Protein AF-0000000066162088 (afdb_homodimer)

Secondary structure (DSSP, 8-state):
-EEEEEE-EESS--SS--BSEEEEE-TTSS-EEEE---TTHHHHHTTSS--GGGEEEEE--SS-GGGTTTHHHHHHHHHHTT--S-EEEEE-GGGHHHHHHHHHHTT---SS-EEEEEGGG---EE-SSEEEEEEE--SSS--EEEEEEE-S-S-EE-HHHHHHTTPPSSHHHHHHHTT-EEEETTEEEEGGGGEE-SSPPPEEEEE-S-S-GGGGTTTTTT-SEEEEE--B-HHHHHHHT--TT--BHHHHHHHHHHHT-SEEEEE-EETT-BS-TTSSSBTHHHHHHHHHH--SEEEE--TT-EEEE-TTS-EEEEP--/-EEEEEE-EESS--SS--BSEEEEE-TTSS-EEEE---TTHHHHHTTSS--GGGEEEEE--SS-GGGTTTHHHHHHHHHHTT--S-EEEEE-GGGHHHHHHHHHHTT---SS-EEEEEGGG---EE-SSEEEEEEE--SSS--EEEEEEE-S-S-EE-HHHHHHTTPPSSHHHHHHHTT-EEEETTEEEEGGGGEE-SSPPPEEEEE-S-S-GGGGTTTTTT-SEEEEE--B-HHHHHHHT--TT--BHHHHHHHHHHHT-SEEEEE-EETT-BS-TTSSSBTHHHHHHHHHH--SEEEE--TT-EEEE-TTS-EEEEP--

Structure (mmCIF, N/CA/C/O backbone):
data_AF-0000000066162088-model_v1
#
loop_
_entity.id
_entity.type
_entity.pdbx_description
1 polymer 'Ribonuclease Z'
#
loop_
_atom_site.group_PDB
_atom_site.id
_atom_site.type_symbol
_atom_site.label_atom_id
_atom_site.label_alt_id
_atom_site.label_comp_id
_atom_site.label_asym_id
_atom_site.label_entity_id
_atom_site.label_seq_id
_atom_site.pdbx_PDB_ins_code
_atom_site.Cartn_x
_atom_site.Cartn_y
_atom_site.Cartn_z
_atom_site.occupancy
_atom_site.B_iso_or_equiv
_atom_site.auth_seq_id
_atom_site.auth_comp_id
_atom_site.auth_asym_id
_atom_site.auth_atom_id
_atom_site.pdbx_PDB_model_num
ATOM 1 N N . MET A 1 1 ? -2.266 21.516 18.438 1 95.12 1 MET A N 1
ATOM 2 C CA . MET A 1 1 ? -1.944 20.891 17.141 1 95.12 1 MET A CA 1
ATOM 3 C C . MET A 1 1 ? -0.992 19.719 17.328 1 95.12 1 MET A C 1
ATOM 5 O O . MET A 1 1 ? -0.084 19.781 18.172 1 95.12 1 MET A O 1
ATOM 9 N N . ASP A 1 2 ? -1.289 18.594 16.672 1 97.38 2 ASP A N 1
ATOM 10 C CA . ASP A 1 2 ? -0.444 17.422 16.828 1 97.38 2 ASP A CA 1
ATOM 11 C C . ASP A 1 2 ? 0.095 16.953 15.477 1 97.38 2 ASP A C 1
ATOM 13 O O . ASP A 1 2 ? -0.479 17.266 14.43 1 97.38 2 ASP A O 1
ATOM 17 N N . LEU A 1 3 ? 1.207 16.312 15.594 1 98.5 3 LEU A N 1
ATOM 18 C CA . LEU A 1 3 ? 1.782 15.57 14.469 1 98.5 3 LEU A CA 1
ATOM 19 C C . LEU A 1 3 ? 1.76 14.07 14.742 1 98.5 3 LEU A C 1
ATOM 21 O O . LEU A 1 3 ? 2.062 13.633 15.852 1 98.5 3 LEU A O 1
ATOM 25 N N . LEU A 1 4 ? 1.298 13.367 13.82 1 98.69 4 LEU A N 1
ATOM 26 C CA . LEU A 1 4 ? 1.366 11.906 13.867 1 98.69 4 LEU A CA 1
ATOM 27 C C . LEU A 1 4 ? 2.055 11.352 12.625 1 98.69 4 LEU A C 1
ATOM 29 O O . LEU A 1 4 ? 1.599 11.578 11.508 1 98.69 4 LEU A O 1
ATOM 33 N N . PHE A 1 5 ? 3.127 10.609 12.844 1 98.81 5 PHE A N 1
ATOM 34 C CA . PHE A 1 5 ? 3.912 10.109 11.727 1 98.81 5 PHE A CA 1
ATOM 35 C C . PHE A 1 5 ? 3.443 8.719 11.312 1 98.81 5 PHE A C 1
ATOM 37 O O . PHE A 1 5 ? 3.512 7.773 12.109 1 98.81 5 PHE A O 1
ATOM 44 N N . LEU A 1 6 ? 3.041 8.602 10.031 1 98.88 6 LEU A N 1
ATOM 45 C CA . LEU A 1 6 ? 2.494 7.355 9.508 1 98.88 6 LEU A CA 1
ATOM 46 C C . LEU A 1 6 ? 3.537 6.609 8.688 1 98.88 6 LEU A C 1
ATOM 48 O O . LEU A 1 6 ? 3.389 5.414 8.422 1 98.88 6 LEU A O 1
ATOM 52 N N . GLY A 1 7 ? 4.527 7.246 8.25 1 98.88 7 GLY A N 1
ATOM 53 C CA . GLY A 1 7 ? 5.648 6.672 7.527 1 98.88 7 GLY A CA 1
ATOM 54 C C . GLY A 1 7 ? 6.871 7.562 7.516 1 98.88 7 GLY A C 1
ATOM 55 O O . GLY A 1 7 ? 6.758 8.781 7.348 1 98.88 7 GLY A O 1
ATOM 56 N N . THR A 1 8 ? 8.062 6.953 7.688 1 98.81 8 THR A N 1
ATOM 57 C CA . THR A 1 8 ? 9.266 7.758 7.879 1 98.81 8 THR A CA 1
ATOM 58 C C . THR A 1 8 ? 10.422 7.215 7.043 1 98.81 8 THR A C 1
ATOM 60 O O . THR A 1 8 ? 11.578 7.609 7.23 1 98.81 8 THR A O 1
ATOM 63 N N . SER A 1 9 ? 10.125 6.262 6.098 1 98.69 9 SER A N 1
ATOM 64 C CA . SER A 1 9 ? 11.164 5.684 5.254 1 98.69 9 SER A CA 1
ATOM 65 C C . SER A 1 9 ? 11.258 6.406 3.912 1 98.69 9 SER A C 1
ATOM 67 O O . SER A 1 9 ? 10.234 6.809 3.348 1 98.69 9 SER A O 1
ATOM 69 N N . ALA A 1 10 ? 12.484 6.496 3.436 1 98.38 10 ALA A N 1
ATOM 70 C CA . ALA A 1 10 ? 12.734 7.105 2.133 1 98.38 10 ALA A CA 1
ATOM 71 C C . ALA A 1 10 ? 12.734 6.055 1.026 1 98.38 10 ALA A C 1
ATOM 73 O O . ALA A 1 10 ? 13.43 5.043 1.123 1 98.38 10 ALA A O 1
ATOM 74 N N . GLY A 1 11 ? 11.961 6.234 0.041 1 97.62 11 GLY A N 1
ATOM 75 C CA . GLY A 1 11 ? 12.078 5.473 -1.193 1 97.62 11 GLY A CA 1
ATOM 76 C C . GLY A 1 11 ? 11.32 4.16 -1.158 1 97.62 11 GLY A C 1
ATOM 77 O O . GLY A 1 11 ? 10.422 3.93 -1.975 1 97.62 11 GLY A O 1
ATOM 78 N N . VAL A 1 12 ? 11.664 3.314 -0.193 1 98 12 VAL A N 1
ATOM 79 C CA . VAL A 1 12 ? 11.062 1.989 -0.064 1 98 12 VAL A CA 1
ATOM 80 C C . VAL A 1 12 ? 10.727 1.714 1.4 1 98 12 VAL A C 1
ATOM 82 O O . VAL A 1 12 ? 11.375 2.246 2.303 1 98 12 VAL A O 1
ATOM 85 N N . PRO A 1 13 ? 9.711 0.913 1.613 1 98.38 13 PRO A N 1
ATOM 86 C CA . PRO A 1 13 ? 9.422 0.558 3.006 1 98.38 13 PRO A CA 1
ATOM 87 C C . PRO A 1 13 ? 10.461 -0.393 3.596 1 98.38 13 PRO A C 1
ATOM 89 O O . PRO A 1 13 ? 11.203 -1.045 2.854 1 98.38 13 PRO A O 1
ATOM 92 N N . THR A 1 14 ? 10.602 -0.375 4.875 1 97.44 14 THR A N 1
ATOM 93 C CA . THR A 1 14 ? 11.344 -1.371 5.637 1 97.44 14 THR A CA 1
ATOM 94 C C . THR A 1 14 ? 10.422 -2.121 6.594 1 97.44 14 THR A C 1
ATOM 96 O O . THR A 1 14 ? 9.234 -1.807 6.695 1 97.44 14 THR A O 1
ATOM 99 N N . LYS A 1 15 ? 10.938 -3.088 7.254 1 96.31 15 LYS A N 1
ATOM 100 C CA . LYS A 1 15 ? 10.125 -3.799 8.234 1 96.31 15 LYS A CA 1
ATOM 101 C C . LYS A 1 15 ? 9.672 -2.863 9.352 1 96.31 15 LYS A C 1
ATOM 103 O O . LYS A 1 15 ? 8.594 -3.049 9.922 1 96.31 15 LYS A O 1
ATOM 108 N N . ALA A 1 16 ? 10.406 -1.78 9.562 1 95.62 16 ALA A N 1
ATOM 109 C CA . ALA A 1 16 ? 10.148 -0.909 10.711 1 95.62 16 ALA A CA 1
ATOM 110 C C . ALA A 1 16 ? 9.461 0.38 10.273 1 95.62 16 ALA A C 1
ATOM 112 O O . ALA A 1 16 ? 8.828 1.06 11.078 1 95.62 16 ALA A O 1
ATOM 113 N N . ARG A 1 17 ? 9.609 0.734 9 1 98.12 17 ARG A N 1
ATOM 114 C CA . ARG A 1 17 ? 9.141 2.047 8.578 1 98.12 17 ARG A CA 1
ATOM 115 C C . ARG A 1 17 ? 8.359 1.951 7.27 1 98.12 17 ARG A C 1
ATOM 117 O O . ARG A 1 17 ? 8.797 1.303 6.32 1 98.12 17 ARG A O 1
ATOM 124 N N . ASN A 1 18 ? 7.199 2.562 7.23 1 98.75 18 ASN A N 1
ATOM 125 C CA . ASN A 1 18 ? 6.473 2.801 5.988 1 98.75 18 ASN A CA 1
ATOM 126 C C . ASN A 1 18 ? 7.023 4.012 5.242 1 98.75 18 ASN A C 1
ATOM 128 O O . ASN A 1 18 ? 7.758 4.82 5.812 1 98.75 18 ASN A O 1
ATOM 132 N N . VAL A 1 19 ? 6.68 4.137 3.996 1 98.81 19 VAL A N 1
ATOM 133 C CA . VAL A 1 19 ? 7.098 5.301 3.221 1 98.81 19 VAL A CA 1
ATOM 134 C C . VAL A 1 19 ? 6.273 6.52 3.635 1 98.81 19 VAL A C 1
ATOM 136 O O . VAL A 1 19 ? 5.328 6.398 4.422 1 98.81 19 VAL A O 1
ATOM 139 N N . SER A 1 20 ? 6.535 7.637 3.096 1 98.88 20 SER A N 1
ATOM 140 C CA . SER A 1 20 ? 6.266 8.969 3.629 1 98.88 20 SER A CA 1
ATOM 141 C C . SER A 1 20 ? 4.766 9.211 3.775 1 98.88 20 SER A C 1
ATOM 143 O O . SER A 1 20 ? 4.008 9.047 2.816 1 98.88 20 SER A O 1
ATOM 145 N N . ALA A 1 21 ? 4.371 9.609 4.945 1 98.94 21 ALA A N 1
ATOM 146 C CA . ALA A 1 21 ? 3.045 10.102 5.305 1 98.94 21 ALA A CA 1
ATOM 147 C C . ALA A 1 21 ? 3.051 10.727 6.699 1 98.94 21 ALA A C 1
ATOM 149 O O . ALA A 1 21 ? 3.521 10.109 7.66 1 98.94 21 ALA A O 1
ATOM 150 N N . THR A 1 22 ? 2.559 11.953 6.84 1 98.94 22 THR A N 1
ATOM 151 C CA . THR A 1 22 ? 2.508 12.664 8.117 1 98.94 22 THR A CA 1
ATOM 152 C C . THR A 1 22 ? 1.133 13.289 8.328 1 98.94 22 THR A C 1
ATOM 154 O O . THR A 1 22 ? 0.638 14.023 7.473 1 98.94 22 THR A O 1
ATOM 157 N N . ALA A 1 23 ? 0.521 13.008 9.43 1 98.88 23 ALA A N 1
ATOM 158 C CA . ALA A 1 23 ? -0.763 13.602 9.789 1 98.88 23 ALA A CA 1
ATOM 159 C C . ALA A 1 23 ? -0.568 14.859 10.633 1 98.88 23 ALA A C 1
ATOM 161 O O . ALA A 1 23 ? 0.227 14.859 11.578 1 98.88 23 ALA A O 1
ATOM 162 N N . VAL A 1 24 ? -1.193 15.938 10.281 1 98.75 24 VAL A N 1
ATOM 163 C CA . VAL A 1 24 ? -1.333 17.141 11.086 1 98.75 24 VAL A CA 1
ATOM 164 C C . VAL A 1 24 ? -2.74 17.219 11.672 1 98.75 24 VAL A C 1
ATOM 166 O O . VAL A 1 24 ? -3.727 17.281 10.93 1 98.75 24 VAL A O 1
ATOM 169 N N . ILE A 1 25 ? -2.85 17.219 12.953 1 97.75 25 ILE A N 1
ATOM 170 C CA . ILE A 1 25 ? -4.129 17.109 13.641 1 97.75 25 ILE A CA 1
ATOM 171 C C . ILE A 1 25 ? -4.473 18.453 14.297 1 97.75 25 ILE A C 1
ATOM 173 O O . ILE A 1 25 ? -3.65 19.031 15.008 1 97.75 25 ILE A O 1
ATOM 177 N N . GLU A 1 26 ? -5.66 18.969 14.086 1 94.38 26 GLU A N 1
ATOM 178 C CA . GLU A 1 26 ? -6.113 20.219 14.688 1 94.38 26 GLU A CA 1
ATOM 179 C C . GLU A 1 26 ? -6.117 20.125 16.219 1 94.38 26 GLU A C 1
ATOM 181 O O . GLU A 1 26 ? -6.277 19.031 16.781 1 94.38 26 GLU A O 1
ATOM 186 N N . ALA A 1 27 ? -6.043 21.25 16.781 1 86.5 27 ALA A N 1
ATOM 187 C CA . ALA A 1 27 ? -6.059 21.328 18.25 1 86.5 27 ALA A CA 1
ATOM 188 C C . ALA A 1 27 ? -7.359 20.766 18.812 1 86.5 27 ALA A C 1
ATOM 190 O O . ALA A 1 27 ? -7.359 20.141 19.875 1 86.5 27 ALA A O 1
ATOM 191 N N . SER A 1 28 ? -8.445 21 18.141 1 80.38 28 SER A N 1
ATOM 192 C CA . SER A 1 28 ? -9.734 20.5 18.578 1 80.38 28 SER A CA 1
ATOM 193 C C . SER A 1 28 ? -9.805 18.984 18.5 1 80.38 28 SER A C 1
ATOM 195 O O . SER A 1 28 ? -10.625 18.359 19.188 1 80.38 28 SER A O 1
ATOM 197 N N . GLY A 1 29 ? -8.984 18.406 17.594 1 81.69 29 GLY A N 1
ATOM 198 C CA . GLY A 1 29 ? -9.016 16.969 17.359 1 81.69 29 GLY A CA 1
ATOM 199 C C . GLY A 1 29 ? -10.133 16.547 16.406 1 81.69 29 GLY A C 1
ATOM 200 O O . GLY A 1 29 ? -10.273 15.367 16.094 1 81.69 29 GLY A O 1
ATOM 201 N N . SER A 1 30 ? -10.852 17.453 15.922 1 87.5 30 SER A N 1
ATOM 202 C CA . SER A 1 30 ? -12.031 17.156 15.117 1 87.5 30 SER A CA 1
ATOM 203 C C . SER A 1 30 ? -11.641 16.75 13.703 1 87.5 30 SER A C 1
ATOM 205 O O . SER A 1 30 ? -12.273 15.875 13.109 1 87.5 30 SER A O 1
ATOM 207 N N . HIS A 1 31 ? -10.586 17.438 13.203 1 96.31 31 HIS A N 1
ATOM 208 C CA . HIS A 1 31 ? -10.148 17.172 11.836 1 96.31 31 HIS A CA 1
ATOM 209 C C . HIS A 1 31 ? -8.633 17.016 11.758 1 96.31 31 HIS A C 1
ATOM 211 O O . HIS A 1 31 ? -7.922 17.375 12.703 1 96.31 31 HIS A O 1
ATOM 217 N N . TRP A 1 32 ? -8.266 16.422 10.734 1 98 32 TRP A N 1
ATOM 218 C CA . TRP A 1 32 ? -6.836 16.266 10.5 1 98 32 TRP A CA 1
ATOM 219 C C . TRP A 1 32 ? -6.516 16.375 9.008 1 98 32 TRP A C 1
ATOM 221 O O . TRP A 1 32 ? -7.422 16.453 8.18 1 98 32 TRP A O 1
ATOM 231 N N . TYR A 1 33 ? -5.246 16.531 8.688 1 98.81 33 TYR A N 1
ATOM 232 C CA . TYR A 1 33 ? -4.684 16.719 7.359 1 98.81 33 TYR A CA 1
ATOM 233 C C . TYR A 1 33 ? -3.527 15.766 7.113 1 98.81 33 TYR A C 1
ATOM 235 O O . TYR A 1 33 ? -2.848 15.344 8.055 1 98.81 33 TYR A O 1
ATOM 243 N N . LEU A 1 34 ? -3.402 15.406 5.871 1 98.94 34 LEU A N 1
ATOM 244 C CA . LEU A 1 34 ? -2.35 14.453 5.523 1 98.94 34 LEU A CA 1
ATOM 245 C C . LEU A 1 34 ? -1.331 15.094 4.586 1 98.94 34 LEU A C 1
ATOM 247 O O . LEU A 1 34 ? -1.701 15.68 3.566 1 98.94 34 LEU A O 1
ATOM 251 N N . VAL A 1 35 ? -0.063 15.047 4.992 1 98.94 35 VAL A N 1
ATOM 252 C CA . VAL A 1 35 ? 1.021 15.445 4.102 1 98.94 35 VAL A CA 1
ATOM 253 C C . VAL A 1 35 ? 1.707 14.203 3.535 1 98.94 35 VAL A C 1
ATOM 255 O O . VAL A 1 35 ? 2.291 13.414 4.281 1 98.94 35 VAL A O 1
ATOM 258 N N . ASP A 1 36 ? 1.675 14.078 2.207 1 98.94 36 ASP A N 1
ATOM 259 C CA . ASP A 1 36 ? 2.131 12.906 1.46 1 98.94 36 ASP A CA 1
ATOM 260 C C . ASP A 1 36 ? 1.323 11.672 1.835 1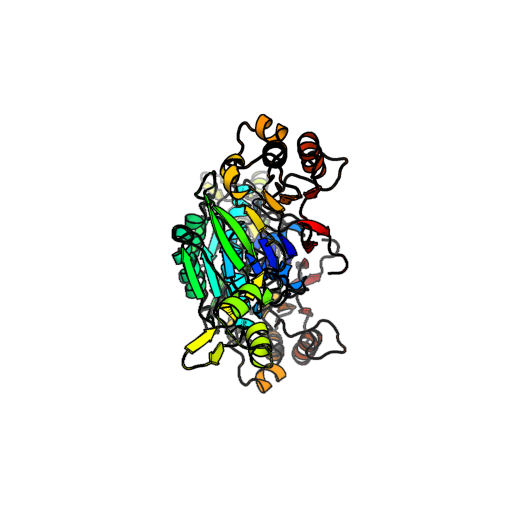 98.94 36 ASP A C 1
ATOM 262 O O . ASP A 1 36 ? 0.682 11.633 2.887 1 98.94 36 ASP A O 1
ATOM 266 N N . CYS A 1 37 ? 1.318 10.758 0.958 1 98.94 37 CYS A N 1
ATOM 267 C CA . CYS A 1 37 ? 0.547 9.523 1.07 1 98.94 37 CYS A CA 1
ATOM 268 C C . CYS A 1 37 ? 1.238 8.383 0.338 1 98.94 37 CYS A C 1
ATOM 270 O O . CYS A 1 37 ? 0.774 7.945 -0.717 1 98.94 37 CYS A O 1
ATOM 272 N N . GLY A 1 38 ? 2.33 7.906 0.921 1 98.94 38 GLY A N 1
ATOM 273 C CA . GLY A 1 38 ? 3.002 6.758 0.334 1 98.94 38 GLY A CA 1
ATOM 274 C C . GLY A 1 38 ? 2.211 5.473 0.466 1 98.94 38 GLY A C 1
ATOM 275 O O . GLY A 1 38 ? 1.255 5.402 1.241 1 98.94 38 GLY A O 1
ATOM 276 N N . GLU A 1 39 ? 2.57 4.523 -0.304 1 98.88 39 GLU A N 1
ATOM 277 C CA . GLU A 1 39 ? 1.931 3.211 -0.235 1 98.88 39 GLU A CA 1
ATOM 278 C C . GLU A 1 39 ? 1.885 2.695 1.2 1 98.88 39 GLU A C 1
ATOM 280 O O . GLU A 1 39 ? 2.865 2.811 1.939 1 98.88 39 GLU A O 1
ATOM 285 N N . GLY A 1 40 ? 0.727 2.092 1.603 1 98.81 40 GLY A N 1
ATOM 286 C CA . GLY A 1 40 ? 0.594 1.521 2.934 1 98.81 40 GLY A CA 1
ATOM 287 C C . GLY A 1 40 ? 0.073 2.512 3.959 1 98.81 40 GLY A C 1
ATOM 288 O O . GLY A 1 40 ? -0.144 2.158 5.117 1 98.81 40 GLY A O 1
ATOM 289 N N . THR A 1 41 ? -0.168 3.777 3.549 1 98.88 41 THR A N 1
ATOM 290 C CA . THR A 1 41 ? -0.658 4.793 4.477 1 98.88 41 THR A CA 1
ATOM 291 C C . THR A 1 41 ? -1.992 4.371 5.082 1 98.88 41 THR A C 1
ATOM 293 O O . THR A 1 41 ? -2.191 4.488 6.293 1 98.88 41 THR A O 1
ATOM 296 N N . GLN A 1 42 ? -2.939 3.834 4.273 1 98.81 42 GLN A N 1
ATOM 297 C CA . GLN A 1 42 ? -4.227 3.418 4.82 1 98.81 42 GLN A CA 1
ATOM 298 C C . GLN A 1 42 ? -4.055 2.281 5.828 1 98.81 42 GLN A C 1
ATOM 300 O O . GLN A 1 42 ? -4.832 2.16 6.773 1 98.81 42 GLN A O 1
ATOM 305 N N . HIS A 1 43 ? -3.033 1.438 5.605 1 98.62 43 HIS A N 1
ATOM 306 C CA . HIS A 1 43 ? -2.74 0.381 6.562 1 98.62 43 HIS A CA 1
ATOM 307 C C . HIS A 1 43 ? -2.307 0.959 7.906 1 98.62 43 HIS A C 1
ATOM 309 O O . HIS A 1 43 ? -2.752 0.498 8.961 1 98.62 43 HIS A O 1
ATOM 315 N N . GLN A 1 44 ? -1.419 1.973 7.848 1 98.62 44 GLN A N 1
ATOM 316 C CA . GLN A 1 44 ? -0.952 2.635 9.062 1 98.62 44 GLN A CA 1
ATOM 317 C C . GLN A 1 44 ? -2.111 3.264 9.828 1 98.62 44 GLN A C 1
ATOM 319 O O . GLN A 1 44 ? -2.158 3.199 11.062 1 98.62 44 GLN A O 1
ATOM 324 N N . LEU A 1 45 ? -3.047 3.854 9.117 1 98.44 45 LEU A N 1
ATOM 325 C CA . LEU A 1 45 ? -4.188 4.527 9.727 1 98.44 45 LEU A CA 1
ATOM 326 C C . LEU A 1 45 ? -4.992 3.562 10.586 1 98.44 45 LEU A C 1
ATOM 328 O O . LEU A 1 45 ? -5.586 3.965 11.594 1 98.44 45 LEU A O 1
ATOM 332 N N . LEU A 1 46 ? -5.02 2.25 10.258 1 97.75 46 LEU A N 1
ATOM 333 C CA . LEU A 1 46 ? -5.77 1.247 11 1 97.75 46 LEU A CA 1
ATOM 334 C C . LEU A 1 46 ? -5.242 1.128 12.43 1 97.75 46 LEU A C 1
ATOM 336 O O . LEU A 1 46 ? -5.934 0.605 13.312 1 97.75 46 LEU A O 1
ATOM 340 N N . HIS A 1 47 ? -4.059 1.616 12.641 1 97.75 47 HIS A N 1
ATOM 341 C CA . HIS A 1 47 ? -3.424 1.483 13.945 1 97.75 47 HIS A CA 1
ATOM 342 C C . HIS A 1 47 ? -3.408 2.814 14.688 1 97.75 47 HIS A C 1
ATOM 344 O O . HIS A 1 47 ? -2.629 3 15.625 1 97.75 47 HIS A O 1
ATOM 350 N N . THR A 1 48 ? -4.145 3.744 14.25 1 97.5 48 THR A N 1
ATOM 351 C CA . THR A 1 48 ? -4.266 5.062 14.859 1 97.5 48 THR A CA 1
ATOM 352 C C . THR A 1 48 ? -5.73 5.395 15.141 1 97.5 48 THR A C 1
ATOM 354 O O . THR A 1 48 ? -6.633 4.719 14.641 1 97.5 48 THR A O 1
ATOM 357 N N . PRO A 1 49 ? -5.98 6.402 15.953 1 95.69 49 PRO A N 1
ATOM 358 C CA . PRO A 1 49 ? -7.367 6.801 16.203 1 95.69 49 PRO A CA 1
ATOM 359 C C . PRO A 1 49 ? -7.941 7.672 15.086 1 95.69 49 PRO A C 1
ATOM 361 O O . PRO A 1 49 ? -9.086 8.117 15.172 1 95.69 49 PRO A O 1
ATOM 364 N N . LEU A 1 50 ? -7.176 7.957 14.055 1 97.06 50 LEU A N 1
ATOM 365 C CA . LEU A 1 50 ? -7.617 8.859 13 1 97.06 50 LEU A CA 1
ATOM 366 C C . LEU A 1 50 ? -8.625 8.164 12.086 1 97.06 50 LEU A C 1
ATOM 368 O O . LEU A 1 50 ? -8.43 7.012 11.695 1 97.06 50 LEU A O 1
ATOM 372 N N . SER A 1 51 ? -9.641 8.852 11.789 1 96.38 51 SER A N 1
ATOM 373 C CA . SER A 1 51 ? -10.648 8.375 10.852 1 96.38 51 SER A CA 1
ATOM 374 C C . SER A 1 51 ? -10.562 9.117 9.523 1 96.38 51 SER A C 1
ATOM 376 O O . SER A 1 51 ? -10.398 10.344 9.5 1 96.38 51 SER A O 1
ATOM 378 N N . VAL A 1 52 ? -10.734 8.406 8.461 1 96.88 52 VAL A N 1
ATOM 379 C CA . VAL A 1 52 ? -10.703 9.016 7.137 1 96.88 52 VAL A CA 1
ATOM 380 C C . VAL A 1 52 ? -11.898 9.945 6.961 1 96.88 52 VAL A C 1
ATOM 382 O O . VAL A 1 52 ? -11.898 10.82 6.086 1 96.88 52 VAL A O 1
ATOM 385 N N . ARG A 1 53 ? -12.922 9.781 7.723 1 95.62 53 ARG A N 1
ATOM 386 C CA . ARG A 1 53 ? -14.086 10.648 7.676 1 95.62 53 ARG A CA 1
ATOM 387 C C . ARG A 1 53 ? -13.742 12.062 8.125 1 95.62 53 ARG A C 1
ATOM 389 O O . ARG A 1 53 ? -14.367 13.031 7.691 1 95.62 53 ARG A O 1
ATOM 396 N N . ASP A 1 54 ? -12.719 12.141 9.023 1 96.56 54 ASP A N 1
ATOM 397 C CA . ASP A 1 54 ? -12.336 13.43 9.602 1 96.56 54 ASP A CA 1
ATOM 398 C C . ASP A 1 54 ? -11.188 14.055 8.82 1 96.56 54 ASP A C 1
ATOM 400 O O . ASP A 1 54 ? -10.719 15.148 9.164 1 96.56 54 ASP A O 1
ATOM 404 N N . LEU A 1 55 ? -10.719 13.391 7.812 1 98.31 55 LEU A N 1
ATOM 405 C CA . LEU A 1 55 ? -9.664 13.914 6.949 1 98.31 55 LEU A CA 1
ATOM 406 C C . LEU A 1 55 ? -10.188 15.055 6.078 1 98.31 55 LEU A C 1
ATOM 408 O O . LEU A 1 55 ? -11.117 14.859 5.293 1 98.31 55 LEU A O 1
ATOM 412 N N . ARG A 1 56 ? -9.57 16.219 6.156 1 97.62 56 ARG A N 1
ATOM 413 C CA . ARG A 1 56 ? -10.109 17.406 5.48 1 97.62 56 ARG A CA 1
ATOM 414 C C . ARG A 1 56 ? -9.383 17.656 4.16 1 97.62 56 ARG A C 1
ATOM 416 O O . ARG A 1 56 ? -9.992 18.125 3.197 1 97.62 56 ARG A O 1
ATOM 423 N N . ALA A 1 57 ? -8.117 17.406 4.176 1 98.75 57 ALA A N 1
ATOM 424 C CA . ALA A 1 57 ? -7.316 17.656 2.979 1 98.75 57 ALA A CA 1
ATOM 425 C C . ALA A 1 57 ? -6.055 16.797 2.977 1 98.75 57 ALA A C 1
ATOM 427 O O . ALA A 1 57 ? -5.555 16.406 4.039 1 98.75 57 ALA A O 1
ATOM 428 N N . ILE A 1 58 ? -5.629 16.438 1.821 1 98.94 58 ILE A N 1
ATOM 429 C CA . ILE A 1 58 ? -4.348 15.781 1.588 1 98.94 58 ILE A CA 1
ATOM 430 C C . ILE A 1 58 ? -3.428 16.703 0.798 1 98.94 58 ILE A C 1
ATOM 432 O O . ILE A 1 58 ? -3.852 17.328 -0.182 1 98.94 58 ILE A O 1
ATOM 436 N N . PHE A 1 59 ? -2.203 16.844 1.241 1 98.94 59 PHE A N 1
ATOM 437 C CA . PHE A 1 59 ? -1.181 17.656 0.61 1 98.94 59 PHE A CA 1
ATOM 438 C C . PHE A 1 59 ? 0.001 16.812 0.159 1 98.94 59 PHE A C 1
ATOM 440 O O . PHE A 1 59 ? 0.69 16.219 0.985 1 98.94 59 PHE A O 1
ATOM 447 N N . ILE A 1 60 ? 0.258 16.734 -1.14 1 98.94 60 ILE A N 1
ATOM 448 C CA . ILE A 1 60 ? 1.36 15.953 -1.69 1 98.94 60 ILE A CA 1
ATOM 449 C C . ILE A 1 60 ? 2.51 16.875 -2.072 1 98.94 60 ILE A C 1
ATOM 451 O O . ILE A 1 60 ? 2.334 17.797 -2.879 1 98.94 60 ILE A O 1
ATOM 455 N N . THR A 1 61 ? 3.662 16.609 -1.576 1 98.88 61 THR A N 1
ATOM 456 C CA . THR A 1 61 ? 4.797 17.531 -1.692 1 98.88 61 THR A CA 1
ATOM 457 C C . THR A 1 61 ? 5.383 17.484 -3.1 1 98.88 61 THR A C 1
ATOM 459 O O . THR A 1 61 ? 5.793 18.516 -3.641 1 98.88 61 THR A O 1
ATOM 462 N N . HIS A 1 62 ? 5.512 16.312 -3.643 1 98.88 62 HIS A N 1
ATOM 463 C CA . HIS A 1 62 ? 6.09 16.156 -4.973 1 98.88 62 HIS A CA 1
ATOM 464 C C . HIS A 1 62 ? 5.711 14.805 -5.574 1 98.88 62 HIS A C 1
ATOM 466 O O . HIS A 1 62 ? 4.996 14.016 -4.949 1 98.88 62 HIS A O 1
ATOM 472 N N . VAL A 1 63 ? 6.211 14.461 -6.73 1 98.94 63 VAL A N 1
ATOM 473 C CA . VAL A 1 63 ? 5.59 13.461 -7.59 1 98.94 63 VAL A CA 1
ATOM 474 C C . VAL A 1 63 ? 6.117 12.07 -7.238 1 98.94 63 VAL A C 1
ATOM 476 O O . VAL A 1 63 ? 5.535 11.055 -7.629 1 98.94 63 VAL A O 1
ATOM 479 N N . HIS A 1 64 ? 7.207 11.93 -6.551 1 98.88 64 HIS A N 1
ATOM 480 C CA . HIS A 1 64 ? 7.82 10.617 -6.363 1 98.88 64 HIS A CA 1
ATOM 481 C C . HIS A 1 64 ? 6.859 9.648 -5.688 1 98.88 64 HIS A C 1
ATOM 483 O O . HIS A 1 64 ? 6.074 10.047 -4.82 1 98.88 64 HIS A O 1
ATOM 489 N N . GLY A 1 65 ? 6.984 8.406 -5.996 1 98.75 65 GLY A N 1
ATOM 490 C CA . GLY A 1 65 ? 6.027 7.375 -5.629 1 98.75 65 GLY A CA 1
ATOM 491 C C . GLY A 1 65 ? 5.926 7.152 -4.133 1 98.75 65 GLY A C 1
ATOM 492 O O . GLY A 1 65 ? 4.84 6.902 -3.605 1 98.75 65 GLY A O 1
ATOM 493 N N . ASP A 1 66 ? 7.07 7.199 -3.447 1 98.75 66 ASP A N 1
ATOM 494 C CA . ASP A 1 66 ? 7.051 6.945 -2.01 1 98.75 66 ASP A CA 1
ATOM 495 C C . ASP A 1 66 ? 6.332 8.07 -1.266 1 98.75 66 ASP A C 1
ATOM 497 O O . ASP A 1 66 ? 6.164 8.008 -0.047 1 98.75 66 ASP A O 1
ATOM 501 N N . HIS A 1 67 ? 5.801 9.078 -1.979 1 98.94 67 HIS A N 1
ATOM 502 C CA . HIS A 1 67 ? 5.035 10.172 -1.387 1 98.94 67 HIS A CA 1
ATOM 503 C C . HIS A 1 67 ? 3.588 10.148 -1.859 1 98.94 67 HIS A C 1
ATOM 505 O O . HIS A 1 67 ? 2.752 10.898 -1.352 1 98.94 67 HIS A O 1
ATOM 511 N N . CYS A 1 68 ? 3.234 9.258 -2.873 1 98.88 68 CYS A N 1
ATOM 512 C CA . CYS A 1 68 ? 1.885 9.469 -3.385 1 98.88 68 CYS A CA 1
ATOM 513 C C . CYS A 1 68 ? 1.23 8.148 -3.762 1 98.88 68 CYS A C 1
ATOM 515 O O . CYS A 1 68 ? 0.02 8.094 -3.984 1 98.88 68 CYS A O 1
ATOM 517 N N . PHE A 1 69 ? 1.929 7.02 -3.828 1 98.94 69 PHE A N 1
ATOM 518 C CA . PHE A 1 69 ? 1.41 5.781 -4.398 1 98.94 69 PHE A CA 1
ATOM 519 C C . PHE A 1 69 ? 0.315 5.195 -3.518 1 98.94 69 PHE A C 1
ATOM 521 O O . PHE A 1 69 ? -0.399 4.281 -3.932 1 98.94 69 PHE A O 1
ATOM 528 N N . GLY A 1 70 ? 0.103 5.684 -2.352 1 98.88 70 GLY A N 1
ATOM 529 C CA . GLY A 1 70 ? -0.962 5.215 -1.479 1 98.88 70 GLY A CA 1
ATOM 530 C C . GLY A 1 70 ? -2.287 5.914 -1.729 1 98.88 70 GLY A C 1
ATOM 531 O O . GLY A 1 70 ? -3.316 5.512 -1.186 1 98.88 70 GLY A O 1
ATOM 532 N N . LEU A 1 71 ? -2.361 6.953 -2.602 1 98.88 71 LEU A N 1
ATOM 533 C CA . LEU A 1 71 ? -3.518 7.824 -2.789 1 98.88 71 LEU A CA 1
ATOM 534 C C . LEU A 1 71 ? -4.719 7.027 -3.289 1 98.88 71 LEU A C 1
ATOM 536 O O . LEU A 1 71 ? -5.801 7.09 -2.699 1 98.88 71 LEU A O 1
ATOM 540 N N . PRO A 1 72 ? -4.551 6.176 -4.375 1 98.81 72 PRO A N 1
ATOM 541 C CA . PRO A 1 72 ? -5.746 5.504 -4.883 1 98.81 72 PRO A CA 1
ATOM 542 C C . PRO A 1 72 ? -6.383 4.57 -3.854 1 98.81 72 PRO A C 1
ATOM 544 O O . PRO A 1 72 ? -7.605 4.547 -3.709 1 98.81 72 PRO A O 1
ATOM 547 N N . GLY A 1 73 ? -5.496 3.842 -3.16 1 98.69 73 GLY A N 1
ATOM 548 C CA . GLY A 1 73 ? -6.008 2.938 -2.141 1 98.69 73 GLY A CA 1
ATOM 549 C C . GLY A 1 73 ? -6.742 3.654 -1.023 1 98.69 73 GLY A C 1
ATOM 550 O O . GLY A 1 73 ? -7.824 3.23 -0.614 1 98.69 73 GLY A O 1
ATOM 551 N N . LEU A 1 74 ? -6.172 4.734 -0.541 1 98.88 74 LEU A N 1
ATOM 552 C CA . LEU A 1 74 ? -6.781 5.5 0.541 1 98.88 74 LEU A CA 1
ATOM 553 C C . LEU A 1 74 ? -8.117 6.09 0.103 1 98.88 74 LEU A C 1
ATOM 555 O O . LEU A 1 74 ? -9.102 6.023 0.844 1 98.88 74 LEU A O 1
ATOM 559 N N . LEU A 1 75 ? -8.18 6.703 -1.097 1 98.81 75 LEU A N 1
ATOM 560 C CA . LEU A 1 75 ? -9.398 7.32 -1.616 1 98.81 75 LEU A CA 1
ATOM 561 C C . LEU A 1 75 ? -10.5 6.281 -1.784 1 98.81 75 LEU A C 1
ATOM 563 O O . LEU A 1 75 ? -11.641 6.516 -1.384 1 98.81 75 LEU A O 1
ATOM 567 N N . ALA A 1 76 ? -10.148 5.121 -2.369 1 98.19 76 ALA A N 1
ATOM 568 C CA . ALA A 1 76 ? -11.125 4.055 -2.564 1 98.19 76 ALA A CA 1
ATOM 569 C C . ALA A 1 76 ? -11.68 3.564 -1.229 1 98.19 76 ALA A C 1
ATOM 571 O O . ALA A 1 76 ? -12.891 3.393 -1.075 1 98.19 76 ALA A O 1
ATOM 572 N N . SER A 1 77 ? -10.781 3.365 -0.283 1 97.62 77 SER A N 1
ATOM 573 C CA . SER A 1 77 ? -11.188 2.916 1.043 1 97.62 77 SER A CA 1
ATOM 574 C C . SER A 1 77 ? -12.078 3.949 1.725 1 97.62 77 SER A C 1
ATOM 576 O O . SER A 1 77 ? -13.031 3.592 2.422 1 97.62 77 SER A O 1
ATOM 578 N N . ALA A 1 78 ? -11.75 5.23 1.584 1 97.88 78 ALA A N 1
ATOM 579 C CA . ALA A 1 78 ? -12.57 6.293 2.148 1 97.88 78 ALA A CA 1
ATOM 580 C C . ALA A 1 78 ? -14 6.23 1.606 1 97.88 78 ALA A C 1
ATOM 582 O O . ALA A 1 78 ? -14.961 6.391 2.359 1 97.88 78 ALA A O 1
ATOM 583 N N . GLY A 1 79 ? -14.125 6 0.331 1 96.69 79 GLY A N 1
ATOM 584 C CA . GLY A 1 79 ? -15.445 5.848 -0.259 1 96.69 79 GLY A CA 1
ATOM 585 C C . GLY A 1 79 ? -16.219 4.664 0.304 1 96.69 79 GLY A C 1
ATOM 586 O O . GLY A 1 79 ? -17.391 4.785 0.626 1 96.69 79 GLY A O 1
ATOM 587 N N . MET A 1 80 ? -15.57 3.564 0.455 1 94.06 80 MET A N 1
ATOM 588 C CA . MET A 1 80 ? -16.203 2.332 0.924 1 94.06 80 MET A CA 1
ATOM 589 C C . MET A 1 80 ? -16.578 2.438 2.4 1 94.06 80 MET A C 1
ATOM 591 O O . MET A 1 80 ? -17.422 1.687 2.889 1 94.06 80 MET A O 1
ATOM 595 N N . SER A 1 81 ? -15.883 3.377 3.062 1 92.81 81 SER A N 1
ATOM 596 C CA . SER A 1 81 ? -16.156 3.553 4.484 1 92.81 81 SER A CA 1
ATOM 597 C C . SER A 1 81 ? -17.312 4.527 4.715 1 92.81 81 SER A C 1
ATOM 599 O O . SER A 1 81 ? -17.609 4.883 5.855 1 92.81 81 SER A O 1
ATOM 601 N N . GLY A 1 82 ? -17.875 5.031 3.682 1 92.88 82 GLY A N 1
ATOM 602 C CA . GLY A 1 82 ? -19.078 5.832 3.793 1 92.88 82 GLY A CA 1
ATOM 603 C C . GLY A 1 82 ? -18.812 7.324 3.842 1 92.88 82 GLY A C 1
ATOM 604 O O . GLY A 1 82 ? -19.672 8.109 4.234 1 92.88 82 GLY A O 1
ATOM 605 N N . ARG A 1 83 ? -17.578 7.738 3.553 1 96 83 ARG A N 1
ATOM 606 C CA . ARG A 1 83 ? -17.312 9.172 3.484 1 96 83 ARG A CA 1
ATOM 607 C C . ARG A 1 83 ? -18.234 9.852 2.48 1 96 83 ARG A C 1
ATOM 609 O O . ARG A 1 83 ? -18.469 9.328 1.39 1 96 83 ARG A O 1
ATOM 616 N N . THR A 1 84 ? -18.688 11.031 2.822 1 96.5 84 THR A N 1
ATOM 617 C CA . THR A 1 84 ? -19.547 11.781 1.919 1 96.5 84 THR A CA 1
ATOM 618 C C . THR A 1 84 ? -19.062 13.219 1.77 1 96.5 84 THR A C 1
ATOM 620 O O . THR A 1 84 ? -19.359 13.883 0.779 1 96.5 84 THR A O 1
ATOM 623 N N . ALA A 1 85 ? -18.281 13.711 2.779 1 96.88 85 ALA A N 1
ATOM 624 C CA . ALA A 1 85 ? -17.797 15.094 2.754 1 96.88 85 ALA A CA 1
ATOM 625 C C . ALA A 1 85 ? -16.734 15.281 1.667 1 96.88 85 ALA A C 1
ATOM 627 O O . ALA A 1 85 ? -15.922 14.391 1.423 1 96.88 85 ALA A O 1
ATOM 628 N N . PRO A 1 86 ? -16.75 16.422 1.064 1 98.12 86 PRO A N 1
ATOM 629 C CA . PRO A 1 86 ? -15.727 16.688 0.061 1 98.12 86 PRO A CA 1
ATOM 630 C C . PRO A 1 86 ? -14.305 16.578 0.625 1 98.12 86 PRO A C 1
ATOM 632 O O . PRO A 1 86 ? -14.094 16.781 1.822 1 98.12 86 PRO A O 1
ATOM 635 N N . LEU A 1 87 ? -13.406 16.203 -0.219 1 98.62 87 LEU A N 1
ATOM 636 C CA . LEU A 1 87 ? -12 16.078 0.143 1 98.62 87 LEU A CA 1
ATOM 637 C C . LEU A 1 87 ? -11.117 16.906 -0.801 1 98.62 87 LEU A C 1
ATOM 639 O O . LEU A 1 87 ? -11.195 16.734 -2.021 1 98.62 87 LEU A O 1
ATOM 643 N N . ASP A 1 88 ? -10.367 17.859 -0.222 1 98.69 88 ASP A N 1
ATOM 644 C CA . ASP A 1 88 ? -9.391 18.594 -1.01 1 98.69 88 ASP A CA 1
ATOM 645 C C . ASP A 1 88 ? -8.086 17.812 -1.143 1 98.69 88 ASP A C 1
ATOM 647 O O . ASP A 1 88 ? -7.539 17.344 -0.146 1 98.69 88 ASP A O 1
ATOM 651 N N . LEU A 1 89 ? -7.672 17.625 -2.338 1 98.88 89 LEU A N 1
ATOM 652 C CA . LEU A 1 89 ? -6.398 16.984 -2.645 1 98.88 89 LEU A CA 1
ATOM 653 C C . LEU A 1 89 ? -5.465 17.953 -3.361 1 98.88 89 LEU A C 1
ATOM 655 O O . LEU A 1 89 ? -5.629 18.203 -4.559 1 98.88 89 LEU A O 1
ATOM 659 N N . VAL A 1 90 ? -4.562 18.516 -2.615 1 98.94 90 VAL A N 1
ATOM 660 C CA . VAL A 1 90 ? -3.559 19.422 -3.143 1 98.94 90 VAL A CA 1
ATOM 661 C C . VAL A 1 90 ? -2.318 18.641 -3.57 1 98.94 90 VAL A C 1
ATOM 663 O O . VAL A 1 90 ? -1.637 18.047 -2.736 1 98.94 90 VAL A O 1
ATOM 666 N N . LEU A 1 91 ? -2.027 18.609 -4.84 1 98.88 91 LEU A N 1
ATOM 667 C CA . LEU A 1 91 ? -0.922 17.812 -5.344 1 98.88 91 LEU A CA 1
ATOM 668 C C . LEU A 1 91 ? -0.39 18.375 -6.656 1 98.88 91 LEU A C 1
ATOM 670 O O . LEU A 1 91 ? -1.062 19.172 -7.312 1 98.88 91 LEU A O 1
ATOM 674 N N . PRO A 1 92 ? 0.885 18.047 -7.055 1 98.88 92 PRO A N 1
ATOM 675 C CA . PRO A 1 92 ? 1.401 18.5 -8.344 1 98.88 92 PRO A CA 1
ATOM 676 C C . PRO A 1 92 ? 0.456 18.203 -9.5 1 98.88 92 PRO A C 1
ATOM 678 O O . PRO A 1 92 ? -0.118 17.109 -9.562 1 98.88 92 PRO A O 1
ATOM 681 N N . ALA A 1 93 ? 0.317 19.156 -10.406 1 98.69 93 ALA A N 1
ATOM 682 C CA . ALA A 1 93 ? -0.578 19.016 -11.547 1 98.69 93 ALA A CA 1
ATOM 683 C C . ALA A 1 93 ? -0.248 17.766 -12.352 1 98.69 93 ALA A C 1
ATOM 685 O O . ALA A 1 93 ? -1.144 17.125 -12.906 1 98.69 93 ALA A O 1
ATOM 686 N N . ALA A 1 94 ? 0.99 17.406 -12.375 1 98.44 94 ALA A N 1
ATOM 687 C CA . ALA A 1 94 ? 1.478 16.266 -13.141 1 98.44 94 ALA A CA 1
ATOM 688 C C . ALA A 1 94 ? 0.833 14.969 -12.656 1 98.44 94 ALA A C 1
ATOM 690 O O . ALA A 1 94 ? 0.835 13.961 -13.367 1 98.44 94 ALA A O 1
ATOM 691 N N . LEU A 1 95 ? 0.262 14.953 -11.469 1 98.81 95 LEU A N 1
ATOM 692 C CA . LEU A 1 95 ? -0.315 13.75 -10.883 1 98.81 95 LEU A CA 1
ATOM 693 C C . LEU A 1 95 ? -1.825 13.711 -11.094 1 98.81 95 LEU A C 1
ATOM 695 O O . LEU A 1 95 ? -2.473 12.703 -10.805 1 98.81 95 LEU A O 1
ATOM 699 N N . HIS A 1 96 ? -2.479 14.789 -11.555 1 98.88 96 HIS A N 1
ATOM 700 C CA . HIS A 1 96 ? -3.934 14.875 -11.633 1 98.88 96 HIS A CA 1
ATOM 701 C C . HIS A 1 96 ? -4.504 13.766 -12.5 1 98.88 96 HIS A C 1
ATOM 703 O O . HIS A 1 96 ? -5.41 13.039 -12.078 1 98.88 96 HIS A O 1
ATOM 709 N N . ASP A 1 97 ? -3.924 13.633 -13.672 1 98.81 97 ASP A N 1
ATOM 710 C CA . ASP A 1 97 ? -4.43 12.617 -14.594 1 98.81 97 ASP A CA 1
ATOM 711 C C . ASP A 1 97 ? -4.211 11.211 -14.039 1 98.81 97 ASP A C 1
ATOM 713 O O . ASP A 1 97 ? -5.031 10.32 -14.258 1 98.81 97 ASP A O 1
ATOM 717 N N . TRP A 1 98 ? -3.109 11.031 -13.391 1 98.81 98 TRP A N 1
ATOM 718 C CA . TRP A 1 98 ? -2.824 9.734 -12.797 1 98.81 98 TRP A CA 1
ATOM 719 C C . TRP A 1 98 ? -3.867 9.375 -11.742 1 98.81 98 TRP A C 1
ATOM 721 O O . TRP A 1 98 ? -4.348 8.242 -11.695 1 98.81 98 TRP A O 1
ATOM 731 N N . VAL A 1 99 ? -4.211 10.32 -10.875 1 98.81 99 VAL A N 1
ATOM 732 C CA . VAL A 1 99 ? -5.227 10.07 -9.859 1 98.81 99 VAL A CA 1
ATOM 733 C C . VAL A 1 99 ? -6.555 9.727 -10.523 1 98.81 99 VAL A C 1
ATOM 735 O O . VAL A 1 99 ? -7.195 8.734 -10.172 1 98.81 99 VAL A O 1
ATOM 738 N N . ARG A 1 100 ? -6.953 10.5 -11.508 1 98.69 100 ARG A N 1
ATOM 739 C CA . ARG A 1 100 ? -8.211 10.266 -12.211 1 98.69 100 ARG A CA 1
ATOM 740 C C . ARG A 1 100 ? -8.219 8.891 -12.875 1 98.69 100 ARG A C 1
ATOM 742 O O . ARG A 1 100 ? -9.203 8.156 -12.773 1 98.69 100 ARG A O 1
ATOM 749 N N . LEU A 1 101 ? -7.117 8.594 -13.531 1 98.81 101 LEU A N 1
ATOM 750 C CA . LEU A 1 101 ? -7.035 7.324 -14.258 1 98.81 101 LEU A CA 1
ATOM 751 C C . LEU A 1 101 ? -7.012 6.148 -13.289 1 98.81 101 LEU A C 1
ATOM 753 O O . LEU A 1 101 ? -7.562 5.082 -13.586 1 98.81 101 LEU A O 1
ATOM 757 N N . SER A 1 102 ? -6.344 6.301 -12.156 1 98.81 102 SER A N 1
ATOM 758 C CA . SER A 1 102 ? -6.336 5.242 -11.156 1 98.81 102 SER A CA 1
ATOM 759 C C . SER A 1 102 ? -7.754 4.844 -10.766 1 98.81 102 SER A C 1
ATOM 761 O O . SER A 1 102 ? -8.078 3.654 -10.711 1 98.81 102 SER A O 1
ATOM 763 N N . LEU A 1 103 ? -8.555 5.84 -10.5 1 98.56 103 LEU A N 1
ATOM 764 C CA . LEU A 1 103 ? -9.93 5.586 -10.07 1 98.56 103 LEU A CA 1
ATOM 765 C C . LEU A 1 103 ? -10.766 5.035 -11.219 1 98.56 103 LEU A C 1
ATOM 767 O O . LEU A 1 103 ? -11.5 4.062 -11.039 1 98.56 103 LEU A O 1
ATOM 771 N N . ALA A 1 104 ? -10.609 5.57 -12.398 1 98.56 104 ALA A N 1
ATOM 772 C CA . ALA A 1 104 ? -11.398 5.152 -13.555 1 98.56 104 ALA A CA 1
ATOM 773 C C . ALA A 1 104 ? -11.039 3.732 -13.984 1 98.56 104 ALA A C 1
ATOM 775 O O . ALA A 1 104 ? -11.922 2.891 -14.164 1 98.56 104 ALA A O 1
ATOM 776 N N . ALA A 1 105 ? -9.742 3.416 -14.109 1 98.5 105 ALA A N 1
ATOM 777 C CA . ALA A 1 105 ? -9.281 2.129 -14.617 1 98.5 105 ALA A CA 1
ATOM 778 C C . ALA A 1 105 ? -9.633 0.997 -13.656 1 98.5 105 ALA A C 1
ATOM 780 O O . ALA A 1 105 ? -9.852 -0.142 -14.078 1 98.5 105 ALA A O 1
ATOM 781 N N . SER A 1 106 ? -9.711 1.281 -12.383 1 98.44 106 SER A N 1
ATOM 782 C CA . SER A 1 106 ? -10 0.263 -11.375 1 98.44 106 SER A CA 1
ATOM 783 C C . SER A 1 106 ? -11.492 0.154 -11.109 1 98.44 106 SER A C 1
ATOM 785 O O . SER A 1 106 ? -11.914 -0.598 -10.227 1 98.44 106 SER A O 1
ATOM 787 N N . ASP A 1 107 ? -12.297 0.976 -11.797 1 97.75 107 ASP A N 1
ATOM 788 C CA . ASP A 1 107 ? -13.742 0.999 -11.594 1 97.75 107 ASP A CA 1
ATOM 789 C C . ASP A 1 107 ? -14.094 1.4 -10.164 1 97.75 107 ASP A C 1
ATOM 791 O O . ASP A 1 107 ? -14.984 0.817 -9.555 1 97.75 107 ASP A O 1
ATOM 795 N N . SER A 1 108 ? -13.32 2.395 -9.641 1 96.81 108 SER A N 1
ATOM 796 C CA . SER A 1 108 ? -13.562 2.898 -8.297 1 96.81 108 SER A CA 1
ATOM 797 C C . SER A 1 108 ? -14.516 4.09 -8.312 1 96.81 108 SER A C 1
ATOM 799 O O . SER A 1 108 ? -14.336 5.023 -9.094 1 96.81 108 SER A O 1
ATOM 801 N N . PHE A 1 109 ? -15.5 3.973 -7.457 1 93.81 109 PHE A N 1
ATOM 802 C CA . PHE A 1 109 ? -16.469 5.059 -7.312 1 93.81 109 PHE A CA 1
ATOM 803 C C . PHE A 1 109 ? -16.312 5.746 -5.961 1 93.81 109 PHE A C 1
ATOM 805 O O . PHE A 1 109 ? -16.203 5.082 -4.93 1 93.81 109 PHE A O 1
ATOM 812 N N . LEU A 1 110 ? -16.234 7.09 -5.973 1 97.5 110 LEU A N 1
ATOM 813 C CA . LEU A 1 110 ? -16.188 7.879 -4.746 1 97.5 110 LEU A CA 1
ATOM 814 C C . LEU A 1 110 ? -17.531 8.547 -4.473 1 97.5 110 LEU A C 1
ATOM 816 O O . LEU A 1 110 ? -18 9.352 -5.281 1 97.5 110 LEU A O 1
ATOM 820 N N . PRO A 1 111 ? -18.188 8.258 -3.385 1 97.81 111 PRO A N 1
ATOM 821 C CA . P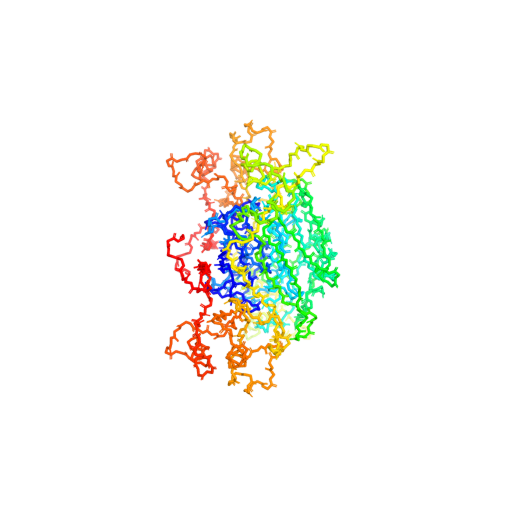RO A 1 111 ? -19.469 8.891 -3.043 1 97.81 111 PRO A CA 1
ATOM 822 C C . PRO A 1 111 ? -19.297 10.305 -2.486 1 97.81 111 PRO A C 1
ATOM 824 O O . PRO A 1 111 ? -20.203 10.836 -1.839 1 97.81 111 PRO A O 1
ATOM 827 N N . PHE A 1 112 ? -18.188 10.922 -2.639 1 98.25 112 PHE A N 1
ATOM 828 C CA . PHE A 1 112 ? -17.875 12.281 -2.209 1 98.25 112 PHE A CA 1
ATOM 829 C C . PHE A 1 112 ? -17.125 13.039 -3.303 1 98.25 112 PHE A C 1
ATOM 831 O O . PHE A 1 112 ? -16.547 12.43 -4.207 1 98.25 112 PHE A O 1
ATOM 838 N N . GLU A 1 113 ? -17.141 14.32 -3.182 1 98.44 113 GLU A N 1
ATOM 839 C CA . GLU A 1 113 ? -16.453 15.156 -4.148 1 98.44 113 GLU A CA 1
ATOM 840 C C . GLU A 1 113 ? -14.945 15.203 -3.863 1 98.44 113 GLU A C 1
ATOM 842 O O . GLU A 1 113 ? -14.531 15.531 -2.75 1 98.44 113 GLU A O 1
ATOM 847 N N . LEU A 1 114 ? -14.164 14.781 -4.809 1 98.69 114 LEU A N 1
ATOM 848 C CA . LEU A 1 114 ? -12.719 14.93 -4.75 1 98.69 114 LEU A CA 1
ATOM 849 C C . LEU A 1 114 ? -12.266 16.156 -5.531 1 98.69 114 LEU A C 1
ATOM 851 O O . LEU A 1 114 ? -12.438 16.219 -6.75 1 98.69 114 LEU A O 1
ATOM 855 N N . ARG A 1 115 ? -11.75 17.141 -4.859 1 98.69 115 ARG A N 1
ATOM 856 C CA . ARG A 1 115 ? -11.297 18.359 -5.504 1 98.69 115 ARG A CA 1
ATOM 857 C C . ARG A 1 115 ? -9.781 18.359 -5.676 1 98.69 115 ARG A C 1
ATOM 859 O O . ARG A 1 115 ? -9.039 18.469 -4.695 1 98.69 115 ARG A O 1
ATOM 866 N N . LEU A 1 116 ? -9.344 18.203 -6.883 1 98.69 116 LEU A N 1
ATOM 867 C CA . LEU A 1 116 ? -7.918 18.25 -7.188 1 98.69 116 LEU A CA 1
ATOM 868 C C . LEU A 1 116 ? -7.438 19.688 -7.344 1 98.69 116 LEU A C 1
ATOM 870 O O . LEU A 1 116 ? -7.934 20.422 -8.195 1 98.69 116 LEU A O 1
ATOM 874 N N . LEU A 1 117 ? -6.555 20.031 -6.48 1 98.75 117 LEU A N 1
ATOM 875 C CA . LEU A 1 117 ? -5.973 21.359 -6.508 1 98.75 117 LEU A CA 1
ATOM 876 C C . LEU A 1 117 ? -4.484 21.297 -6.82 1 98.75 117 LEU A C 1
ATOM 878 O O . LEU A 1 117 ? -3.729 20.609 -6.141 1 98.75 117 LEU A O 1
ATOM 882 N N . ALA A 1 118 ? -4.008 22.031 -7.863 1 98.69 118 ALA A N 1
ATOM 883 C CA . ALA A 1 118 ? -2.594 22.031 -8.242 1 98.69 118 ALA A CA 1
ATOM 884 C C . ALA A 1 118 ? -1.758 22.781 -7.215 1 98.69 118 ALA A C 1
ATOM 886 O O . ALA A 1 118 ? -2.033 23.953 -6.918 1 98.69 118 ALA A O 1
ATOM 887 N N . VAL A 1 119 ? -0.771 22.094 -6.746 1 98 119 VAL A N 1
ATOM 888 C CA . VAL A 1 119 ? 0.074 22.688 -5.719 1 98 119 VAL A CA 1
ATOM 889 C C . VAL A 1 119 ? 0.75 23.938 -6.277 1 98 119 VAL A C 1
ATOM 891 O O . VAL A 1 119 ? 0.951 24.922 -5.555 1 98 119 VAL A O 1
ATOM 894 N N . GLU A 1 120 ? 1.074 24 -7.598 1 97.19 120 GLU A N 1
ATOM 895 C CA . GLU A 1 120 ? 1.762 25.094 -8.273 1 97.19 120 GLU A CA 1
ATOM 896 C C . GLU A 1 120 ? 0.912 26.359 -8.273 1 97.19 120 GLU A C 1
ATOM 898 O O . GLU A 1 120 ? 1.441 27.469 -8.383 1 97.19 120 GLU A O 1
ATOM 903 N N . GLN A 1 121 ? -0.331 26.219 -8.102 1 94.62 121 GLN A N 1
ATOM 904 C CA . GLN A 1 121 ? -1.262 27.344 -8.18 1 94.62 121 GLN A CA 1
ATOM 905 C C . GLN A 1 121 ? -1.964 27.562 -6.848 1 94.62 121 GLN A C 1
ATOM 907 O O . GLN A 1 121 ? -2.965 28.281 -6.777 1 94.62 121 GLN A O 1
ATOM 912 N N . LEU A 1 122 ? -1.276 26.844 -5.902 1 90 122 LEU A N 1
ATOM 913 C CA . LEU A 1 122 ? -1.936 26.922 -4.602 1 90 122 LEU A CA 1
ATOM 914 C C . LEU A 1 122 ? -1.689 28.266 -3.938 1 90 122 LEU A C 1
ATOM 916 O O . LEU A 1 122 ? -0.54 28.641 -3.703 1 90 122 LEU A O 1
ATOM 920 N N . GLY A 1 123 ? -2.555 29.312 -4.012 1 89.69 123 GLY A N 1
ATOM 921 C CA . GLY A 1 123 ? -2.41 30.438 -3.098 1 89.69 123 GLY A CA 1
ATOM 922 C C . GLY A 1 123 ? -2.402 30.016 -1.64 1 89.69 123 GLY A C 1
ATOM 923 O O . GLY A 1 123 ? -1.551 29.234 -1.218 1 89.69 123 GLY A O 1
ATOM 924 N N . GLU A 1 124 ? -3.088 30.281 -0.861 1 95.62 124 GLU A N 1
ATOM 925 C CA . GLU A 1 124 ? -3.291 29.812 0.511 1 95.62 124 GLU A CA 1
ATOM 926 C C . GLU A 1 124 ? -4.535 28.938 0.623 1 95.62 124 GLU A C 1
ATOM 928 O O . GLU A 1 124 ? -5.598 29.297 0.104 1 95.62 124 GLU A O 1
ATOM 933 N N . TRP A 1 125 ? -4.344 27.75 1.1 1 97.88 125 TRP A N 1
ATOM 934 C CA . TRP A 1 125 ? -5.473 26.891 1.453 1 97.88 125 TRP A CA 1
ATOM 935 C C . TRP A 1 125 ? -5.945 27.172 2.877 1 97.88 125 TRP A C 1
ATOM 937 O O . TRP A 1 125 ? -5.129 27.406 3.77 1 97.88 125 TRP A O 1
ATOM 947 N N . ARG A 1 126 ? -7.258 27.141 3.082 1 95.69 126 ARG A N 1
ATOM 948 C CA . ARG A 1 126 ? -7.742 27.484 4.414 1 95.69 126 ARG A CA 1
ATOM 949 C C . ARG A 1 126 ? -8.922 26.609 4.812 1 95.69 126 ARG A C 1
ATOM 951 O O . ARG A 1 126 ? -9.758 26.266 3.975 1 95.69 126 ARG A O 1
ATOM 958 N N . SER A 1 127 ? -8.906 26.172 5.977 1 92.88 127 SER A N 1
ATOM 959 C CA . SER A 1 127 ? -10.094 25.719 6.695 1 92.88 127 SER A CA 1
ATOM 960 C C . SER A 1 127 ? -10.523 26.75 7.738 1 92.88 127 SER A C 1
ATOM 962 O O . SER A 1 127 ? -10.078 27.906 7.703 1 92.88 127 SER A O 1
ATOM 964 N N . ASP A 1 128 ? -11.461 26.375 8.625 1 85.88 128 ASP A N 1
ATOM 965 C CA . ASP A 1 128 ? -11.906 27.297 9.672 1 85.88 128 ASP A CA 1
ATOM 966 C C . ASP A 1 128 ? -10.82 27.484 10.734 1 85.88 128 ASP A C 1
ATOM 968 O O . ASP A 1 128 ? -10.797 28.5 11.422 1 85.88 128 ASP A O 1
ATOM 972 N N . THR A 1 129 ? -9.867 26.547 10.734 1 89.5 129 THR A N 1
ATOM 973 C CA . THR A 1 129 ? -8.984 26.578 11.891 1 89.5 129 THR A CA 1
ATOM 974 C C . THR A 1 129 ? -7.52 26.594 11.445 1 89.5 129 THR A C 1
ATOM 976 O O . THR A 1 129 ? -6.625 26.812 12.266 1 89.5 129 THR A O 1
ATOM 979 N N . LEU A 1 130 ? -7.25 26.375 10.109 1 94.69 130 LEU A N 1
ATOM 980 C CA . LEU A 1 130 ? -5.867 26.281 9.648 1 94.69 130 LEU A CA 1
ATOM 981 C C . LEU A 1 130 ? -5.699 26.922 8.281 1 94.69 130 LEU A C 1
ATOM 983 O O . LEU A 1 130 ? -6.594 26.844 7.434 1 94.69 130 LEU A O 1
ATOM 987 N N . ALA A 1 131 ? -4.602 27.594 8.172 1 96.69 131 ALA A N 1
ATOM 988 C CA . ALA A 1 131 ? -4.141 28.031 6.859 1 96.69 131 ALA A CA 1
ATOM 989 C C . ALA A 1 131 ? -2.891 27.281 6.43 1 96.69 131 ALA A C 1
ATOM 991 O O . ALA A 1 131 ? -2.01 27 7.246 1 96.69 131 ALA A O 1
ATOM 992 N N . VAL A 1 132 ? -2.822 26.922 5.137 1 98.44 132 VAL A N 1
ATOM 993 C CA . VAL A 1 132 ? -1.669 26.188 4.617 1 98.44 132 VAL A CA 1
ATOM 994 C C . VAL A 1 132 ? -1.084 26.938 3.42 1 98.44 132 VAL A C 1
ATOM 996 O O . VAL A 1 132 ? -1.797 27.234 2.459 1 98.44 132 VAL A O 1
ATOM 999 N N . SER A 1 133 ? 0.151 27.312 3.496 1 98 133 SER A N 1
ATOM 1000 C CA . SER A 1 133 ? 0.888 27.906 2.379 1 98 133 SER A CA 1
ATOM 1001 C C . SER A 1 133 ? 2.055 27.016 1.966 1 98 133 SER A C 1
ATOM 1003 O O . SER A 1 133 ? 2.32 25.984 2.604 1 98 133 SER A O 1
ATOM 1005 N N . THR A 1 134 ? 2.723 27.344 0.828 1 98.38 134 THR A N 1
ATOM 1006 C CA . THR A 1 134 ? 3.797 26.5 0.316 1 98.38 134 THR A CA 1
ATOM 1007 C C . THR A 1 134 ? 5.105 27.281 0.24 1 98.38 134 THR A C 1
ATOM 1009 O O . THR A 1 134 ? 5.098 28.516 0.196 1 98.38 134 THR A O 1
ATOM 1012 N N . VAL A 1 135 ? 6.176 26.594 0.339 1 98.25 135 VAL A N 1
ATOM 1013 C CA . VAL A 1 135 ? 7.52 27.078 0.044 1 98.25 135 VAL A CA 1
ATOM 1014 C C . VAL A 1 135 ? 8.172 26.188 -1.014 1 98.25 135 VAL A C 1
ATOM 1016 O O . VAL A 1 135 ? 8.164 24.969 -0.888 1 98.25 135 VAL A O 1
ATOM 1019 N N . GLN A 1 136 ? 8.672 26.797 -2.082 1 98.25 136 GLN A N 1
ATOM 1020 C CA . GLN A 1 136 ? 9.375 26.016 -3.1 1 98.25 136 GLN A CA 1
ATOM 1021 C C . GLN A 1 136 ? 10.695 25.469 -2.562 1 98.25 136 GLN A C 1
ATOM 1023 O O . GLN A 1 136 ? 11.43 26.172 -1.866 1 98.25 136 GLN A O 1
ATOM 1028 N N . LEU A 1 137 ? 10.977 24.203 -2.873 1 98.62 137 LEU A N 1
ATOM 1029 C CA . LEU A 1 137 ? 12.18 23.531 -2.396 1 98.62 137 LEU A CA 1
ATOM 1030 C C . LEU A 1 137 ? 13.094 23.172 -3.559 1 98.62 137 LEU A C 1
ATOM 1032 O O . LEU A 1 137 ? 12.844 23.547 -4.699 1 98.62 137 LEU A O 1
ATOM 1036 N N . SER A 1 138 ? 14.273 22.578 -3.201 1 98.62 138 SER A N 1
ATOM 1037 C CA . SER A 1 138 ? 15.242 22.094 -4.184 1 98.62 138 SER A CA 1
ATOM 1038 C C . SER A 1 138 ? 15.344 20.578 -4.16 1 98.62 138 SER A C 1
ATOM 1040 O O . SER A 1 138 ? 15.703 19.984 -3.137 1 98.62 138 SER A O 1
ATOM 1042 N N . HIS A 1 139 ? 15.008 19.922 -5.207 1 98.31 139 HIS A N 1
ATOM 1043 C CA . HIS A 1 139 ? 15.039 18.469 -5.406 1 98.31 139 HIS A CA 1
ATOM 1044 C C . HIS A 1 139 ? 15.086 18.125 -6.887 1 98.31 139 HIS A C 1
ATOM 1046 O O . HIS A 1 139 ? 15.055 19.016 -7.742 1 98.31 139 HIS A O 1
ATOM 1052 N N . ARG A 1 140 ? 15.305 16.859 -7.266 1 96.19 140 ARG A N 1
ATOM 1053 C CA . ARG A 1 140 ? 15.438 16.406 -8.641 1 96.19 140 ARG A CA 1
ATOM 1054 C C . ARG A 1 140 ? 14.18 16.703 -9.453 1 96.19 140 ARG A C 1
ATOM 1056 O O . ARG A 1 140 ? 14.25 16.875 -10.672 1 96.19 140 ARG A O 1
ATOM 1063 N N . VAL A 1 141 ? 13.039 16.719 -8.836 1 98.19 141 VAL A N 1
ATOM 1064 C CA . VAL A 1 141 ? 11.75 17.141 -9.367 1 98.19 141 VAL A CA 1
ATOM 1065 C C . VAL A 1 141 ? 11.188 18.281 -8.523 1 98.19 141 VAL A C 1
ATOM 1067 O O . VAL A 1 141 ? 11.609 18.484 -7.383 1 98.19 141 VAL A O 1
ATOM 1070 N N . PRO A 1 142 ? 10.273 19.141 -9.102 1 98.38 142 PRO A N 1
ATOM 1071 C CA . PRO A 1 142 ? 9.688 20.188 -8.266 1 98.38 142 PRO A CA 1
ATOM 1072 C C . PRO A 1 142 ? 9.117 19.656 -6.957 1 98.38 142 PRO A C 1
ATOM 1074 O O . PRO A 1 142 ? 8.414 18.641 -6.957 1 98.38 142 PRO A O 1
ATOM 1077 N N . SER A 1 143 ? 9.461 20.234 -5.867 1 98.69 143 SER A N 1
ATOM 1078 C CA . SER A 1 143 ? 9.047 19.859 -4.523 1 98.69 143 SER A CA 1
ATOM 1079 C C . SER A 1 143 ? 8.672 21.078 -3.689 1 98.69 143 SER A C 1
ATOM 1081 O O . SER A 1 143 ? 9.125 22.188 -3.967 1 98.69 143 SER A O 1
ATOM 1083 N N . VAL A 1 144 ? 7.82 20.906 -2.691 1 98.81 144 VAL A N 1
ATOM 1084 C CA . VAL A 1 144 ? 7.41 22.031 -1.858 1 98.81 144 VAL A CA 1
ATOM 1085 C C . VAL A 1 144 ? 7.379 21.609 -0.393 1 98.81 144 VAL A C 1
ATOM 1087 O O . VAL A 1 144 ? 7.371 20.406 -0.088 1 98.81 144 VAL A O 1
ATOM 1090 N N . ALA A 1 145 ? 7.453 22.578 0.459 1 98.81 145 ALA A N 1
ATOM 1091 C CA . ALA A 1 145 ? 7.074 22.438 1.863 1 98.81 145 ALA A CA 1
ATOM 1092 C C . ALA A 1 145 ? 5.691 23.031 2.117 1 98.81 145 ALA A C 1
ATOM 1094 O O . ALA A 1 145 ? 5.293 24 1.455 1 98.81 145 ALA A O 1
ATOM 1095 N N . PHE A 1 146 ? 4.988 22.453 3.012 1 98.88 146 PHE A N 1
ATOM 1096 C CA . PHE A 1 146 ? 3.717 23.016 3.455 1 98.88 146 PHE A CA 1
ATOM 1097 C C . PHE A 1 146 ? 3.857 23.656 4.828 1 98.88 146 PHE A C 1
ATOM 1099 O O . PHE A 1 146 ? 4.395 23.047 5.754 1 98.88 146 PHE A O 1
ATOM 11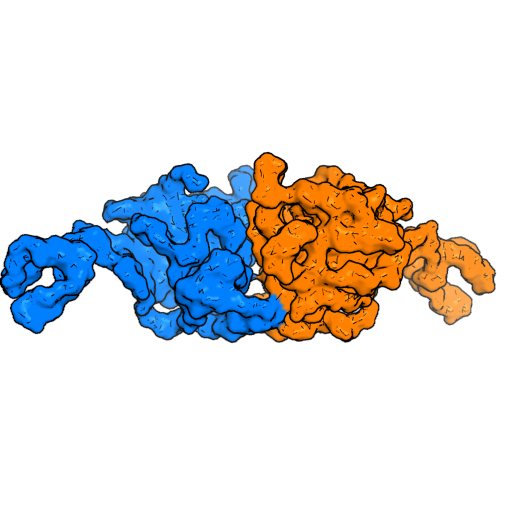06 N N . VAL A 1 147 ? 3.402 24.875 4.922 1 98.56 147 VAL A N 1
ATOM 1107 C CA . VAL A 1 147 ? 3.416 25.609 6.184 1 98.56 147 VAL A CA 1
ATOM 1108 C C . VAL A 1 147 ? 2.004 25.688 6.754 1 98.56 147 VAL A C 1
ATOM 1110 O O . VAL A 1 147 ? 1.12 26.312 6.168 1 98.56 147 VAL A O 1
ATOM 1113 N N . PHE A 1 148 ? 1.813 25.047 7.867 1 98.19 148 PHE A N 1
ATOM 1114 C CA . PHE A 1 148 ? 0.534 25.062 8.57 1 98.19 148 PHE A CA 1
ATOM 1115 C C . PHE A 1 148 ? 0.519 26.141 9.641 1 98.19 148 PHE A C 1
ATOM 1117 O O . PHE A 1 148 ? 1.394 26.172 10.508 1 98.19 148 PHE A O 1
ATOM 1124 N N . THR A 1 149 ? -0.448 26.984 9.586 1 96.19 149 THR A N 1
ATOM 1125 C CA . THR A 1 149 ? -0.604 28.062 10.57 1 96.19 149 THR A CA 1
ATOM 1126 C C . THR A 1 149 ? -1.989 28 11.211 1 96.19 149 THR A C 1
ATOM 1128 O O . THR A 1 149 ? -3.004 28.062 10.508 1 96.19 149 THR A O 1
ATOM 1131 N N . GLU A 1 150 ? -2.033 27.875 12.508 1 94.06 150 GLU A N 1
ATOM 1132 C CA . GLU A 1 150 ? -3.309 27.938 13.219 1 94.06 150 GLU A CA 1
ATOM 1133 C C . GLU A 1 150 ? -3.994 29.281 13.016 1 94.06 150 GLU A C 1
ATOM 1135 O O . GLU A 1 150 ? -3.336 30.328 13 1 94.06 150 GLU A O 1
ATOM 1140 N N . LEU A 1 151 ? -5.281 29.156 12.859 1 89.81 151 LEU A N 1
ATOM 1141 C CA . LEU A 1 151 ? -6.066 30.375 12.734 1 89.81 151 LEU A CA 1
ATOM 1142 C C . LEU A 1 151 ? -6.883 30.641 13.992 1 89.81 151 LEU A C 1
ATOM 1144 O O . LEU A 1 151 ? -7.543 29.734 14.508 1 89.81 151 LEU A O 1
ATOM 1148 N N . ASN A 1 152 ? -6.82 31.891 14.477 1 83.19 152 ASN A N 1
ATOM 1149 C CA . ASN A 1 152 ? -7.605 32.375 15.602 1 83.19 152 ASN A CA 1
ATOM 1150 C C . ASN A 1 152 ? -7.598 31.406 16.766 1 83.19 152 ASN A C 1
ATOM 1152 O O . ASN A 1 152 ? -8.656 31.016 17.266 1 83.19 152 ASN A O 1
ATOM 1156 N N . PRO A 1 153 ? -6.402 31.078 17.172 1 86.81 153 PRO A N 1
ATOM 1157 C CA . PRO A 1 153 ? -6.379 30.125 18.297 1 86.81 153 PRO A CA 1
ATOM 1158 C C . PRO A 1 153 ? -7.031 30.688 19.562 1 86.81 153 PRO A C 1
ATOM 1160 O O . PRO A 1 153 ? -6.719 31.797 19.969 1 86.81 153 PRO A O 1
ATOM 1163 N N . GLU A 1 154 ? -7.988 29.812 20.172 1 82.44 154 GLU A N 1
ATOM 1164 C CA . GLU A 1 154 ? -8.711 30.172 21.391 1 82.44 154 GLU A CA 1
ATOM 1165 C C . GLU A 1 154 ? -9.25 31.594 21.312 1 82.44 154 GLU A C 1
ATOM 1167 O O . GLU A 1 154 ? -8.906 32.438 22.141 1 82.44 154 GLU A O 1
ATOM 1172 N N . PRO A 1 155 ? -10.086 31.734 20.359 1 83.44 155 PRO A N 1
ATOM 1173 C CA . PRO A 1 155 ? -10.539 33.125 20.125 1 83.44 155 PRO A CA 1
ATOM 1174 C C . PRO A 1 155 ? -11.344 33.656 21.297 1 83.44 155 PRO A C 1
ATOM 1176 O O . PRO A 1 155 ? -12.078 32.938 21.953 1 83.44 155 PRO A O 1
ATOM 1179 N N . ARG A 1 156 ? -11.023 34.906 21.625 1 87.31 156 ARG A N 1
ATOM 1180 C CA . ARG A 1 156 ? -11.781 35.656 22.625 1 87.31 156 ARG A CA 1
ATOM 1181 C C . ARG A 1 156 ? -12.375 36.906 22 1 87.31 156 ARG A C 1
ATOM 1183 O O . ARG A 1 156 ? -11.938 37.344 20.938 1 87.31 156 ARG A O 1
ATOM 1190 N N . LEU A 1 157 ? -13.406 37.312 22.672 1 90.12 157 LEU A N 1
ATOM 1191 C CA . LEU A 1 157 ? -14.062 38.531 22.172 1 90.12 157 LEU A CA 1
ATOM 1192 C C . LEU A 1 157 ? -13.086 39.688 22.125 1 90.12 157 LEU A C 1
ATOM 1194 O O . LEU A 1 157 ? -12.328 39.906 23.062 1 90.12 157 LEU A O 1
ATOM 1198 N N . ASP A 1 158 ? -13.039 40.312 20.984 1 90.38 158 ASP A N 1
ATOM 1199 C CA . ASP A 1 158 ? -12.305 41.594 20.875 1 90.38 158 ASP A CA 1
ATOM 1200 C C . ASP A 1 158 ? -13.055 42.719 21.562 1 90.38 158 ASP A C 1
ATOM 1202 O O . ASP A 1 158 ? -13.695 43.531 20.891 1 90.38 158 ASP A O 1
ATOM 1206 N N . VAL A 1 159 ? -12.891 42.719 22.781 1 89.62 159 VAL A N 1
ATOM 1207 C CA . VAL A 1 159 ? -13.648 43.625 23.625 1 89.62 159 VAL A CA 1
ATOM 1208 C C . VAL A 1 159 ? -13.367 45.094 23.188 1 89.62 159 VAL A C 1
ATOM 1210 O O . VAL A 1 159 ? -14.273 45.906 23.172 1 89.62 159 VAL A O 1
ATOM 1213 N N . GLN A 1 160 ? -12.125 45.375 22.875 1 90.75 160 GLN A N 1
ATOM 1214 C CA . GLN A 1 160 ? -11.75 46.719 22.453 1 90.75 160 GLN A CA 1
ATOM 1215 C C . GLN A 1 160 ? -12.516 47.156 21.203 1 90.75 160 GLN A C 1
ATOM 1217 O O . GLN A 1 160 ? -13.023 48.25 21.141 1 90.75 160 GLN A O 1
ATOM 1222 N N . ARG A 1 161 ? -12.547 46.188 20.312 1 91.94 161 ARG A N 1
ATOM 1223 C CA . ARG A 1 161 ? -13.273 46.469 19.094 1 91.94 161 ARG A CA 1
ATOM 1224 C C . ARG A 1 161 ? -14.766 46.656 19.359 1 91.94 161 ARG A C 1
ATOM 1226 O O . ARG A 1 161 ? -15.398 47.562 18.812 1 91.94 161 ARG A O 1
ATOM 1233 N N . LEU A 1 162 ? -15.281 45.812 20.109 1 91.81 162 LEU A N 1
ATOM 1234 C CA . LEU A 1 162 ? -16.703 45.875 20.453 1 91.81 162 LEU A CA 1
ATOM 1235 C C . LEU A 1 162 ? -17.031 47.188 21.141 1 91.81 162 LEU A C 1
ATOM 1237 O O . LEU A 1 162 ? -18.031 47.844 20.812 1 91.81 162 LEU A O 1
ATOM 1241 N N . ASP A 1 163 ? -16.188 47.562 22.031 1 92.5 163 ASP A N 1
ATOM 1242 C CA . ASP A 1 163 ? -16.375 48.844 22.734 1 92.5 163 ASP A CA 1
ATOM 1243 C C . ASP A 1 163 ? -16.281 50 21.766 1 92.5 163 ASP A C 1
ATOM 1245 O O . ASP A 1 163 ? -17.094 50.938 21.828 1 92.5 163 ASP A O 1
ATOM 1249 N N . ALA A 1 164 ? -15.367 49.906 20.922 1 93.69 164 ALA A N 1
ATOM 1250 C CA . ALA A 1 164 ? -15.125 50.969 19.953 1 93.69 164 ALA A CA 1
ATOM 1251 C C . ALA A 1 164 ? -16.312 51.156 19.016 1 93.69 164 ALA A C 1
ATOM 1253 O O . ALA A 1 164 ? -16.625 52.25 18.594 1 93.69 164 ALA A O 1
ATOM 1254 N N . GLU A 1 165 ? -16.906 50.062 18.734 1 92.81 165 GLU A N 1
ATOM 1255 C CA . GLU A 1 165 ? -18.031 50.125 17.797 1 92.81 165 GLU A CA 1
ATOM 1256 C C . GLU A 1 165 ? -19.344 50.344 18.516 1 92.81 165 GLU A C 1
ATOM 1258 O O . GLU A 1 165 ? -20.406 50.375 17.891 1 92.81 165 GLU A O 1
ATOM 1263 N N . GLY A 1 166 ? -19.297 50.406 19.812 1 89.81 166 GLY A N 1
ATOM 1264 C CA . GLY A 1 166 ? -20.469 50.719 20.609 1 89.81 166 GLY A CA 1
ATOM 1265 C C . GLY A 1 166 ? -21.438 49.562 20.703 1 89.81 166 GLY A C 1
ATOM 1266 O O . GLY A 1 166 ? -22.656 49.75 20.828 1 89.81 166 GLY A O 1
ATOM 1267 N N . ILE A 1 167 ? -20.922 48.438 20.531 1 91.31 167 ILE A N 1
ATOM 1268 C CA . ILE A 1 167 ? -21.781 47.25 20.656 1 91.31 167 ILE A CA 1
ATOM 1269 C C . ILE A 1 167 ? -22.031 46.969 22.125 1 91.31 167 ILE A C 1
ATOM 1271 O O . ILE A 1 167 ? -21.094 46.781 22.906 1 91.31 167 ILE A O 1
ATOM 1275 N N . PRO A 1 168 ? -23.359 46.938 22.562 1 89.69 168 PRO A N 1
ATOM 1276 C CA . PRO A 1 168 ? -23.656 46.812 23.984 1 89.69 168 PRO A CA 1
ATOM 1277 C C . PRO A 1 168 ? -23.312 45.438 24.562 1 89.69 168 PRO A C 1
ATOM 1279 O O . PRO A 1 168 ? -23.516 44.438 23.891 1 89.69 168 PRO A O 1
ATOM 1282 N N . AR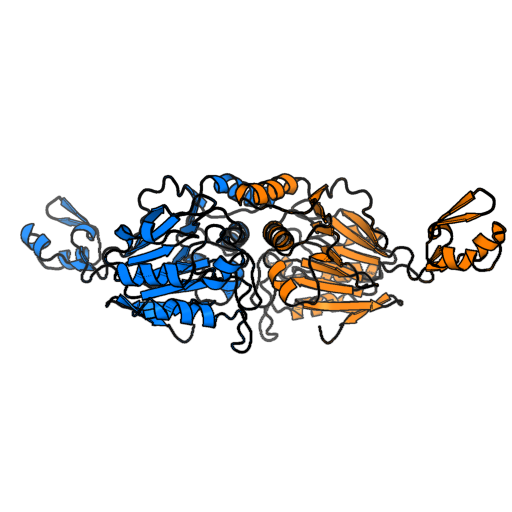G A 1 169 ? -22.828 45.469 25.766 1 90.5 169 ARG A N 1
ATOM 1283 C CA . ARG A 1 169 ? -22.547 44.219 26.5 1 90.5 169 ARG A CA 1
ATOM 1284 C C . ARG A 1 169 ? -23.828 43.438 26.781 1 90.5 169 ARG A C 1
ATOM 1286 O O . ARG A 1 169 ? -24.922 44.031 26.781 1 90.5 169 ARG A O 1
ATOM 1293 N N . GLY A 1 170 ? -23.734 42.062 27.016 1 88.25 170 GLY A N 1
ATOM 1294 C CA . GLY A 1 170 ? -24.891 41.219 27.25 1 88.25 170 GLY A CA 1
ATOM 1295 C C . GLY A 1 170 ? -24.953 40 26.344 1 88.25 170 GLY A C 1
ATOM 1296 O O . GLY A 1 170 ? -23.906 39.438 25.969 1 88.25 170 GLY A O 1
ATOM 1297 N N . PRO A 1 171 ? -26.156 39.625 26.078 1 89 171 PRO A N 1
ATOM 1298 C CA . PRO A 1 171 ? -26.344 38.406 25.297 1 89 171 PRO A CA 1
ATOM 1299 C C . PRO A 1 171 ? -25.703 38.469 23.922 1 89 171 PRO A C 1
ATOM 1301 O O . PRO A 1 171 ? -25.266 37.438 23.391 1 89 171 PRO A O 1
ATOM 1304 N N . LEU A 1 172 ? -25.672 39.719 23.406 1 90.5 172 LEU A N 1
ATOM 1305 C CA . LEU A 1 172 ? -25.078 39.906 22.078 1 90.5 172 LEU A CA 1
ATOM 1306 C C . LEU A 1 172 ? -23.594 39.5 22.078 1 90.5 172 LEU A C 1
ATOM 1308 O O . LEU A 1 172 ? -23.141 38.844 21.156 1 90.5 172 LEU A O 1
ATOM 1312 N N . TRP A 1 173 ? -22.844 39.906 23.094 1 91.19 173 TRP A N 1
ATOM 1313 C CA . TRP A 1 173 ? -21.438 39.562 23.234 1 91.19 173 TRP A CA 1
ATOM 1314 C C . TRP A 1 173 ? -21.266 38.031 23.344 1 91.19 173 TRP A C 1
ATOM 1316 O O . TRP A 1 173 ? -20.312 37.469 22.797 1 91.19 173 TRP A O 1
ATOM 1326 N N . GLY A 1 174 ? -22.188 37.469 23.984 1 89.44 174 GLY A N 1
ATOM 1327 C CA . GLY A 1 174 ? -22.141 36 24.109 1 89.44 174 GLY A CA 1
ATOM 1328 C C . GLY A 1 174 ? -22.297 35.281 22.781 1 89.44 174 GLY A C 1
ATOM 1329 O O . GLY A 1 174 ? -21.578 34.344 22.5 1 89.44 174 GLY A O 1
ATOM 1330 N N . GLU A 1 175 ? -23.188 35.812 22.016 1 89.75 175 GLU A N 1
ATOM 1331 C CA . GLU A 1 175 ? -23.438 35.219 20.703 1 89.75 175 GLU A CA 1
ATOM 1332 C C . GLU A 1 175 ? -22.234 35.438 19.766 1 89.75 175 GLU A C 1
ATOM 1334 O O . GLU A 1 175 ? -21.844 34.5 19.047 1 89.75 175 GLU A O 1
ATOM 1339 N N . LEU A 1 176 ? -21.703 36.625 19.875 1 89.62 176 LEU A N 1
ATOM 1340 C CA . LEU A 1 176 ? -20.531 36.906 19.062 1 89.62 176 LEU A CA 1
ATOM 1341 C C . LEU A 1 176 ? -19.328 36.062 19.516 1 89.62 176 LEU A C 1
ATOM 1343 O O . LEU A 1 176 ? -18.531 35.625 18.688 1 89.62 176 LEU A O 1
ATOM 1347 N N . ALA A 1 177 ? -19.281 35.812 20.812 1 86.62 177 ALA A N 1
ATOM 1348 C CA . ALA A 1 177 ? -18.203 35 21.375 1 86.62 177 ALA A CA 1
ATOM 1349 C C . ALA A 1 177 ? -18.25 33.594 20.859 1 86.62 177 ALA A C 1
ATOM 1351 O O . ALA A 1 177 ? -17.219 32.906 20.719 1 86.62 177 ALA A O 1
ATOM 1352 N N . LYS A 1 178 ? -19.438 33.219 20.5 1 83.75 178 LYS A N 1
ATOM 1353 C CA . LYS A 1 178 ? -19.641 31.859 19.953 1 83.75 178 LYS A CA 1
ATOM 1354 C C . LYS A 1 178 ? -19.438 31.844 18.453 1 83.75 178 LYS A C 1
ATOM 1356 O O . LYS A 1 178 ? -19.609 30.797 17.812 1 83.75 178 LYS A O 1
ATOM 1361 N N . GLY A 1 179 ? -19.078 32.875 17.891 1 81.56 179 GLY A N 1
ATOM 1362 C CA . GLY A 1 179 ? -18.797 32.969 16.453 1 81.56 179 GLY A CA 1
ATOM 1363 C C . GLY A 1 179 ? -20.062 33.125 15.617 1 81.56 179 GLY A C 1
ATOM 1364 O O . GLY A 1 179 ? -20 33 14.391 1 81.56 179 GLY A O 1
ATOM 1365 N N . LEU A 1 180 ? -21.156 33.5 16.328 1 86.88 180 LEU A N 1
ATOM 1366 C CA . LEU A 1 180 ? -22.438 33.562 15.625 1 86.88 180 LEU A CA 1
ATOM 1367 C C . LEU A 1 180 ? -22.609 34.938 14.961 1 86.88 180 LEU A C 1
ATOM 1369 O O . LEU A 1 180 ? -22 35.906 15.391 1 86.88 180 LEU A O 1
ATOM 1373 N N . THR A 1 181 ? -23.359 34.875 13.844 1 90.62 181 THR A N 1
ATOM 1374 C CA . THR A 1 181 ? -23.75 36.125 13.188 1 90.62 181 THR A CA 1
ATOM 1375 C C . THR A 1 181 ? -25.031 36.688 13.812 1 90.62 181 THR A C 1
ATOM 1377 O O . THR A 1 181 ? -26.031 35.969 13.938 1 90.62 181 THR A O 1
ATOM 1380 N N . VAL A 1 182 ? -24.984 37.906 14.242 1 90.94 182 VAL A N 1
ATOM 1381 C CA . VAL A 1 182 ? -26.125 38.531 14.922 1 90.94 182 VAL A CA 1
ATOM 1382 C C . VAL A 1 182 ? -26.438 39.875 14.305 1 90.94 182 VAL A C 1
ATOM 1384 O O . VAL A 1 182 ? -25.562 40.531 13.727 1 90.94 182 VAL A O 1
ATOM 1387 N N . GLU A 1 183 ? -27.703 40.156 14.273 1 91.44 183 GLU A N 1
ATOM 1388 C CA . GLU A 1 183 ? -28.125 41.469 13.805 1 91.44 183 GLU A CA 1
ATOM 1389 C C . GLU A 1 183 ? -28.188 42.469 14.953 1 91.44 183 GLU A C 1
ATOM 1391 O O . GLU A 1 183 ? -28.688 42.156 16.031 1 91.44 183 GLU A O 1
ATOM 1396 N N . HIS A 1 184 ? -27.594 43.656 14.781 1 90 184 HIS A N 1
ATOM 1397 C CA . HIS A 1 184 ? -27.641 44.781 15.734 1 90 184 HIS A CA 1
ATOM 1398 C C . HIS A 1 184 ? -27.688 46.125 15.016 1 90 184 HIS A C 1
ATOM 1400 O O . HIS A 1 184 ? -26.828 46.406 14.195 1 90 184 HIS A O 1
ATOM 1406 N N . ALA A 1 185 ? -28.766 46.844 15.453 1 90.06 185 ALA A N 1
ATOM 1407 C CA . ALA A 1 185 ? -28.906 48.219 14.922 1 90.06 185 ALA A CA 1
ATOM 1408 C C . ALA A 1 185 ? -28.875 48.219 13.398 1 90.06 185 ALA A C 1
ATOM 1410 O O . ALA A 1 185 ? -28.188 49.031 12.789 1 90.06 185 ALA A O 1
ATOM 1411 N N . GLY A 1 186 ? -29.422 47.219 12.68 1 88.38 186 GLY A N 1
ATOM 1412 C CA . GLY A 1 186 ? -29.547 47.156 11.234 1 88.38 186 GLY A CA 1
ATOM 1413 C C . GLY A 1 186 ? -28.312 46.562 10.547 1 88.38 186 GLY A C 1
ATOM 1414 O O . GLY A 1 186 ? -28.266 46.531 9.312 1 88.38 186 GLY A O 1
ATOM 1415 N N . ARG A 1 187 ? -27.281 46.281 11.297 1 91.44 187 ARG A N 1
ATOM 1416 C CA . ARG A 1 187 ? -26.062 45.719 10.758 1 91.44 187 ARG A CA 1
ATOM 1417 C C . ARG A 1 187 ? -25.922 44.25 11.156 1 91.44 187 ARG A C 1
ATOM 1419 O O . ARG A 1 187 ? -26.328 43.875 12.25 1 91.44 187 ARG A O 1
ATOM 1426 N N . MET A 1 188 ? -25.453 43.438 10.258 1 91.44 188 MET A N 1
ATOM 1427 C CA . MET A 1 188 ? -25.094 42.062 10.578 1 91.44 188 MET A CA 1
ATOM 1428 C C . MET A 1 188 ? -23.672 41.969 11.117 1 91.44 188 MET A C 1
ATOM 1430 O O . MET A 1 188 ? -22.719 42.406 10.453 1 91.44 188 MET A O 1
ATOM 1434 N N . LEU A 1 189 ? -23.547 41.625 12.352 1 91.44 189 LEU A N 1
ATOM 1435 C CA . LEU A 1 189 ? -22.25 41.406 12.984 1 91.44 189 LEU A CA 1
ATOM 1436 C C . LEU A 1 189 ? -21.812 39.969 12.891 1 91.44 189 LEU A C 1
ATOM 1438 O O . LEU A 1 189 ? -22.5 39.062 13.406 1 91.44 189 LEU A O 1
ATOM 1442 N N . HIS A 1 190 ? -20.703 39.688 12.25 1 89.94 190 HIS A N 1
ATOM 1443 C CA . HIS A 1 190 ? -20.172 38.344 12.164 1 89.94 190 HIS A CA 1
ATOM 1444 C C . HIS A 1 190 ? -19.219 38.031 13.328 1 89.94 190 HIS A C 1
ATOM 1446 O O . HIS A 1 190 ? -18.25 38.75 13.531 1 89.94 190 HIS A O 1
ATOM 1452 N N . GLY A 1 191 ? -19.609 37.062 14.078 1 87.19 191 GLY A N 1
ATOM 1453 C CA . GLY A 1 191 ? -18.828 36.719 15.242 1 87.19 191 GLY A CA 1
ATOM 1454 C C . GLY A 1 191 ? -17.344 36.625 14.961 1 87.19 191 GLY A C 1
ATOM 1455 O O . GLY A 1 191 ? -16.531 37.125 15.742 1 87.19 191 GLY A O 1
ATOM 1456 N N . ARG A 1 192 ? -16.922 36.156 13.836 1 82.62 192 ARG A N 1
ATOM 1457 C CA . ARG A 1 192 ? -15.516 35.969 13.469 1 82.62 192 ARG A CA 1
ATOM 1458 C C . ARG A 1 192 ? -14.766 37.281 13.453 1 82.62 192 ARG A C 1
ATOM 1460 O O . ARG A 1 192 ? -13.562 37.344 13.688 1 82.62 192 ARG A O 1
ATOM 1467 N N . ASP A 1 193 ? -15.57 38.375 13.203 1 84.94 193 ASP A N 1
ATOM 1468 C CA . ASP A 1 193 ? -14.961 39.688 13.094 1 84.94 193 ASP A CA 1
ATOM 1469 C C . ASP A 1 193 ? -14.633 40.281 14.469 1 84.94 193 ASP A C 1
ATOM 1471 O O . ASP A 1 193 ? -13.883 41.25 14.586 1 84.94 193 ASP A O 1
ATOM 1475 N N . TYR A 1 194 ? -15.219 39.688 15.445 1 87.88 194 TYR A N 1
ATOM 1476 C CA . TYR A 1 194 ? -15.062 40.25 16.781 1 87.88 194 TYR A CA 1
ATOM 1477 C C . TYR A 1 194 ? -14.305 39.281 17.688 1 87.88 194 TYR A C 1
ATOM 1479 O O . TYR A 1 194 ? -14.32 39.438 18.906 1 87.88 194 TYR A O 1
ATOM 1487 N N . LEU A 1 195 ? -13.773 38.281 17.062 1 87.06 195 LEU A N 1
ATOM 1488 C CA . LEU A 1 195 ? -12.945 37.344 17.797 1 87.06 195 LEU A CA 1
ATOM 1489 C C . LEU A 1 195 ? -11.469 37.531 17.484 1 87.06 195 LEU A C 1
ATOM 1491 O O . LEU A 1 195 ? -11.117 37.875 16.344 1 87.06 195 LEU A O 1
ATOM 1495 N N . ARG A 1 196 ? -10.695 37.562 18.594 1 84.38 196 ARG A N 1
ATOM 1496 C CA . ARG A 1 196 ? -9.242 37.656 18.422 1 84.38 196 ARG A CA 1
ATOM 1497 C C . ARG A 1 196 ? -8.547 36.469 19.109 1 84.38 196 ARG A C 1
ATOM 1499 O O . ARG A 1 196 ? -9 35.969 20.141 1 84.38 196 ARG A O 1
ATOM 1506 N N . ALA A 1 197 ? -7.352 36.156 18.516 1 85.12 197 ALA A N 1
ATOM 1507 C CA . ALA A 1 197 ? -6.566 35.062 19.078 1 85.12 197 ALA A CA 1
ATOM 1508 C C . ALA A 1 197 ? -6.078 35.406 20.484 1 85.12 197 ALA A C 1
ATOM 1510 O O . ALA A 1 197 ? -5.672 36.531 20.75 1 85.12 197 ALA A O 1
ATOM 1511 N N . SER A 1 198 ? -6.246 34.531 21.406 1 84.25 198 SER A N 1
ATOM 1512 C CA . SER A 1 198 ? -5.809 34.75 22.781 1 84.25 198 SER A CA 1
ATOM 1513 C C . SER A 1 198 ? -4.375 34.281 22.984 1 84.25 198 SER A C 1
ATOM 1515 O O . SER A 1 198 ? -3.795 34.5 24.047 1 84.25 198 SER A O 1
ATOM 1517 N N . ARG A 1 199 ? -3.867 33.562 22.062 1 85.88 199 ARG A N 1
ATOM 1518 C CA . ARG A 1 199 ? -2.479 33.125 22.078 1 85.88 199 ARG A CA 1
ATOM 1519 C C . ARG A 1 199 ? -1.88 33.094 20.688 1 85.88 199 ARG A C 1
ATOM 1521 O O . ARG A 1 199 ? -2.611 33.125 19.688 1 85.88 199 ARG A O 1
ATOM 1528 N N . PRO A 1 200 ? -0.503 33.125 20.641 1 88.25 200 PRO A N 1
ATOM 1529 C CA . PRO A 1 200 ? 0.122 33.062 19.312 1 88.25 200 PRO A CA 1
ATOM 1530 C C . PRO A 1 200 ? -0.265 31.781 18.562 1 88.25 200 PRO A C 1
ATOM 1532 O O . PRO A 1 200 ? -0.489 30.734 19.172 1 88.25 200 PRO A O 1
ATOM 1535 N N . ALA A 1 201 ? -0.365 31.953 17.25 1 92.62 201 ALA A N 1
ATOM 1536 C CA . ALA A 1 201 ? -0.679 30.812 16.391 1 92.62 201 ALA A CA 1
ATOM 1537 C C . ALA A 1 201 ? 0.49 29.844 16.312 1 92.62 201 ALA A C 1
ATOM 1539 O O . ALA A 1 201 ? 1.646 30.25 16.188 1 92.62 201 ALA A O 1
ATOM 1540 N N . ARG A 1 202 ? 0.153 28.625 16.531 1 94.88 202 ARG A N 1
ATOM 1541 C CA . ARG A 1 202 ? 1.169 27.609 16.266 1 94.88 202 ARG A CA 1
ATOM 1542 C C . ARG A 1 202 ? 1.422 27.453 14.773 1 94.88 202 ARG A C 1
ATOM 1544 O O . ARG A 1 202 ? 0.488 27.516 13.977 1 94.88 202 ARG A O 1
ATOM 1551 N N . ARG A 1 203 ? 2.688 27.25 14.43 1 96.5 203 ARG A N 1
ATOM 1552 C CA . ARG A 1 203 ? 3.109 27.125 13.039 1 96.5 203 ARG A CA 1
ATOM 1553 C C . ARG A 1 203 ? 4.023 25.922 12.852 1 96.5 203 ARG A C 1
ATOM 1555 O O . ARG A 1 203 ? 4.945 25.703 13.641 1 96.5 203 ARG A O 1
ATOM 1562 N N . VAL A 1 204 ? 3.729 25.094 11.852 1 98.25 204 VAL A N 1
ATOM 1563 C CA . VAL A 1 204 ? 4.477 23.875 11.562 1 98.25 204 VAL A CA 1
ATOM 1564 C C . VAL A 1 204 ? 4.852 23.844 10.086 1 98.25 204 VAL A C 1
ATOM 1566 O O . VAL A 1 204 ? 4.023 24.141 9.219 1 98.25 204 VAL A O 1
ATOM 1569 N N . ILE A 1 205 ? 6.086 23.562 9.766 1 98.81 205 ILE A N 1
ATOM 1570 C CA . ILE A 1 205 ? 6.512 23.312 8.398 1 98.81 205 ILE A CA 1
ATOM 1571 C C . ILE A 1 205 ? 6.73 21.812 8.195 1 98.81 205 ILE A C 1
ATOM 1573 O O . ILE A 1 205 ? 7.457 21.172 8.969 1 98.81 205 ILE A O 1
ATOM 1577 N N . VAL A 1 206 ? 6.055 21.203 7.289 1 98.88 206 VAL A N 1
ATOM 1578 C CA . VAL A 1 206 ? 6.328 19.844 6.84 1 98.88 206 VAL A CA 1
ATOM 1579 C C . VAL A 1 206 ? 6.938 19.875 5.438 1 98.88 206 VAL A C 1
ATOM 1581 O O . VAL A 1 206 ? 6.262 20.203 4.465 1 98.88 206 VAL A O 1
ATOM 1584 N N . CYS A 1 207 ? 8.133 19.438 5.328 1 98.62 207 CYS A N 1
ATOM 1585 C CA . CYS A 1 207 ? 8.914 19.594 4.105 1 98.62 207 CYS A CA 1
ATOM 1586 C C . CYS A 1 207 ? 8.812 18.344 3.232 1 98.62 207 CYS A C 1
ATOM 1588 O O . CYS A 1 207 ? 8.773 17.234 3.746 1 98.62 207 CYS A O 1
ATOM 1590 N N . GLY A 1 208 ? 8.75 18.562 1.879 1 98.62 208 GLY A N 1
ATOM 1591 C CA . GLY A 1 208 ? 9.078 17.484 0.952 1 98.62 208 GLY A CA 1
ATOM 1592 C C . GLY A 1 208 ? 10.57 17.234 0.839 1 98.62 208 GLY A C 1
ATOM 1593 O O . GLY A 1 208 ? 11.352 17.75 1.642 1 98.62 208 GLY A O 1
ATOM 1594 N N . ASP A 1 209 ? 10.953 16.453 -0.08 1 98.81 209 ASP A N 1
ATOM 1595 C CA . ASP A 1 209 ? 12.375 16.219 -0.317 1 98.81 209 ASP A CA 1
ATOM 1596 C C . ASP A 1 209 ? 13.086 17.516 -0.713 1 98.81 209 ASP A C 1
ATOM 1598 O O . ASP A 1 209 ? 12.547 18.312 -1.482 1 98.81 209 ASP A O 1
ATOM 1602 N N . ASN A 1 210 ? 14.203 17.734 -0.136 1 98.75 210 ASN A N 1
ATOM 1603 C CA . ASN A 1 210 ? 14.898 19.016 -0.238 1 98.75 210 ASN A CA 1
ATOM 1604 C C . ASN A 1 210 ? 16.406 18.859 -0.012 1 98.75 210 ASN A C 1
ATOM 1606 O O . ASN A 1 210 ? 16.828 18.156 0.912 1 98.75 210 ASN A O 1
ATOM 1610 N N . ASP A 1 211 ? 17.219 19.484 -0.855 1 97.94 211 ASP A N 1
ATOM 1611 C CA . ASP A 1 211 ? 18.656 19.391 -0.634 1 97.94 211 ASP A CA 1
ATOM 1612 C C . ASP A 1 211 ? 19.25 20.766 -0.292 1 97.94 211 ASP A C 1
ATOM 1614 O O . ASP A 1 211 ? 20.469 20.938 -0.235 1 97.94 211 ASP A O 1
ATOM 1618 N N . ASN A 1 212 ? 18.375 21.781 -0.082 1 98.25 212 ASN A N 1
ATOM 1619 C CA . ASN A 1 212 ? 18.781 23.125 0.275 1 98.25 212 ASN A CA 1
ATOM 1620 C C . ASN A 1 212 ? 17.891 23.719 1.368 1 98.25 212 ASN A C 1
ATOM 1622 O O . ASN A 1 212 ? 17.031 24.547 1.09 1 98.25 212 ASN A O 1
ATOM 1626 N N . PRO A 1 213 ? 18.188 23.391 2.625 1 98.44 213 PRO A N 1
ATOM 1627 C CA . PRO A 1 213 ? 17.359 23.844 3.744 1 98.44 213 PRO A CA 1
ATOM 1628 C C . PRO A 1 213 ? 17.266 25.359 3.828 1 98.44 213 PRO A C 1
ATOM 1630 O O . PRO A 1 213 ? 16.281 25.906 4.355 1 98.44 213 PRO A O 1
ATOM 1633 N N . GLU A 1 214 ? 18.172 26.109 3.256 1 98.44 214 GLU A N 1
ATOM 1634 C CA . GLU A 1 214 ? 18.203 27.562 3.332 1 98.44 214 GLU A CA 1
ATOM 1635 C C . GLU A 1 214 ? 16.984 28.188 2.637 1 98.44 214 GLU A C 1
ATOM 1637 O O . GLU A 1 214 ? 16.625 29.328 2.916 1 98.44 214 GLU A O 1
ATOM 1642 N N . LEU A 1 215 ? 16.406 27.453 1.746 1 98.62 215 LEU A N 1
ATOM 1643 C CA . LEU A 1 215 ? 15.227 27.922 1.031 1 98.62 215 LEU A CA 1
ATOM 1644 C C . LEU A 1 215 ? 14.062 28.156 1.992 1 98.62 215 LEU A C 1
ATOM 1646 O O . LEU A 1 215 ? 13.094 28.828 1.649 1 98.62 215 LEU A O 1
ATOM 1650 N N . LEU A 1 216 ? 14.172 27.609 3.227 1 98.56 216 LEU A N 1
ATOM 1651 C CA . LEU A 1 216 ? 13.102 27.703 4.219 1 98.56 216 LEU A CA 1
ATOM 1652 C C . LEU A 1 216 ? 13.328 28.906 5.141 1 98.56 216 LEU A C 1
ATOM 1654 O O . LEU A 1 216 ? 12.531 29.141 6.055 1 98.56 216 LEU A O 1
ATOM 1658 N N . ALA A 1 217 ? 14.344 29.688 4.926 1 98.38 217 ALA A N 1
ATOM 1659 C CA . ALA A 1 217 ? 14.805 30.703 5.867 1 98.38 217 ALA A CA 1
ATOM 1660 C C . ALA A 1 217 ? 13.664 31.656 6.25 1 98.38 217 ALA A C 1
ATOM 1662 O O . ALA A 1 217 ? 13.422 31.891 7.438 1 98.38 217 ALA A O 1
ATOM 1663 N N . GLU A 1 218 ? 12.922 32.156 5.293 1 97.88 218 GLU A N 1
ATOM 1664 C CA . GLU A 1 218 ? 11.859 33.125 5.57 1 97.88 218 GLU A CA 1
ATOM 1665 C C . GLU A 1 218 ? 10.703 32.469 6.312 1 97.88 218 GLU A C 1
ATOM 1667 O O . GLU A 1 218 ? 10.211 33 7.309 1 97.88 218 GLU A O 1
ATOM 1672 N N . ALA A 1 219 ? 10.273 31.312 5.844 1 97.12 219 ALA A N 1
ATOM 1673 C CA . ALA A 1 219 ? 9.141 30.609 6.441 1 97.12 219 ALA A CA 1
ATOM 1674 C C . ALA A 1 219 ? 9.477 30.125 7.848 1 97.12 219 ALA A C 1
ATOM 1676 O O . ALA A 1 219 ? 8.586 29.953 8.68 1 97.12 219 ALA A O 1
ATOM 1677 N N . ALA A 1 220 ? 10.727 29.844 8.062 1 97.44 220 ALA A N 1
ATOM 1678 C CA . ALA A 1 220 ? 11.156 29.25 9.336 1 97.44 220 ALA A CA 1
ATOM 1679 C C . ALA A 1 220 ? 11.172 30.297 10.445 1 97.44 220 ALA A C 1
ATOM 1681 O O . ALA A 1 220 ? 11.32 29.969 11.617 1 97.44 220 ALA A O 1
ATOM 1682 N N . LYS A 1 221 ? 10.984 31.562 9.961 1 94 221 LYS A N 1
ATOM 1683 C CA . LYS A 1 221 ? 10.914 32.594 10.977 1 94 221 LYS A CA 1
ATOM 1684 C C . LYS A 1 221 ? 9.727 32.375 11.914 1 94 221 LYS A C 1
ATOM 1686 O O . LYS A 1 221 ? 8.586 32.281 11.453 1 94 221 LYS A O 1
ATOM 1691 N N . ASP A 1 222 ? 9.852 32.188 13.148 1 88.62 222 ASP A N 1
ATOM 1692 C CA . ASP A 1 222 ? 8.867 32.062 14.219 1 88.62 222 ASP A CA 1
ATOM 1693 C C . ASP A 1 222 ? 8.07 30.75 14.078 1 88.62 222 ASP A C 1
ATOM 1695 O O . ASP A 1 222 ? 6.891 30.703 14.438 1 88.62 222 ASP A O 1
ATOM 1699 N N . VAL A 1 223 ? 8.602 29.797 13.344 1 95.81 223 VAL A N 1
ATOM 1700 C CA . VAL A 1 223 ? 7.941 28.5 13.25 1 95.81 223 VAL A CA 1
ATOM 1701 C C . VAL A 1 223 ? 8.148 27.719 14.555 1 95.81 223 VAL A C 1
ATOM 1703 O O . VAL A 1 223 ? 9.195 27.859 15.203 1 95.81 223 VAL A O 1
ATOM 1706 N N . ASP A 1 224 ? 7.168 27 14.93 1 97.12 224 ASP A N 1
ATOM 1707 C CA . ASP A 1 224 ? 7.285 26.203 16.156 1 97.12 224 ASP A CA 1
ATOM 1708 C C . ASP A 1 224 ? 7.977 24.875 15.875 1 97.12 224 ASP A C 1
ATOM 1710 O O . ASP A 1 224 ? 8.789 24.406 16.688 1 97.12 224 ASP A O 1
ATOM 1714 N N . VAL A 1 225 ? 7.648 24.219 14.805 1 98.56 225 VAL A N 1
ATOM 1715 C CA . VAL A 1 225 ? 8.203 22.906 14.477 1 98.56 225 VAL A CA 1
ATOM 1716 C C . VAL A 1 225 ? 8.594 22.859 13 1 98.56 225 VAL A C 1
ATOM 1718 O O . VAL A 1 225 ? 7.824 23.281 12.133 1 98.56 225 VAL A O 1
ATOM 1721 N N . LEU A 1 226 ? 9.797 22.438 12.727 1 98.81 226 LEU A N 1
ATOM 1722 C CA . LEU A 1 226 ? 10.25 22.109 11.383 1 98.81 226 LEU A CA 1
ATOM 1723 C C . LEU A 1 226 ? 10.406 20.609 11.203 1 98.81 226 LEU A C 1
ATOM 1725 O O . LEU A 1 226 ? 11.234 19.969 11.875 1 98.81 226 LEU A O 1
ATOM 1729 N N . VAL A 1 227 ? 9.555 20 10.383 1 98.94 227 VAL A N 1
ATOM 1730 C CA . VAL A 1 227 ? 9.703 18.609 9.953 1 98.94 227 VAL A CA 1
ATOM 1731 C C . VAL A 1 227 ? 10.469 18.562 8.633 1 98.94 227 VAL A C 1
ATOM 1733 O O . VAL A 1 227 ? 10.008 19.094 7.625 1 98.94 227 VAL A O 1
ATOM 1736 N N . HIS A 1 228 ? 11.617 17.953 8.594 1 98.88 228 HIS A N 1
ATOM 1737 C CA . HIS A 1 228 ? 12.469 17.953 7.41 1 98.88 228 HIS A CA 1
ATOM 1738 C C . HIS A 1 228 ? 13.086 16.578 7.172 1 98.88 228 HIS A C 1
ATOM 1740 O O . HIS A 1 228 ? 13.414 15.867 8.125 1 98.88 228 HIS A O 1
ATOM 1746 N N . GLU A 1 229 ? 13.266 16.219 5.961 1 98.81 229 GLU A N 1
ATOM 1747 C CA . GLU A 1 229 ? 13.953 14.977 5.645 1 98.81 229 GLU A CA 1
ATOM 1748 C C . GLU A 1 229 ? 15.414 15.023 6.074 1 98.81 229 GLU A C 1
ATOM 1750 O O . GLU A 1 229 ? 16.047 16.078 6.031 1 98.81 229 GLU A O 1
ATOM 1755 N N . ALA A 1 230 ? 15.883 13.953 6.523 1 98.44 230 ALA A N 1
ATOM 1756 C CA . ALA A 1 230 ? 17.297 13.641 6.707 1 98.44 230 ALA A CA 1
ATOM 1757 C C . ALA A 1 230 ? 17.641 12.266 6.141 1 98.44 230 ALA A C 1
ATOM 1759 O O . ALA A 1 230 ? 18.016 11.359 6.883 1 98.44 230 ALA A O 1
ATOM 1760 N N . THR A 1 231 ? 17.547 12.227 4.863 1 98.38 231 THR A N 1
ATOM 1761 C CA . THR A 1 231 ? 17.688 10.953 4.156 1 98.38 231 THR A CA 1
ATOM 1762 C C . THR A 1 231 ? 19.062 10.344 4.406 1 98.38 231 THR A C 1
ATOM 1764 O O . THR A 1 231 ? 19.188 9.133 4.57 1 98.38 231 THR A O 1
ATOM 1767 N N . PHE A 1 232 ? 20.078 11.25 4.508 1 97.75 232 PHE A N 1
ATOM 1768 C CA . PHE A 1 232 ? 21.438 10.75 4.609 1 97.75 232 PHE A CA 1
ATOM 1769 C C . PHE A 1 232 ? 22.188 11.438 5.746 1 97.75 232 PHE A C 1
ATOM 1771 O O . PHE A 1 232 ? 21.719 12.438 6.293 1 97.75 232 PHE A O 1
ATOM 1778 N N . THR A 1 233 ? 23.312 10.781 6.082 1 97.69 233 THR A N 1
ATOM 1779 C CA . THR A 1 233 ? 24.359 11.5 6.801 1 97.69 233 THR A CA 1
ATOM 1780 C C . THR A 1 233 ? 25.422 12.016 5.832 1 97.69 233 THR A C 1
ATOM 1782 O O . THR A 1 233 ? 25.5 11.562 4.688 1 97.69 233 THR A O 1
ATOM 1785 N N . GLN A 1 234 ? 26.188 12.953 6.281 1 96.75 234 GLN A N 1
ATOM 1786 C CA . GLN A 1 234 ? 27.203 13.555 5.426 1 96.75 234 GLN A CA 1
ATOM 1787 C C . GLN A 1 234 ? 28.188 12.508 4.918 1 96.75 234 GLN A C 1
ATOM 1789 O O . GLN A 1 234 ? 28.562 12.508 3.744 1 96.75 234 GLN A O 1
ATOM 1794 N N . PRO A 1 235 ? 28.672 11.555 5.742 1 96.12 235 PRO A N 1
ATOM 1795 C CA . PRO A 1 235 ? 29.609 10.531 5.262 1 96.12 235 PRO A CA 1
ATOM 1796 C C . PRO A 1 235 ? 29.031 9.68 4.137 1 96.12 235 PRO A C 1
ATOM 1798 O O . PRO A 1 235 ? 29.75 9.289 3.217 1 96.12 235 PRO A O 1
ATOM 1801 N N . ILE A 1 236 ? 27.781 9.367 4.207 1 94.81 236 ILE A N 1
ATOM 1802 C CA . ILE A 1 236 ? 27.141 8.562 3.172 1 94.81 236 ILE A CA 1
ATOM 1803 C C . ILE A 1 236 ? 27.125 9.336 1.854 1 94.81 236 ILE A C 1
ATOM 1805 O O . ILE A 1 236 ? 27.406 8.773 0.795 1 94.81 236 ILE A O 1
ATOM 1809 N N . ILE A 1 237 ? 26.797 10.641 1.888 1 95.38 237 ILE A N 1
ATOM 1810 C CA . ILE A 1 237 ? 26.812 11.477 0.696 1 95.38 237 ILE A CA 1
ATOM 1811 C C . ILE A 1 237 ? 28.219 11.562 0.132 1 95.38 237 ILE A C 1
ATOM 1813 O O . ILE A 1 237 ? 28.422 11.461 -1.08 1 95.38 237 ILE A O 1
ATOM 1817 N N . ALA A 1 238 ? 29.188 11.766 0.998 1 94.44 238 ALA A N 1
ATOM 1818 C CA . ALA A 1 238 ? 30.578 11.906 0.586 1 94.44 238 ALA A CA 1
ATOM 1819 C C . ALA A 1 238 ? 31.062 10.633 -0.106 1 94.44 238 ALA A C 1
ATOM 1821 O O . ALA A 1 238 ? 31.828 10.703 -1.082 1 94.44 238 ALA A O 1
ATOM 1822 N N . ARG A 1 239 ? 30.734 9.477 0.37 1 92.81 239 ARG A N 1
ATOM 1823 C CA . ARG A 1 239 ? 31.156 8.188 -0.168 1 92.81 239 ARG A CA 1
ATOM 1824 C C . ARG A 1 239 ? 30.578 7.957 -1.561 1 92.81 239 ARG A C 1
ATOM 1826 O O . ARG A 1 239 ? 31.281 7.469 -2.453 1 92.81 239 ARG A O 1
ATOM 1833 N N . THR A 1 240 ? 29.344 8.305 -1.733 1 87.94 240 THR A N 1
ATOM 1834 C CA . THR A 1 240 ? 28.688 8.055 -3.004 1 87.94 240 THR A CA 1
ATOM 1835 C C . THR A 1 240 ? 28.906 9.203 -3.979 1 87.94 240 THR A C 1
ATOM 1837 O O . THR A 1 240 ? 28.766 9.039 -5.191 1 87.94 240 THR A O 1
ATOM 1840 N N . GLY A 1 241 ? 29.234 10.367 -3.496 1 88.81 241 GLY A N 1
ATOM 1841 C CA . GLY A 1 241 ? 29.484 11.562 -4.289 1 88.81 241 GLY A CA 1
ATOM 1842 C C . GLY A 1 241 ? 28.203 12.234 -4.77 1 88.81 241 GLY A C 1
ATOM 1843 O O . GLY A 1 241 ? 28.25 13.18 -5.559 1 88.81 241 GLY A O 1
ATOM 1844 N N . VAL A 1 242 ? 27.094 11.664 -4.371 1 89.56 242 VAL A N 1
ATOM 1845 C CA . VAL A 1 242 ? 25.828 12.211 -4.824 1 89.56 242 VAL A CA 1
ATOM 1846 C C . VAL A 1 242 ? 24.828 12.203 -3.676 1 89.56 242 VAL A C 1
ATOM 1848 O O . VAL A 1 242 ? 24.781 11.258 -2.877 1 89.56 242 VAL A O 1
ATOM 1851 N N . SER A 1 243 ? 24.062 13.211 -3.568 1 91.25 243 SER A N 1
ATOM 1852 C CA . SER A 1 243 ? 23.031 13.297 -2.543 1 91.25 243 SER A CA 1
ATOM 1853 C C . SER A 1 243 ? 21.672 12.891 -3.1 1 91.25 243 SER A C 1
ATOM 1855 O O . SER A 1 243 ? 20.703 12.75 -2.348 1 91.25 243 SER A O 1
ATOM 1857 N N . PHE A 1 244 ? 21.531 12.797 -4.465 1 92.06 244 PHE A N 1
ATOM 1858 C CA . PHE A 1 244 ? 20.297 12.484 -5.18 1 92.06 244 PHE A CA 1
ATOM 1859 C C . PHE A 1 244 ? 19.219 13.508 -4.859 1 92.06 244 PHE A C 1
ATOM 1861 O O . PHE A 1 244 ? 18.031 13.172 -4.793 1 92.06 244 PHE A O 1
ATOM 1868 N N . GLY A 1 245 ? 19.594 14.75 -4.527 1 96.69 245 GLY A N 1
ATOM 1869 C CA . GLY A 1 245 ? 18.656 15.828 -4.262 1 96.69 245 GLY A CA 1
ATOM 1870 C C . GLY A 1 245 ? 18.109 15.797 -2.846 1 96.69 245 GLY A C 1
ATOM 1871 O O . GLY A 1 245 ? 17.047 16.375 -2.57 1 96.69 245 GLY A O 1
ATOM 1872 N N . HIS A 1 246 ? 18.766 15.125 -1.91 1 98.38 246 HIS A N 1
ATOM 1873 C CA . HIS A 1 246 ? 18.312 15.016 -0.526 1 98.38 246 HIS A CA 1
ATOM 1874 C C . HIS A 1 246 ? 19.297 15.711 0.422 1 98.38 246 HIS A C 1
ATOM 1876 O O . HIS A 1 246 ? 20.406 16.047 0.033 1 98.38 246 HIS A O 1
ATOM 1882 N N . SER A 1 247 ? 18.891 15.93 1.637 1 98 247 SER A N 1
ATOM 1883 C CA . SER A 1 247 ? 19.703 16.609 2.645 1 98 247 SER A CA 1
ATOM 1884 C C . SER A 1 247 ? 20.344 15.602 3.598 1 98 247 SER A C 1
ATOM 1886 O O . SER A 1 247 ? 19.828 14.492 3.777 1 98 247 SER A O 1
ATOM 1888 N N . SER A 1 248 ? 21.469 16.016 4.145 1 98.31 248 SER A N 1
ATOM 1889 C CA . SER A 1 248 ? 22.047 15.289 5.277 1 98.31 248 SER A CA 1
ATOM 1890 C C . SER A 1 248 ? 21.5 15.812 6.602 1 98.31 248 SER A C 1
ATOM 1892 O O . SER A 1 248 ? 21.016 16.938 6.68 1 98.31 248 SER A O 1
ATOM 1894 N N . ALA A 1 249 ? 21.562 14.938 7.602 1 98.69 249 ALA A N 1
ATOM 1895 C CA . ALA A 1 249 ? 21.156 15.352 8.945 1 98.69 249 ALA A CA 1
ATOM 1896 C C . ALA A 1 249 ? 21.953 16.578 9.391 1 98.69 249 ALA A C 1
ATOM 1898 O O . ALA A 1 249 ? 21.391 17.484 10.016 1 98.69 249 ALA A O 1
ATOM 1899 N N . ALA A 1 250 ? 23.188 16.656 9.055 1 98.69 250 ALA A N 1
ATOM 1900 C CA . ALA A 1 250 ? 24.031 17.766 9.422 1 98.69 250 ALA A CA 1
ATOM 1901 C C . ALA A 1 250 ? 23.547 19.062 8.789 1 98.69 250 ALA A C 1
ATOM 1903 O O . ALA A 1 250 ? 23.453 20.094 9.461 1 98.69 250 ALA A O 1
ATOM 1904 N N . ALA A 1 251 ? 23.266 19.031 7.547 1 98.44 251 ALA A N 1
ATOM 1905 C CA . ALA A 1 251 ? 22.828 20.219 6.816 1 98.44 251 ALA A CA 1
ATOM 1906 C C . ALA A 1 251 ? 21.531 20.781 7.402 1 98.44 251 ALA A C 1
ATOM 1908 O O . ALA A 1 251 ? 21.422 22 7.629 1 98.44 251 ALA A O 1
ATOM 1909 N N . VAL A 1 252 ? 20.594 19.938 7.652 1 98.75 252 VAL A N 1
ATOM 1910 C CA . VAL A 1 252 ? 19.312 20.359 8.188 1 98.75 252 VAL A CA 1
ATOM 1911 C C . VAL A 1 252 ? 19.5 20.922 9.602 1 98.75 252 VAL A C 1
ATOM 1913 O O . VAL A 1 252 ? 18.891 21.938 9.961 1 98.75 252 VAL A O 1
ATOM 1916 N N . ALA A 1 253 ? 20.312 20.219 10.352 1 98.88 253 ALA A N 1
ATOM 1917 C CA . ALA A 1 253 ? 20.578 20.641 11.727 1 98.88 253 ALA A CA 1
ATOM 1918 C C . ALA A 1 253 ? 21.234 22.016 11.766 1 98.88 253 ALA A C 1
ATOM 1920 O O . ALA A 1 253 ? 20.859 22.859 12.57 1 98.88 253 ALA A O 1
ATOM 1921 N N . ARG A 1 254 ? 22.203 22.219 10.922 1 98.75 254 ARG A N 1
ATOM 1922 C CA . ARG A 1 254 ? 22.875 23.516 10.844 1 98.75 254 ARG A CA 1
ATOM 1923 C C . ARG A 1 254 ? 21.875 24.625 10.516 1 98.75 254 ARG A C 1
ATOM 1925 O O . ARG A 1 254 ? 21.906 25.688 11.125 1 98.75 254 ARG A O 1
ATOM 1932 N N . PHE A 1 255 ? 21.094 24.359 9.57 1 98.81 255 PHE A N 1
ATOM 1933 C CA . PHE A 1 255 ? 20.078 25.328 9.188 1 98.81 255 PHE A CA 1
ATOM 1934 C C . PHE A 1 255 ? 19.156 25.641 10.359 1 98.81 255 PHE A C 1
ATOM 1936 O O . PHE A 1 255 ? 18.891 26.812 10.664 1 98.81 255 PHE A O 1
ATOM 1943 N N . ALA A 1 256 ? 18.578 24.562 10.953 1 98.75 256 ALA A N 1
ATOM 1944 C CA . ALA A 1 256 ? 17.641 24.734 12.055 1 98.75 256 ALA A CA 1
ATOM 1945 C C . ALA A 1 256 ? 18.266 25.578 13.172 1 98.75 256 ALA A C 1
ATOM 1947 O O . ALA A 1 256 ? 17.594 26.438 13.75 1 98.75 256 ALA A O 1
ATOM 1948 N N . GLU A 1 257 ? 19.562 25.312 13.469 1 98.31 257 GLU A N 1
ATOM 1949 C CA . GLU A 1 257 ? 20.281 26.062 14.492 1 98.31 257 GLU A CA 1
ATOM 1950 C C . GLU A 1 257 ? 20.359 27.547 14.125 1 98.31 257 GLU A C 1
ATOM 1952 O O . GLU A 1 257 ? 20.031 28.406 14.945 1 98.31 257 GLU A O 1
ATOM 1957 N N . THR A 1 258 ? 20.75 27.797 12.945 1 97.88 258 THR A N 1
ATOM 1958 C CA . THR A 1 258 ? 20.953 29.156 12.469 1 97.88 258 THR A CA 1
ATOM 1959 C C . THR A 1 258 ? 19.625 29.906 12.414 1 97.88 258 THR A C 1
ATOM 1961 O O . THR A 1 258 ? 19.562 31.094 12.75 1 97.88 258 THR A O 1
ATOM 1964 N N . ALA A 1 259 ? 18.578 29.234 11.992 1 97.81 259 ALA A N 1
ATOM 1965 C CA . ALA A 1 259 ? 17.266 29.844 11.82 1 97.81 259 ALA A CA 1
ATOM 1966 C C . ALA A 1 259 ? 16.547 30 13.156 1 97.81 259 ALA A C 1
ATOM 1968 O O . ALA A 1 259 ? 15.516 30.672 13.242 1 97.81 259 ALA A O 1
ATOM 1969 N N . GLY A 1 260 ? 17.062 29.359 14.234 1 96.81 260 GLY A N 1
ATOM 1970 C CA . GLY A 1 260 ? 16.469 29.484 15.555 1 96.81 260 GLY A CA 1
ATOM 1971 C C . GLY A 1 260 ? 15.227 28.625 15.734 1 96.81 260 GLY A C 1
ATOM 1972 O O . GLY A 1 260 ? 14.328 28.984 16.5 1 96.81 260 GLY A O 1
ATOM 1973 N N . VAL A 1 261 ? 15.117 27.594 15 1 97.19 261 VAL A N 1
ATOM 1974 C CA . VAL A 1 261 ? 13.992 26.672 15.133 1 97.19 261 VAL A CA 1
ATOM 1975 C C . VAL A 1 261 ? 14.062 25.969 16.484 1 97.19 261 VAL A C 1
ATOM 1977 O O . VAL A 1 261 ? 15.086 25.375 16.828 1 97.19 261 VAL A O 1
ATOM 1980 N N . ARG A 1 262 ? 13.039 25.969 17.219 1 95.81 262 ARG A N 1
ATOM 1981 C CA . ARG A 1 262 ? 13.055 25.406 18.578 1 95.81 262 ARG A CA 1
ATOM 1982 C C . ARG A 1 262 ? 12.914 23.891 18.531 1 95.81 262 ARG A C 1
ATOM 1984 O O . ARG A 1 262 ? 13.492 23.188 19.359 1 95.81 262 ARG A O 1
ATOM 1991 N N . ASN A 1 263 ? 12.039 23.406 17.672 1 98.56 263 ASN A N 1
ATOM 1992 C CA . ASN A 1 263 ? 11.797 21.969 17.531 1 98.56 263 ASN A CA 1
ATOM 1993 C C . ASN A 1 263 ? 12.102 21.484 16.125 1 98.56 263 ASN A C 1
ATOM 1995 O O . ASN A 1 263 ? 11.461 21.906 15.156 1 98.56 263 ASN A O 1
ATOM 1999 N N . LEU A 1 264 ? 13.039 20.578 15.992 1 98.81 264 LEU A N 1
ATOM 2000 C CA . LEU A 1 264 ? 13.398 19.953 14.727 1 98.81 264 LEU A CA 1
ATOM 2001 C C . LEU A 1 264 ? 13.016 18.484 14.719 1 98.81 264 LEU A C 1
ATOM 2003 O O . LEU A 1 264 ? 13.438 17.734 15.602 1 98.81 264 LEU A O 1
ATOM 2007 N N . VAL A 1 265 ? 12.172 18.094 13.805 1 98.94 265 VAL A N 1
ATOM 2008 C CA . VAL A 1 265 ? 11.812 16.688 13.617 1 98.94 265 VAL A CA 1
ATOM 2009 C C . VAL A 1 265 ? 12.391 16.172 12.297 1 98.94 265 VAL A C 1
ATOM 2011 O O . VAL A 1 265 ? 12.062 16.703 11.227 1 98.94 265 VAL A O 1
ATOM 2014 N N . LEU A 1 266 ? 13.227 15.172 12.398 1 98.94 266 LEU A N 1
ATOM 2015 C CA . LEU A 1 266 ? 13.805 14.555 11.211 1 98.94 266 LEU A CA 1
ATOM 2016 C C . LEU A 1 266 ? 13 13.328 10.789 1 98.94 266 LEU A C 1
ATOM 2018 O O . LEU A 1 266 ? 12.508 12.578 11.641 1 98.94 266 LEU A O 1
ATOM 2022 N N . THR A 1 267 ? 12.859 13.125 9.477 1 98.81 267 THR A N 1
ATOM 2023 C CA . THR A 1 267 ? 12.094 12.016 8.906 1 98.81 267 THR A CA 1
ATOM 2024 C C . THR A 1 267 ? 12.68 11.586 7.562 1 98.81 267 THR A C 1
ATOM 2026 O O . THR A 1 267 ? 13.773 12.016 7.191 1 98.81 267 THR A O 1
ATOM 2029 N N . HIS A 1 268 ? 11.984 10.641 6.82 1 98.88 268 HIS A N 1
ATOM 2030 C CA . HIS A 1 268 ? 12.352 10.227 5.473 1 98.88 268 HIS A CA 1
ATOM 2031 C C . HIS A 1 268 ? 13.75 9.625 5.441 1 98.88 268 HIS A C 1
ATOM 2033 O O . HIS A 1 268 ? 14.602 10.062 4.66 1 98.88 268 HIS A O 1
ATOM 2039 N N . PHE A 1 269 ? 14.016 8.68 6.305 1 98.62 269 PHE A N 1
ATOM 2040 C CA . PHE A 1 269 ? 15.328 8.07 6.5 1 98.62 269 PHE A CA 1
ATOM 2041 C C . PHE A 1 269 ? 15.578 6.98 5.461 1 98.62 269 PHE A C 1
ATOM 2043 O O . PHE A 1 269 ? 14.703 6.16 5.188 1 98.62 269 PHE A O 1
ATOM 2050 N N . SER A 1 270 ? 16.766 6.988 4.949 1 97.56 270 SER A N 1
ATOM 2051 C CA . SER A 1 270 ? 17.156 5.93 4.02 1 97.56 270 SER A CA 1
ATOM 2052 C C . SER A 1 270 ? 16.922 4.551 4.629 1 97.56 270 SER A C 1
ATOM 2054 O O . SER A 1 270 ? 17.203 4.332 5.809 1 97.56 270 SER A O 1
ATOM 2056 N N . ALA A 1 271 ? 16.484 3.596 3.789 1 95.88 271 ALA A N 1
ATOM 2057 C CA . ALA A 1 271 ? 16.25 2.223 4.223 1 95.88 271 ALA A CA 1
ATOM 2058 C C . ALA A 1 271 ? 17.547 1.539 4.648 1 95.88 271 ALA A C 1
ATOM 2060 O O . ALA A 1 271 ? 17.516 0.479 5.273 1 95.88 271 ALA A O 1
ATOM 2061 N N . ARG A 1 272 ? 18.656 2.127 4.367 1 94.69 272 ARG A N 1
ATOM 2062 C CA . ARG A 1 272 ? 19.969 1.544 4.648 1 94.69 272 ARG A CA 1
ATOM 2063 C C . ARG A 1 272 ? 20.25 1.535 6.148 1 94.69 272 ARG A C 1
ATOM 2065 O O . ARG A 1 272 ? 21.125 0.789 6.617 1 94.69 272 ARG A O 1
ATOM 2072 N N . TYR A 1 273 ? 19.594 2.428 6.887 1 96.12 273 TYR A N 1
ATOM 2073 C CA . TYR A 1 273 ? 19.859 2.531 8.312 1 96.12 273 TYR A CA 1
ATOM 2074 C C . TYR A 1 273 ? 19.219 1.373 9.078 1 96.12 273 TYR A C 1
ATOM 2076 O O . TYR A 1 273 ? 18.016 1.173 9.016 1 96.12 273 TYR A O 1
ATOM 2084 N N . GLN A 1 274 ? 20.016 0.641 9.773 1 91 274 GLN A N 1
ATOM 2085 C CA . GLN A 1 274 ? 19.516 -0.449 10.609 1 91 274 GLN A CA 1
ATOM 2086 C C . GLN A 1 274 ? 19.25 0.025 12.031 1 91 274 GLN A C 1
ATOM 2088 O O . GLN A 1 274 ? 19.797 1.041 12.469 1 91 274 GLN A O 1
ATOM 2093 N N . PRO A 1 275 ? 18.391 -0.708 12.695 1 88.56 275 PRO A N 1
ATOM 2094 C CA . PRO A 1 275 ? 18.062 -0.299 14.062 1 88.56 275 PRO A CA 1
ATOM 2095 C C . PRO A 1 275 ? 19.125 -0.703 15.078 1 88.56 275 PRO A C 1
ATOM 2097 O O . PRO A 1 275 ? 19.203 -0.115 16.156 1 88.56 275 PRO A O 1
ATOM 2100 N N . ASP A 1 276 ? 19.969 -1.684 14.797 1 90.5 276 ASP A N 1
ATOM 2101 C CA . ASP A 1 276 ? 20.984 -2.188 15.711 1 90.5 276 ASP A CA 1
ATOM 2102 C C . ASP A 1 276 ? 22.156 -1.212 15.82 1 90.5 276 ASP A C 1
ATOM 2104 O O . ASP A 1 276 ? 22.922 -1.049 14.867 1 90.5 276 ASP A O 1
ATOM 2108 N N . PRO A 1 277 ? 22.281 -0.676 16.922 1 89.94 277 PRO A N 1
ATOM 2109 C CA . PRO A 1 277 ? 23.328 0.328 17.078 1 89.94 277 PRO A CA 1
ATOM 2110 C C . PRO A 1 277 ? 24.734 -0.259 16.922 1 89.94 277 PRO A C 1
ATOM 2112 O O . PRO A 1 277 ? 25.703 0.486 16.797 1 89.94 277 PRO A O 1
ATOM 2115 N N . ARG A 1 278 ? 24.891 -1.696 16.984 1 91.75 278 ARG A N 1
ATOM 2116 C CA . ARG A 1 278 ? 26.188 -2.35 16.859 1 91.75 278 ARG A CA 1
ATOM 2117 C C . ARG A 1 278 ? 26.578 -2.48 15.391 1 91.75 278 ARG A C 1
ATOM 2119 O O . ARG A 1 278 ? 27.719 -2.873 15.086 1 91.75 278 ARG A O 1
ATOM 2126 N N . ARG A 1 279 ? 25.609 -2.062 14.461 1 91.19 279 ARG A N 1
ATOM 2127 C CA . ARG A 1 279 ? 25.859 -2.168 13.023 1 91.19 279 ARG A CA 1
ATOM 2128 C C . ARG A 1 279 ? 25.812 -0.796 12.359 1 91.19 279 ARG A C 1
ATOM 2130 O O . ARG A 1 279 ? 25.172 0.125 12.867 1 91.19 279 ARG A O 1
ATOM 2137 N N . SER A 1 280 ? 26.656 -0.649 11.344 1 92.88 280 SER A N 1
ATOM 2138 C CA . SER A 1 280 ? 26.672 0.588 10.57 1 92.88 280 SER A CA 1
ATOM 2139 C C . SER A 1 280 ? 26.328 0.334 9.109 1 92.88 280 SER A C 1
ATOM 2141 O O . SER A 1 280 ? 26.75 -0.665 8.523 1 92.88 280 SER A O 1
ATOM 2143 N N . PRO A 1 281 ? 25.484 1.248 8.523 1 94.94 281 PRO A N 1
ATOM 2144 C CA . PRO A 1 281 ? 24.938 2.463 9.117 1 94.94 281 PRO A CA 1
ATOM 2145 C C . PRO A 1 281 ? 23.703 2.186 9.992 1 94.94 281 PRO A C 1
ATOM 2147 O O . PRO A 1 281 ? 22.906 1.298 9.68 1 94.94 281 PRO A O 1
ATOM 2150 N N . CYS A 1 282 ? 23.562 2.879 11.016 1 95.69 282 CYS A N 1
ATOM 2151 C CA . CYS A 1 282 ? 22.406 2.766 11.906 1 95.69 282 CYS A CA 1
ATOM 2152 C C . CYS A 1 282 ? 21.734 4.117 12.094 1 95.69 282 CYS A C 1
ATOM 2154 O O . CYS A 1 282 ? 22.359 5.16 11.914 1 95.69 282 CYS A O 1
ATOM 2156 N N . ILE A 1 283 ? 20.453 4.066 12.461 1 96.62 283 ILE A N 1
ATOM 2157 C CA . ILE A 1 283 ? 19.609 5.254 12.555 1 96.62 283 ILE A CA 1
ATOM 2158 C C . ILE A 1 283 ? 20.172 6.207 13.609 1 96.62 283 ILE A C 1
ATOM 2160 O O . ILE A 1 283 ? 20 7.422 13.508 1 96.62 283 ILE A O 1
ATOM 2164 N N . ASP A 1 284 ? 20.891 5.754 14.594 1 97 284 ASP A N 1
ATOM 2165 C CA . ASP A 1 284 ? 21.484 6.574 15.648 1 97 284 ASP A CA 1
ATOM 2166 C C . ASP A 1 284 ? 22.531 7.535 15.094 1 97 284 ASP A C 1
ATOM 2168 O O . ASP A 1 284 ? 22.75 8.617 15.641 1 97 284 ASP A O 1
ATOM 2172 N N . GLU A 1 285 ? 23.094 7.09 14.031 1 97.81 285 GLU A N 1
ATOM 2173 C CA . GLU A 1 285 ? 24.094 7.941 13.398 1 97.81 285 GLU A CA 1
ATOM 2174 C C . GLU A 1 285 ? 23.469 9.219 12.844 1 97.81 285 GLU A C 1
ATOM 2176 O O . GLU A 1 285 ? 24.125 10.258 12.773 1 97.81 285 GLU A O 1
ATOM 2181 N N . VAL A 1 286 ? 22.234 9.172 12.453 1 98.38 286 VAL A N 1
ATOM 2182 C CA . VAL A 1 286 ? 21.5 10.352 12.008 1 98.38 286 VAL A CA 1
ATOM 2183 C C . VAL A 1 286 ? 21.312 11.32 13.18 1 98.38 286 VAL A C 1
ATOM 2185 O O . VAL A 1 286 ? 21.562 12.516 13.055 1 98.38 286 VAL A O 1
ATOM 2188 N N . ARG A 1 287 ? 20.891 10.797 14.297 1 98.19 287 ARG A N 1
ATOM 2189 C CA . ARG A 1 287 ? 20.703 11.602 15.5 1 98.19 287 ARG A CA 1
ATOM 2190 C C . ARG A 1 287 ? 22 12.266 15.922 1 98.19 287 ARG A C 1
ATOM 2192 O O . ARG A 1 287 ? 22.047 13.469 16.188 1 98.19 287 ARG A O 1
ATOM 2199 N N . GLU A 1 288 ? 23.047 11.445 16.016 1 98.19 288 GLU A N 1
ATOM 2200 C CA . GLU A 1 288 ? 24.344 11.922 16.484 1 98.19 288 GLU A CA 1
ATOM 2201 C C . GLU A 1 288 ? 24.859 13.047 15.586 1 98.19 288 GLU A C 1
ATOM 2203 O O . GLU A 1 288 ? 25.344 14.062 16.078 1 98.19 288 GLU A O 1
ATOM 2208 N N . GLU A 1 289 ? 24.672 12.836 14.336 1 98.62 289 GLU A N 1
ATOM 2209 C CA . GLU A 1 289 ? 25.141 13.859 13.414 1 98.62 289 GLU A CA 1
ATOM 2210 C C . GLU A 1 289 ? 24.359 15.156 13.586 1 98.62 289 GLU A C 1
ATOM 2212 O O . GLU A 1 289 ? 24.938 16.25 13.586 1 98.62 289 GLU A O 1
ATOM 2217 N N . ALA A 1 290 ? 23.078 15.07 13.664 1 98.88 290 ALA A N 1
ATOM 2218 C CA . ALA A 1 290 ? 22.234 16.25 13.828 1 98.88 290 ALA A CA 1
ATOM 2219 C C . ALA A 1 290 ? 22.578 16.984 15.133 1 98.88 290 ALA A C 1
ATOM 2221 O O . ALA A 1 290 ? 22.641 18.203 15.164 1 98.88 290 ALA A O 1
ATOM 2222 N N . GLN A 1 291 ? 22.859 16.234 16.172 1 98.62 291 GLN A N 1
ATOM 2223 C CA . GLN A 1 291 ? 23.062 16.781 17.516 1 98.62 291 GLN A CA 1
ATOM 2224 C C . GLN A 1 291 ? 24.359 17.594 17.578 1 98.62 291 GLN A C 1
ATOM 2226 O O . GLN A 1 291 ? 24.5 18.484 18.406 1 98.62 291 GLN A O 1
ATOM 2231 N N . VAL A 1 292 ? 25.25 17.328 16.75 1 98.5 292 VAL A N 1
ATOM 2232 C CA . VAL A 1 292 ? 26.5 18.062 16.672 1 98.5 292 VAL A CA 1
ATOM 2233 C C . VAL A 1 292 ? 26.219 19.516 16.297 1 98.5 292 VAL A C 1
ATOM 2235 O O . VAL A 1 292 ? 26.922 20.438 16.734 1 98.5 292 VAL A O 1
ATOM 2238 N N . HIS A 1 293 ? 25.156 19.75 15.547 1 98.56 293 HIS A N 1
ATOM 2239 C CA . HIS A 1 293 ? 24.984 21.062 14.906 1 98.56 293 HIS A CA 1
ATOM 2240 C C . HIS A 1 293 ? 23.719 21.75 15.406 1 98.56 293 HIS A C 1
ATOM 2242 O O . HIS A 1 293 ? 23.469 22.906 15.055 1 98.56 293 HIS A O 1
ATOM 2248 N N . TYR A 1 294 ? 22.969 21.078 16.125 1 98.69 294 TYR A N 1
ATOM 2249 C CA . TYR A 1 294 ? 21.672 21.594 16.562 1 98.69 294 TYR A CA 1
ATOM 2250 C C . TYR A 1 294 ? 21.469 21.391 18.047 1 98.69 294 TYR A C 1
ATOM 2252 O O . TYR A 1 294 ? 21.562 20.25 18.547 1 98.69 294 TYR A O 1
ATOM 2260 N N . SER A 1 295 ? 21.141 22.469 18.812 1 98.31 295 SER A N 1
ATOM 2261 C CA . SER A 1 295 ? 21.094 22.422 20.266 1 98.31 295 SER A CA 1
ATOM 2262 C C . SER A 1 295 ? 19.656 22.438 20.766 1 98.31 295 SER A C 1
ATOM 2264 O O . SER A 1 295 ? 19.406 22.328 21.984 1 98.31 295 SER A O 1
ATOM 2266 N N . GLY A 1 296 ? 18.641 22.625 19.859 1 97.94 296 GLY A N 1
ATOM 2267 C CA . GLY A 1 296 ? 17.25 22.656 20.281 1 97.94 296 GLY A CA 1
ATOM 2268 C C . GLY A 1 296 ? 16.672 21.281 20.516 1 97.94 296 GLY A C 1
ATOM 2269 O O . GLY A 1 296 ? 17.391 20.344 20.828 1 97.94 296 GLY A O 1
ATOM 2270 N N . ASN A 1 297 ? 15.359 21.172 20.547 1 98.44 297 ASN A N 1
ATOM 2271 C CA . ASN A 1 297 ? 14.648 19.906 20.734 1 98.44 297 ASN A CA 1
ATOM 2272 C C . ASN A 1 297 ? 14.625 19.078 19.453 1 98.44 297 ASN A C 1
ATOM 2274 O O . ASN A 1 297 ? 13.875 19.375 18.531 1 98.44 297 ASN A O 1
ATOM 2278 N N . LEU A 1 298 ? 15.43 18.016 19.469 1 98.62 298 LEU A N 1
ATOM 2279 C CA . LEU A 1 298 ? 15.578 17.156 18.297 1 98.62 298 LEU A CA 1
ATOM 2280 C C . LEU A 1 298 ? 14.75 15.883 18.453 1 98.62 298 LEU A C 1
ATOM 2282 O O . LEU A 1 298 ? 14.828 15.203 19.484 1 98.62 298 LEU A O 1
ATOM 2286 N N . THR A 1 299 ? 13.969 15.625 17.453 1 98.62 299 THR A N 1
ATOM 2287 C CA . THR A 1 299 ? 13.195 14.391 17.406 1 98.62 299 THR A CA 1
ATOM 2288 C C . THR A 1 299 ? 13.453 13.641 16.094 1 98.62 299 THR A C 1
ATOM 2290 O O . THR A 1 299 ? 13.469 14.25 15.023 1 98.62 299 THR A O 1
ATOM 2293 N N . LEU A 1 300 ? 13.75 12.391 16.172 1 98.44 300 LEU A N 1
ATOM 2294 C CA . LEU A 1 300 ? 13.664 11.523 15.008 1 98.44 300 LEU A CA 1
ATOM 2295 C C . LEU A 1 300 ? 12.297 10.852 14.93 1 98.44 300 LEU A C 1
ATOM 2297 O O . LEU A 1 300 ? 11.93 10.07 15.805 1 98.44 300 LEU A O 1
ATOM 2301 N N . ALA A 1 301 ? 11.586 11.211 13.883 1 98.56 301 ALA A N 1
ATOM 2302 C CA . ALA A 1 301 ? 10.227 10.695 13.719 1 98.56 301 ALA A CA 1
ATOM 2303 C C . ALA A 1 301 ? 10.227 9.164 13.672 1 98.56 301 ALA A C 1
ATOM 2305 O O . ALA A 1 301 ? 11.133 8.555 13.117 1 98.56 301 ALA A O 1
ATOM 2306 N N . GLN A 1 302 ? 9.273 8.578 14.25 1 97.69 302 GLN A N 1
ATOM 2307 C CA . GLN A 1 302 ? 9.023 7.141 14.203 1 97.69 302 GLN A CA 1
ATOM 2308 C C . GLN A 1 302 ? 7.582 6.84 13.805 1 97.69 302 GLN A C 1
ATOM 2310 O O . GLN A 1 302 ? 6.66 7.551 14.211 1 97.69 302 GLN A O 1
ATOM 2315 N N . ASP A 1 303 ? 7.453 5.785 13.055 1 98.31 303 ASP A N 1
ATOM 2316 C CA . ASP A 1 303 ? 6.105 5.398 12.641 1 98.31 303 ASP A CA 1
ATOM 2317 C C . ASP A 1 303 ? 5.188 5.223 13.844 1 98.31 303 ASP A C 1
ATOM 2319 O O . ASP A 1 303 ? 5.578 4.621 14.844 1 98.31 303 ASP A O 1
ATOM 2323 N N . LEU A 1 304 ? 3.973 5.844 13.734 1 98.31 304 LEU A N 1
ATOM 2324 C CA . LEU A 1 304 ? 2.842 5.684 14.641 1 98.31 304 LEU A CA 1
ATOM 2325 C C . LEU A 1 304 ? 3.082 6.438 15.945 1 98.31 304 LEU A C 1
ATOM 2327 O O . LEU A 1 304 ? 2.35 6.25 16.922 1 98.31 304 LEU A O 1
ATOM 2331 N N . GLN A 1 305 ? 4.094 7.266 16.016 1 98.19 305 GLN A N 1
ATOM 2332 C CA . GLN A 1 305 ? 4.277 8.141 17.172 1 98.19 305 GLN A CA 1
ATOM 2333 C C . GLN A 1 305 ? 3.617 9.492 16.953 1 98.19 305 GLN A C 1
ATOM 2335 O O . GLN A 1 305 ? 3.684 10.047 15.852 1 98.19 305 GLN A O 1
ATOM 2340 N N . ARG A 1 306 ? 3.006 9.961 17.953 1 98.06 306 ARG A N 1
ATOM 2341 C CA . ARG A 1 306 ? 2.295 11.234 17.953 1 98.06 306 ARG A CA 1
ATOM 2342 C C . ARG A 1 306 ? 3 12.258 18.844 1 98.06 306 ARG A C 1
ATOM 2344 O O . ARG A 1 306 ? 3.506 11.906 19.906 1 98.06 306 ARG A O 1
ATOM 2351 N N . TYR A 1 307 ? 3.043 13.492 18.422 1 98.12 307 TYR A N 1
ATOM 2352 C CA . TYR A 1 307 ? 3.686 14.586 19.156 1 98.12 307 TYR A CA 1
ATOM 2353 C C . TYR A 1 307 ? 2.748 15.781 19.281 1 98.12 307 TYR A C 1
ATOM 2355 O O . TYR A 1 307 ? 2.109 16.188 18.297 1 98.12 307 TYR A O 1
ATOM 2363 N N . HIS A 1 308 ? 2.721 16.297 20.438 1 97.38 308 HIS A N 1
ATOM 2364 C CA . HIS A 1 308 ? 1.882 17.453 20.734 1 97.38 308 HIS A CA 1
ATOM 2365 C C . HIS A 1 308 ? 2.701 18.75 20.75 1 97.38 308 HIS A C 1
ATOM 2367 O O . HIS A 1 308 ? 3.773 18.797 21.359 1 97.38 308 HIS A O 1
ATOM 2373 N N . ILE A 1 309 ? 2.219 19.719 20 1 96.38 309 ILE A N 1
ATOM 2374 C CA . ILE A 1 309 ? 2.797 21.062 20.062 1 96.38 309 ILE A CA 1
ATOM 2375 C C . ILE A 1 309 ? 2.043 21.906 21.078 1 96.38 309 ILE A C 1
ATOM 2377 O O . ILE A 1 309 ? 0.927 22.359 20.812 1 96.38 309 ILE A O 1
ATOM 2381 N N . GLY A 1 310 ? 2.693 22.156 22.172 1 92.25 310 GLY A N 1
ATOM 2382 C CA . GLY A 1 310 ? 2.078 22.906 23.25 1 92.25 310 GLY A CA 1
ATOM 2383 C C . GLY A 1 310 ? 1.823 24.359 22.891 1 92.25 310 GLY A C 1
ATOM 2384 O O . GLY A 1 310 ? 2.354 24.875 21.906 1 92.25 310 GLY A O 1
ATOM 2385 N N . ARG A 1 311 ? 1.067 25.047 23.75 1 87 311 ARG A N 1
ATOM 2386 C CA . ARG A 1 311 ? 0.784 26.469 23.562 1 87 311 ARG A CA 1
ATOM 2387 C C . ARG A 1 311 ? 2.059 27.297 23.672 1 87 311 ARG A C 1
ATOM 2389 O O . ARG A 1 311 ? 2.143 28.391 23.109 1 87 311 ARG A O 1
ATOM 2396 N N . ASP A 1 312 ? 2.992 26.75 24.359 1 86.75 312 ASP A N 1
ATOM 2397 C CA . ASP A 1 312 ? 4.273 27.438 24.516 1 86.75 312 ASP A CA 1
ATOM 2398 C C . ASP A 1 312 ? 5.215 27.125 23.359 1 86.75 312 ASP A C 1
ATOM 2400 O O . ASP A 1 312 ? 6.355 27.594 23.344 1 86.75 312 ASP A O 1
ATOM 2404 N N . GLY A 1 313 ? 4.73 26.328 22.438 1 88.69 313 GLY A N 1
ATOM 2405 C CA . GLY A 1 313 ? 5.527 26.016 21.266 1 88.69 313 GLY A CA 1
ATOM 2406 C C . GLY A 1 313 ? 6.426 24.812 21.469 1 88.69 313 GLY A C 1
ATOM 2407 O O . GLY A 1 313 ? 7.18 24.438 20.562 1 88.69 313 GLY A O 1
ATOM 2408 N N . CYS A 1 314 ? 6.336 24.219 22.609 1 92.31 314 CYS A N 1
ATOM 2409 C CA . CYS A 1 314 ? 7.168 23.047 22.875 1 92.31 314 CYS A CA 1
ATOM 2410 C C . CYS A 1 314 ? 6.566 21.797 22.266 1 92.31 314 CYS A C 1
ATOM 2412 O O . CYS A 1 314 ? 5.344 21.656 22.219 1 92.31 314 CYS A O 1
ATOM 2414 N N . LEU A 1 315 ? 7.414 20.906 21.797 1 97.19 315 LEU A N 1
ATOM 2415 C CA . LEU A 1 315 ? 7 19.641 21.203 1 97.19 315 LEU A CA 1
ATOM 2416 C C . LEU A 1 315 ? 7.254 18.484 22.156 1 97.19 315 LEU A C 1
ATOM 2418 O O . LEU A 1 315 ? 8.367 18.328 22.672 1 97.19 315 LEU A O 1
ATOM 2422 N N . GLY A 1 316 ? 6.191 17.719 22.438 1 96.56 316 GLY A N 1
ATOM 2423 C CA . GLY A 1 316 ? 6.332 16.562 23.297 1 96.56 316 GLY A CA 1
ATOM 2424 C C . GLY A 1 316 ? 5.637 15.32 22.766 1 96.56 316 GLY A C 1
ATOM 2425 O O . GLY A 1 316 ? 4.586 15.422 22.125 1 96.56 316 GLY A O 1
ATOM 2426 N N . ARG A 1 317 ? 6.191 14.164 23.062 1 96.06 317 ARG A N 1
ATOM 2427 C CA . ARG A 1 317 ? 5.602 12.906 22.625 1 96.06 317 ARG A CA 1
ATOM 2428 C C . ARG A 1 317 ? 4.32 12.609 23.406 1 96.06 317 ARG A C 1
ATOM 2430 O O . ARG A 1 317 ? 4.266 12.789 24.625 1 96.06 317 ARG A O 1
ATOM 2437 N N . VAL A 1 318 ? 3.318 12.266 22.641 1 93.06 318 VAL A N 1
ATOM 2438 C CA . VAL A 1 318 ? 2.064 11.844 23.25 1 93.06 318 VAL A CA 1
ATOM 2439 C C . VAL A 1 318 ? 2.119 10.352 23.562 1 93.06 318 VAL A C 1
ATOM 2441 O O . VAL A 1 318 ? 2.438 9.539 22.688 1 93.06 318 VAL A O 1
ATOM 2444 N N . THR A 1 319 ? 1.901 9.898 24.828 1 85.31 319 THR A N 1
ATOM 2445 C CA . THR A 1 319 ? 1.941 8.492 25.203 1 85.31 319 THR A CA 1
ATOM 2446 C C . THR A 1 319 ? 0.556 7.863 25.109 1 85.31 319 THR A C 1
ATOM 2448 O O . THR A 1 319 ? -0.456 8.539 25.297 1 85.31 319 THR A O 1
ATOM 2451 N N . GLY A 1 320 ? 0.362 6.508 24.75 1 69.31 320 GLY A N 1
ATOM 2452 C CA . GLY A 1 320 ? -0.856 5.715 24.797 1 69.31 320 GLY A CA 1
ATOM 2453 C C . GLY A 1 320 ? -1.699 5.844 23.547 1 69.31 320 GLY A C 1
ATOM 2454 O O . GLY A 1 320 ? -2.916 6.035 23.625 1 69.31 320 GLY A O 1
ATOM 2455 N N . ILE A 1 321 ? -1.18 5.945 22.453 1 62.22 321 ILE A N 1
ATOM 2456 C CA . ILE A 1 321 ? -2.02 5.961 21.266 1 62.22 321 ILE A CA 1
ATOM 2457 C C . ILE A 1 321 ? -2.484 4.547 20.938 1 62.22 321 ILE A C 1
ATOM 2459 O O . ILE A 1 321 ? -1.738 3.582 21.125 1 62.22 321 ILE A O 1
ATOM 2463 N N . MET B 1 1 ? 5.68 -27.406 -5.625 1 95.12 1 MET B N 1
ATOM 2464 C CA . MET B 1 1 ? 5.051 -26.109 -5.832 1 95.12 1 MET B CA 1
ATOM 2465 C C . MET B 1 1 ? 4.402 -25.609 -4.547 1 95.12 1 MET B C 1
ATOM 2467 O O . MET B 1 1 ? 3.824 -26.391 -3.793 1 95.12 1 MET B O 1
ATOM 2471 N N . ASP B 1 2 ? 4.641 -24.344 -4.215 1 97.44 2 ASP B N 1
ATOM 2472 C CA . ASP B 1 2 ? 4.082 -23.797 -2.984 1 97.44 2 ASP B CA 1
ATOM 2473 C C . ASP B 1 2 ? 3.195 -22.578 -3.273 1 97.44 2 ASP B C 1
ATOM 2475 O O . ASP B 1 2 ? 3.334 -21.938 -4.316 1 97.44 2 ASP B O 1
ATOM 2479 N N . LEU B 1 3 ? 2.291 -22.406 -2.361 1 98.5 3 LEU B N 1
ATOM 2480 C CA . LEU B 1 3 ? 1.493 -21.188 -2.297 1 98.5 3 LEU B CA 1
ATOM 2481 C C . LEU B 1 3 ? 1.835 -20.391 -1.049 1 98.5 3 LEU B C 1
ATOM 2483 O O . LEU B 1 3 ? 1.996 -20.953 0.035 1 98.5 3 LEU B O 1
ATOM 2487 N N . LEU B 1 4 ? 2.062 -19.156 -1.235 1 98.69 4 LEU B N 1
ATOM 2488 C CA . LEU B 1 4 ? 2.242 -18.234 -0.119 1 98.69 4 LEU B CA 1
ATOM 2489 C C . LEU B 1 4 ? 1.271 -17.078 -0.218 1 98.69 4 LEU B C 1
ATOM 2491 O O . LEU B 1 4 ? 1.282 -16.328 -1.205 1 98.69 4 LEU B O 1
ATOM 2495 N N . PHE B 1 5 ? 0.459 -16.906 0.815 1 98.81 5 PHE B N 1
ATOM 2496 C CA . PHE B 1 5 ? -0.571 -15.867 0.78 1 98.81 5 PHE B CA 1
ATOM 2497 C C . PHE B 1 5 ? -0.059 -14.57 1.395 1 98.81 5 PHE B C 1
ATOM 2499 O O . PHE B 1 5 ? 0.289 -14.539 2.576 1 98.81 5 PHE B O 1
ATOM 2506 N N . LEU B 1 6 ? -0.091 -13.492 0.575 1 98.88 6 LEU B N 1
ATOM 2507 C CA . LEU B 1 6 ? 0.434 -12.203 0.994 1 98.88 6 LEU B CA 1
ATOM 2508 C C . LEU B 1 6 ? -0.696 -11.258 1.4 1 98.88 6 LEU B C 1
ATOM 2510 O O . LEU B 1 6 ? -0.461 -10.25 2.068 1 98.88 6 LEU B O 1
ATOM 2514 N N . GLY B 1 7 ? -1.865 -11.523 1.008 1 98.88 7 GLY B N 1
ATOM 2515 C CA . GLY B 1 7 ? -3.062 -10.789 1.376 1 98.88 7 GLY B CA 1
ATOM 2516 C C . GLY B 1 7 ? -4.344 -11.562 1.126 1 98.88 7 GLY B C 1
ATOM 2517 O O . GLY B 1 7 ? -4.48 -12.234 0.099 1 98.88 7 GLY B O 1
ATOM 2518 N N . THR B 1 8 ? -5.301 -11.453 2.072 1 98.81 8 THR B N 1
ATOM 2519 C CA . THR B 1 8 ? -6.477 -12.32 2.002 1 98.81 8 THR B CA 1
ATOM 2520 C C . THR B 1 8 ? -7.746 -11.523 2.291 1 98.81 8 THR B C 1
ATOM 2522 O O . THR B 1 8 ? -8.812 -12.102 2.502 1 98.81 8 THR B O 1
ATOM 2525 N N . SER B 1 9 ? -7.641 -10.156 2.326 1 98.69 9 SER B N 1
ATOM 2526 C CA . SER B 1 9 ? -8.805 -9.32 2.594 1 98.69 9 SER B CA 1
ATOM 2527 C C . SER B 1 9 ? -9.445 -8.836 1.298 1 98.69 9 SER B C 1
ATOM 2529 O O . SER B 1 9 ? -8.75 -8.531 0.33 1 98.69 9 SER B O 1
ATOM 2531 N N . ALA B 1 10 ? -10.766 -8.734 1.354 1 98.38 10 ALA B N 1
ATOM 2532 C CA . ALA B 1 10 ? -11.531 -8.234 0.214 1 98.38 10 ALA B CA 1
ATOM 2533 C C . ALA B 1 10 ? -11.742 -6.723 0.316 1 98.38 10 ALA B C 1
ATOM 2535 O O . ALA B 1 10 ? -12.211 -6.227 1.342 1 98.38 10 ALA B O 1
ATOM 2536 N N . GLY B 1 11 ? -11.375 -6.008 -0.659 1 97.56 11 GLY B N 1
ATOM 2537 C CA . GLY B 1 11 ? -11.781 -4.617 -0.798 1 97.56 11 GLY B CA 1
ATOM 2538 C C . GLY B 1 11 ? -10.867 -3.65 -0.072 1 97.56 11 GLY B C 1
ATOM 2539 O O . GLY B 1 11 ? -10.258 -2.777 -0.694 1 97.56 11 GLY B O 1
ATOM 2540 N N . VAL B 1 12 ? -10.742 -3.848 1.235 1 98 12 VAL B N 1
ATOM 2541 C CA . VAL B 1 12 ? -9.938 -2.965 2.078 1 98 12 VAL B CA 1
ATOM 2542 C C . VAL B 1 12 ? -9.094 -3.799 3.039 1 98 12 VAL B C 1
ATOM 2544 O O . VAL B 1 12 ? -9.477 -4.91 3.406 1 98 12 VAL B O 1
ATOM 2547 N N . PRO B 1 13 ? -7.953 -3.258 3.416 1 98.38 13 PRO B N 1
ATOM 2548 C CA . PRO B 1 13 ? -7.168 -3.994 4.41 1 98.38 13 PRO B CA 1
ATOM 2549 C C . PRO B 1 13 ? -7.789 -3.951 5.805 1 98.38 13 PRO B C 1
ATOM 2551 O O . PRO B 1 13 ? -8.625 -3.088 6.086 1 98.38 13 PRO B O 1
ATOM 2554 N N . THR B 1 14 ? -7.484 -4.918 6.602 1 97.44 14 THR B N 1
ATOM 2555 C CA . THR B 1 14 ? -7.766 -4.922 8.031 1 97.44 14 THR B CA 1
ATOM 2556 C C . THR B 1 14 ? -6.473 -4.969 8.836 1 97.44 14 THR B C 1
ATOM 2558 O O . THR B 1 14 ? -5.383 -5.066 8.266 1 97.44 14 THR B O 1
ATOM 2561 N N . LYS B 1 15 ? -6.574 -4.891 10.109 1 96.25 15 LYS B N 1
ATOM 2562 C CA . LYS B 1 15 ? -5.379 -5.004 10.945 1 96.25 15 LYS B CA 1
ATOM 2563 C C . LYS B 1 15 ? -4.719 -6.371 10.766 1 96.25 15 LYS B C 1
ATOM 2565 O O . LYS B 1 15 ? -3.498 -6.496 10.883 1 96.25 15 LYS B O 1
ATOM 2570 N N . ALA B 1 16 ? -5.496 -7.363 10.359 1 95.69 16 ALA B N 1
ATOM 2571 C CA . ALA B 1 16 ? -5 -8.734 10.312 1 95.69 16 ALA B CA 1
ATOM 2572 C C . ALA B 1 16 ? -4.703 -9.172 8.883 1 95.69 16 ALA B C 1
ATOM 2574 O O . ALA B 1 16 ? -3.945 -10.117 8.656 1 95.69 16 ALA B O 1
ATOM 2575 N N . ARG B 1 17 ? -5.34 -8.508 7.918 1 98.12 17 ARG B N 1
ATOM 2576 C CA . ARG B 1 17 ? -5.25 -9 6.551 1 98.12 17 ARG B CA 1
ATOM 2577 C C . ARG B 1 17 ? -4.949 -7.871 5.574 1 98.12 17 ARG B C 1
ATOM 2579 O O . ARG B 1 17 ? -5.594 -6.816 5.621 1 98.12 17 ARG B O 1
ATOM 2586 N N . ASN B 1 18 ? -3.973 -8.07 4.723 1 98.75 18 ASN B N 1
ATOM 2587 C CA . ASN B 1 18 ? -3.752 -7.207 3.564 1 98.75 18 ASN B CA 1
ATOM 2588 C C . ASN B 1 18 ? -4.699 -7.559 2.42 1 98.75 18 ASN B C 1
ATOM 2590 O O . ASN B 1 18 ? -5.312 -8.625 2.42 1 98.75 18 ASN B O 1
ATOM 2594 N N . VAL B 1 19 ? -4.82 -6.684 1.47 1 98.81 19 VAL B N 1
ATOM 2595 C CA . VAL B 1 19 ? -5.648 -6.961 0.301 1 98.81 19 VAL B CA 1
ATOM 2596 C C . VAL B 1 19 ? -4.934 -7.945 -0.62 1 98.81 19 VAL B C 1
ATOM 2598 O O . VAL B 1 19 ? -3.775 -8.297 -0.38 1 98.81 19 VAL B O 1
ATOM 2601 N N . SER B 1 20 ? -5.527 -8.336 -1.668 1 98.88 20 SER B N 1
ATOM 2602 C CA . SER B 1 20 ? -5.301 -9.562 -2.416 1 98.88 20 SER B CA 1
ATOM 2603 C C . SER B 1 20 ? -3.895 -9.602 -3.006 1 98.88 20 SER B C 1
ATOM 2605 O O . SER B 1 20 ? -3.486 -8.672 -3.711 1 98.88 20 SER B O 1
ATOM 2607 N N . ALA B 1 21 ? -3.195 -10.664 -2.738 1 98.94 21 ALA B N 1
ATOM 2608 C CA . ALA B 1 21 ? -1.918 -11.047 -3.332 1 98.94 21 ALA B CA 1
ATOM 2609 C C . ALA B 1 21 ? -1.551 -12.484 -2.957 1 98.94 21 ALA B C 1
ATOM 2611 O O . ALA B 1 21 ? -1.569 -12.844 -1.779 1 98.94 21 ALA B O 1
ATOM 2612 N N . THR B 1 22 ? -1.228 -13.328 -3.936 1 98.94 22 THR B N 1
ATOM 2613 C CA . THR B 1 22 ? -0.861 -14.719 -3.713 1 98.94 22 THR B CA 1
ATOM 2614 C C . THR B 1 22 ? 0.393 -15.086 -4.504 1 98.94 22 THR B C 1
ATOM 2616 O O . THR B 1 22 ? 0.453 -14.867 -5.715 1 98.94 22 THR B O 1
ATOM 2619 N N . ALA B 1 23 ? 1.372 -15.609 -3.846 1 98.88 23 ALA B N 1
ATOM 2620 C CA . ALA B 1 23 ? 2.592 -16.062 -4.504 1 98.88 23 ALA B CA 1
ATOM 2621 C C . ALA B 1 23 ? 2.506 -17.547 -4.848 1 98.88 23 ALA B C 1
ATOM 2623 O O . ALA B 1 23 ? 2.082 -18.359 -4.023 1 98.88 23 ALA B O 1
ATOM 2624 N N . VAL B 1 24 ? 2.799 -17.906 -6.055 1 98.75 24 VAL B N 1
ATOM 2625 C CA . VAL B 1 24 ? 3.016 -19.281 -6.504 1 98.75 24 VAL B CA 1
ATOM 2626 C C . VAL B 1 24 ? 4.508 -19.547 -6.68 1 98.75 24 VAL B C 1
ATOM 2628 O O . VAL B 1 24 ? 5.164 -18.891 -7.5 1 98.75 24 VAL B O 1
ATOM 2631 N N . ILE B 1 25 ? 5.039 -20.453 -5.953 1 97.75 25 ILE B N 1
ATOM 2632 C CA . ILE B 1 25 ? 6.477 -20.703 -5.898 1 97.75 25 ILE B CA 1
ATOM 2633 C C . ILE B 1 25 ? 6.809 -22.016 -6.602 1 97.75 25 ILE B C 1
ATOM 2635 O O . ILE B 1 25 ? 6.195 -23.047 -6.324 1 97.75 25 ILE B O 1
ATOM 2639 N N . GLU B 1 26 ? 7.762 -22.031 -7.508 1 94.38 26 GLU B N 1
ATOM 2640 C CA . GLU B 1 26 ? 8.195 -23.219 -8.219 1 94.38 26 GLU B CA 1
ATOM 2641 C C . GLU B 1 26 ? 8.727 -24.281 -7.246 1 94.38 26 GLU B C 1
ATOM 2643 O O . GLU B 1 26 ? 9.234 -23.938 -6.176 1 94.38 26 GLU B O 1
ATOM 2648 N N . ALA B 1 27 ? 8.672 -25.453 -7.711 1 86.75 27 ALA B N 1
ATOM 2649 C CA . ALA B 1 27 ? 9.164 -26.578 -6.906 1 86.75 27 ALA B CA 1
ATOM 2650 C C . ALA B 1 27 ? 10.648 -26.406 -6.598 1 86.75 27 ALA B C 1
ATOM 2652 O O . ALA B 1 27 ? 11.109 -26.781 -5.512 1 86.75 27 ALA B O 1
ATOM 2653 N N . SER B 1 28 ? 11.398 -25.906 -7.527 1 80.62 28 SER B N 1
ATOM 2654 C CA . SER B 1 28 ? 12.828 -25.703 -7.332 1 80.62 28 SER B CA 1
ATOM 2655 C C . SER B 1 28 ? 13.102 -24.625 -6.289 1 80.62 28 SER B C 1
ATOM 2657 O O . SER B 1 28 ? 14.18 -24.578 -5.703 1 80.62 28 SER B O 1
ATOM 2659 N N . GLY B 1 29 ? 12.125 -23.703 -6.129 1 81.94 29 GLY B N 1
ATOM 2660 C CA . GLY B 1 29 ? 12.305 -22.562 -5.238 1 81.94 29 GLY B CA 1
ATOM 2661 C C . GLY B 1 29 ? 13.078 -21.422 -5.875 1 81.94 29 GLY B C 1
ATOM 2662 O O . GLY B 1 29 ? 13.289 -20.375 -5.25 1 81.94 29 GLY B O 1
ATOM 2663 N N . SER B 1 30 ? 13.445 -21.562 -7.066 1 87.69 30 SER B N 1
ATOM 2664 C CA . SER B 1 30 ? 14.312 -20.594 -7.73 1 87.69 30 SER B CA 1
ATOM 2665 C C . SER B 1 30 ? 13.539 -19.344 -8.141 1 87.69 30 SER B C 1
ATOM 2667 O O . SER B 1 30 ? 14.062 -18.234 -8.078 1 87.69 30 SER B O 1
ATOM 2669 N N . HIS B 1 31 ? 12.281 -19.594 -8.578 1 96.38 31 HIS B N 1
ATOM 2670 C CA . HIS B 1 31 ? 11.461 -18.484 -9.047 1 96.38 31 HIS B CA 1
ATOM 2671 C C . HIS B 1 31 ? 10.055 -18.562 -8.469 1 96.38 31 HIS B C 1
ATOM 2673 O O . HIS B 1 31 ? 9.656 -19.594 -7.922 1 96.38 31 HIS B O 1
ATOM 2679 N N . TRP B 1 32 ? 9.453 -17.469 -8.516 1 97.94 32 TRP B N 1
ATOM 2680 C CA . TRP B 1 32 ? 8.062 -17.422 -8.07 1 97.94 32 TRP B CA 1
ATOM 2681 C C . TRP B 1 32 ? 7.25 -16.453 -8.914 1 97.94 32 TRP B C 1
ATOM 2683 O O . TRP B 1 32 ? 7.801 -15.758 -9.773 1 97.94 32 TRP B O 1
ATOM 2693 N N . TYR B 1 33 ? 5.938 -16.516 -8.805 1 98.81 33 TYR B N 1
ATOM 2694 C CA . TYR B 1 33 ? 4.934 -15.766 -9.547 1 98.81 33 TYR B CA 1
ATOM 2695 C C . TYR B 1 33 ? 3.928 -15.125 -8.602 1 98.81 33 TYR B C 1
ATOM 2697 O O . TYR B 1 33 ? 3.676 -15.641 -7.508 1 98.81 33 TYR B O 1
ATOM 2705 N N . LEU B 1 34 ? 3.451 -14 -9.039 1 98.94 34 LEU B N 1
ATOM 2706 C CA . LEU B 1 34 ? 2.504 -13.273 -8.195 1 98.94 34 LEU B CA 1
ATOM 2707 C C . LEU B 1 34 ? 1.144 -13.164 -8.875 1 98.94 34 LEU B C 1
ATOM 2709 O O . LEU B 1 34 ? 1.055 -12.758 -10.039 1 98.94 34 LEU B O 1
ATOM 2713 N N . VAL B 1 35 ? 0.107 -13.617 -8.172 1 98.94 35 VAL B N 1
ATOM 2714 C CA . VAL B 1 35 ? -1.262 -13.398 -8.633 1 98.94 35 VAL B CA 1
ATOM 2715 C C . VAL B 1 35 ? -1.899 -12.266 -7.828 1 98.94 35 VAL B C 1
ATOM 2717 O O . VAL B 1 35 ? -2.07 -12.375 -6.613 1 98.94 35 VAL B O 1
ATOM 2720 N N . ASP B 1 36 ? -2.297 -11.211 -8.539 1 98.94 36 ASP B N 1
ATOM 2721 C CA . ASP B 1 36 ? -2.795 -9.961 -7.977 1 98.94 36 ASP B CA 1
ATOM 2722 C C . ASP B 1 36 ? -1.729 -9.281 -7.117 1 98.94 36 ASP B C 1
ATOM 2724 O O . ASP B 1 36 ? -0.771 -9.922 -6.684 1 98.94 36 ASP B O 1
ATOM 2728 N N . CYS B 1 37 ? -1.878 -8.039 -6.977 1 98.94 37 CYS B N 1
ATOM 2729 C CA . CYS B 1 37 ? -0.932 -7.18 -6.27 1 98.94 37 CYS B CA 1
ATOM 2730 C C . CYS B 1 37 ? -1.642 -5.988 -5.641 1 98.94 37 CYS B C 1
ATOM 2732 O O . CYS B 1 37 ? -1.497 -4.855 -6.109 1 98.94 37 CYS B O 1
ATOM 2734 N N . GLY B 1 38 ? -2.389 -6.258 -4.578 1 98.88 38 GLY B N 1
ATOM 2735 C CA . GLY B 1 38 ? -3.033 -5.168 -3.865 1 98.88 38 GLY B CA 1
ATOM 2736 C C . GLY B 1 38 ? -2.055 -4.289 -3.109 1 98.88 38 GLY B C 1
ATOM 2737 O O . GLY B 1 38 ? -0.897 -4.668 -2.912 1 98.88 38 GLY B O 1
ATOM 2738 N N . GLU B 1 39 ? -2.506 -3.154 -2.754 1 98.88 39 GLU B N 1
ATOM 2739 C CA . GLU B 1 39 ? -1.69 -2.238 -1.965 1 98.88 39 GLU B CA 1
ATOM 2740 C C . GLU B 1 39 ? -1.088 -2.939 -0.751 1 98.88 39 GLU B C 1
ATOM 2742 O O . GLU B 1 39 ? -1.769 -3.711 -0.072 1 98.88 39 GLU B O 1
ATOM 2747 N N . GLY B 1 40 ? 0.216 -2.65 -0.445 1 98.81 40 GLY B N 1
ATOM 2748 C CA . GLY B 1 40 ? 0.874 -3.227 0.716 1 98.81 40 GLY B CA 1
ATOM 2749 C C . GLY B 1 40 ? 1.553 -4.551 0.421 1 98.81 40 GLY B C 1
ATOM 2750 O O . GLY B 1 40 ? 2.205 -5.129 1.293 1 98.81 40 GLY B O 1
ATOM 2751 N N . THR B 1 41 ? 1.447 -5.047 -0.832 1 98.88 41 THR B N 1
ATOM 2752 C CA . THR B 1 41 ? 2.062 -6.32 -1.19 1 98.88 41 THR B CA 1
ATOM 2753 C C . THR B 1 41 ? 3.572 -6.273 -0.972 1 98.88 41 THR B C 1
ATOM 2755 O O . THR B 1 41 ? 4.152 -7.203 -0.409 1 98.88 41 THR B O 1
ATOM 2758 N N . GLN B 1 42 ? 4.258 -5.168 -1.374 1 98.81 42 GLN B N 1
ATOM 2759 C CA . GLN B 1 42 ? 5.699 -5.086 -1.177 1 98.81 42 GLN B CA 1
ATOM 2760 C C . GLN B 1 42 ? 6.055 -5.098 0.308 1 98.81 42 GLN B C 1
ATOM 2762 O O . GLN B 1 42 ? 7.117 -5.59 0.694 1 98.81 42 GLN B O 1
ATOM 2767 N N . HIS B 1 43 ? 5.156 -4.539 1.134 1 98.62 43 HIS B N 1
ATOM 2768 C CA . HIS B 1 43 ? 5.371 -4.586 2.576 1 98.62 43 HIS B CA 1
ATOM 2769 C C . HIS B 1 43 ? 5.332 -6.02 3.092 1 98.62 43 HIS B C 1
ATOM 2771 O O . HIS B 1 43 ? 6.18 -6.418 3.896 1 98.62 43 HIS B O 1
ATOM 2777 N N . GLN B 1 44 ? 4.34 -6.789 2.615 1 98.69 44 GLN B N 1
ATOM 2778 C CA . GLN B 1 44 ? 4.211 -8.188 3.01 1 98.69 44 GLN B CA 1
ATOM 2779 C C . GLN B 1 44 ? 5.449 -8.992 2.617 1 98.69 44 GLN B C 1
ATOM 2781 O O . GLN B 1 44 ? 5.91 -9.836 3.379 1 98.69 44 GLN B O 1
ATOM 2786 N N . LEU B 1 45 ? 5.988 -8.719 1.456 1 98.5 45 LEU B N 1
ATOM 2787 C CA . LEU B 1 45 ? 7.148 -9.438 0.944 1 98.5 45 LEU B CA 1
ATOM 2788 C C . LEU B 1 45 ? 8.336 -9.305 1.892 1 98.5 45 LEU B C 1
ATOM 2790 O O . LEU B 1 45 ? 9.156 -10.211 1.993 1 98.5 45 LEU B O 1
ATOM 2794 N N . LEU B 1 46 ? 8.453 -8.188 2.641 1 97.75 46 LEU B N 1
ATOM 2795 C CA . LEU B 1 46 ? 9.555 -7.949 3.566 1 97.75 46 LEU B CA 1
ATOM 2796 C C . LEU B 1 46 ? 9.562 -8.992 4.676 1 97.75 46 LEU B C 1
ATOM 2798 O O . LEU B 1 46 ? 10.578 -9.188 5.348 1 97.75 46 LEU B O 1
ATOM 2802 N N . HIS B 1 47 ? 8.453 -9.648 4.84 1 97.75 47 HIS B N 1
ATOM 2803 C CA . HIS B 1 47 ? 8.32 -10.609 5.93 1 97.75 47 HIS B CA 1
ATOM 2804 C C . HIS B 1 47 ? 8.352 -12.039 5.402 1 97.75 47 HIS B C 1
ATOM 2806 O O . HIS B 1 47 ? 7.906 -12.969 6.086 1 97.75 47 HIS B O 1
ATOM 2812 N N . THR B 1 48 ? 8.742 -12.242 4.215 1 97.5 48 THR B N 1
ATOM 2813 C CA . THR B 1 48 ? 8.859 -13.547 3.572 1 97.5 48 THR B CA 1
ATOM 2814 C C . THR B 1 48 ? 10.266 -13.75 3.008 1 97.5 48 THR B C 1
ATOM 2816 O O . THR B 1 48 ? 11.039 -12.797 2.91 1 97.5 48 THR B O 1
ATOM 2819 N N . PRO B 1 49 ? 10.617 -14.969 2.672 1 95.75 49 PRO B N 1
ATOM 2820 C CA . PRO B 1 49 ? 11.922 -15.203 2.062 1 95.75 49 PRO B CA 1
ATOM 2821 C C . PRO B 1 49 ? 11.953 -14.875 0.571 1 95.75 49 PRO B C 1
ATOM 2823 O O . PRO B 1 49 ? 12.977 -15.062 -0.088 1 95.75 49 PRO B O 1
ATOM 2826 N N . LEU B 1 50 ? 10.859 -14.43 0.007 1 97.12 50 LEU B N 1
ATOM 2827 C CA . LEU B 1 50 ? 10.773 -14.18 -1.429 1 97.12 50 LEU B CA 1
ATOM 2828 C C . LEU B 1 50 ? 11.508 -12.906 -1.807 1 97.12 50 LEU B C 1
ATOM 2830 O O . LEU B 1 50 ? 11.367 -11.875 -1.134 1 97.12 50 LEU B O 1
ATOM 2834 N N . SER B 1 51 ? 12.258 -12.992 -2.822 1 96.44 51 SER B N 1
ATOM 2835 C CA . SER B 1 51 ? 12.953 -11.828 -3.373 1 96.44 51 SER B CA 1
ATOM 2836 C C . SER B 1 51 ? 12.305 -11.367 -4.676 1 96.44 51 SER B C 1
ATOM 2838 O O . SER B 1 51 ? 11.961 -12.188 -5.527 1 96.44 51 SER B O 1
ATOM 2840 N N . VAL B 1 52 ? 12.219 -10.094 -4.836 1 96.94 52 VAL B N 1
ATOM 2841 C CA . VAL B 1 52 ? 11.641 -9.539 -6.059 1 96.94 52 VAL B CA 1
ATOM 2842 C C . VAL B 1 52 ? 12.555 -9.844 -7.246 1 96.94 52 VAL B C 1
ATOM 2844 O O . VAL B 1 52 ? 12.125 -9.781 -8.398 1 96.94 52 VAL B O 1
ATOM 2847 N N . ARG B 1 53 ? 13.781 -10.125 -7.02 1 95.69 53 ARG B N 1
ATOM 2848 C CA . ARG B 1 53 ? 14.719 -10.492 -8.078 1 95.69 53 ARG B CA 1
ATOM 2849 C C . ARG B 1 53 ? 14.328 -11.812 -8.727 1 95.69 53 ARG B C 1
ATOM 2851 O O . ARG B 1 53 ? 14.617 -12.039 -9.906 1 95.69 53 ARG B O 1
ATOM 2858 N N . ASP B 1 54 ? 13.672 -12.68 -7.906 1 96.62 54 ASP B N 1
ATOM 2859 C CA . ASP B 1 54 ? 13.312 -14.016 -8.375 1 96.62 54 ASP B CA 1
ATOM 2860 C C . ASP B 1 54 ? 11.883 -14.047 -8.914 1 96.62 54 ASP B C 1
ATOM 2862 O O . ASP B 1 54 ? 11.406 -15.086 -9.359 1 96.62 54 ASP B O 1
ATOM 2866 N N . LEU B 1 55 ? 11.203 -12.945 -8.867 1 98.31 55 LEU B N 1
ATOM 2867 C CA . LEU B 1 55 ? 9.859 -12.828 -9.406 1 98.31 55 LEU B CA 1
ATOM 2868 C C . LEU B 1 55 ? 9.875 -12.867 -10.93 1 98.31 55 LEU B C 1
ATOM 2870 O O . LEU B 1 55 ? 10.5 -12.016 -11.57 1 98.31 55 LEU B O 1
ATOM 2874 N N . ARG B 1 56 ? 9.148 -13.797 -11.539 1 97.62 56 ARG B N 1
ATOM 2875 C CA . ARG B 1 56 ? 9.242 -14 -12.977 1 97.62 56 ARG B CA 1
ATOM 2876 C C . ARG B 1 56 ? 8.086 -13.32 -13.703 1 97.62 56 ARG B C 1
ATOM 2878 O O . ARG B 1 56 ? 8.25 -12.836 -14.828 1 97.62 56 ARG B O 1
ATOM 2885 N N . ALA B 1 57 ? 6.953 -13.359 -13.094 1 98.75 57 ALA B N 1
ATOM 2886 C CA . ALA B 1 57 ? 5.77 -12.773 -13.711 1 98.75 57 ALA B CA 1
ATOM 2887 C C . ALA B 1 57 ? 4.73 -12.398 -12.664 1 98.75 57 ALA B C 1
ATOM 2889 O O . ALA B 1 57 ? 4.676 -13 -11.586 1 98.75 57 ALA B O 1
ATOM 2890 N N . ILE B 1 58 ? 3.998 -11.383 -12.953 1 98.94 58 ILE B N 1
ATOM 2891 C CA . ILE B 1 58 ? 2.83 -10.977 -12.18 1 98.94 58 ILE B CA 1
ATOM 2892 C C . ILE B 1 58 ? 1.567 -11.156 -13.016 1 98.94 58 ILE B C 1
ATOM 2894 O O . ILE B 1 58 ? 1.535 -10.781 -14.195 1 98.94 58 ILE B O 1
ATOM 2898 N N . PHE B 1 59 ? 0.554 -11.742 -12.43 1 98.94 59 PHE B N 1
ATOM 2899 C CA . PHE B 1 59 ? -0.735 -11.992 -13.07 1 98.94 59 PHE B CA 1
ATOM 2900 C C . PHE B 1 59 ? -1.854 -11.273 -12.32 1 98.94 59 PHE B C 1
ATOM 2902 O O . PHE B 1 59 ? -2.121 -11.586 -11.156 1 98.94 59 PHE B O 1
ATOM 2909 N N . ILE B 1 60 ? -2.518 -10.32 -12.953 1 98.94 60 ILE B N 1
ATOM 2910 C CA . ILE B 1 60 ? -3.609 -9.57 -12.336 1 98.94 60 ILE B CA 1
ATOM 2911 C C . ILE B 1 60 ? -4.949 -10.086 -12.859 1 98.94 60 ILE B C 1
ATOM 2913 O O . ILE B 1 60 ? -5.195 -10.078 -14.062 1 98.94 60 ILE B O 1
ATOM 2917 N N . THR B 1 61 ? -5.809 -10.445 -11.977 1 98.88 61 THR B N 1
ATOM 2918 C CA . THR B 1 61 ? -7.039 -11.141 -12.328 1 98.88 61 THR B CA 1
ATOM 2919 C C . THR B 1 61 ? -8.055 -10.18 -12.938 1 98.88 61 THR B C 1
ATOM 2921 O O . THR B 1 61 ? -8.773 -10.531 -13.867 1 98.88 61 THR B O 1
ATOM 2924 N N . HIS B 1 62 ? -8.18 -9.016 -12.375 1 98.88 62 HIS B N 1
ATOM 2925 C CA . HIS B 1 62 ? -9.141 -8.031 -12.852 1 98.88 62 HIS B CA 1
ATOM 2926 C C . HIS B 1 62 ? -8.781 -6.633 -12.352 1 98.88 62 HIS B C 1
ATOM 2928 O O . HIS B 1 62 ? -7.789 -6.453 -11.648 1 98.88 62 HIS B O 1
ATOM 2934 N N . VAL B 1 63 ? -9.586 -5.641 -12.617 1 98.88 63 VAL B N 1
ATOM 2935 C CA . VAL B 1 63 ? -9.141 -4.25 -12.609 1 98.88 63 VAL B CA 1
ATOM 2936 C C . VAL B 1 63 ? -9.312 -3.662 -11.211 1 98.88 63 VAL B C 1
ATOM 2938 O O . VAL B 1 63 ? -8.75 -2.607 -10.898 1 98.88 63 VAL B O 1
ATOM 2941 N N . HIS B 1 64 ? -10.055 -4.246 -10.32 1 98.88 64 HIS B N 1
ATOM 2942 C CA . HIS B 1 64 ? -10.367 -3.611 -9.039 1 98.88 64 HIS B CA 1
ATOM 2943 C C . HIS B 1 64 ? -9.094 -3.307 -8.258 1 98.88 64 HIS B C 1
ATOM 2945 O O . HIS B 1 64 ? -8.133 -4.082 -8.297 1 98.88 64 HIS B O 1
ATOM 2951 N N . GLY B 1 65 ? -9.133 -2.271 -7.492 1 98.75 65 GLY B N 1
ATOM 2952 C CA . GLY B 1 65 ? -7.961 -1.699 -6.844 1 98.75 65 GLY B CA 1
ATOM 2953 C C . GLY B 1 65 ? -7.324 -2.631 -5.828 1 98.75 65 GLY B C 1
ATOM 2954 O O . GLY B 1 65 ? -6.102 -2.676 -5.699 1 98.75 65 GLY B O 1
ATOM 2955 N N . ASP B 1 66 ? -8.164 -3.348 -5.07 1 98.75 66 ASP B N 1
ATOM 2956 C CA . ASP B 1 66 ? -7.617 -4.227 -4.039 1 98.75 66 ASP B CA 1
ATOM 2957 C C . ASP B 1 66 ? -6.867 -5.402 -4.66 1 98.75 66 ASP B C 1
ATOM 2959 O O . ASP B 1 66 ? -6.289 -6.223 -3.945 1 98.75 66 ASP B O 1
ATOM 2963 N N . HIS B 1 67 ? -6.773 -5.473 -5.996 1 98.94 67 HIS B N 1
ATOM 2964 C CA . HIS B 1 67 ? -6.031 -6.516 -6.699 1 98.94 67 HIS B CA 1
ATOM 2965 C C . HIS B 1 67 ? -4.844 -5.934 -7.453 1 98.94 67 HIS B C 1
ATOM 2967 O O . HIS B 1 67 ? -4.016 -6.676 -7.988 1 98.94 67 HIS B O 1
ATOM 2973 N N . CYS B 1 68 ? -4.719 -4.543 -7.523 1 98.88 68 CYS B N 1
ATOM 2974 C CA . CYS B 1 68 ? -3.67 -4.098 -8.438 1 98.88 68 CYS B CA 1
ATOM 2975 C C . CYS B 1 68 ? -2.984 -2.842 -7.914 1 98.88 68 CYS B C 1
ATOM 2977 O O . CYS B 1 68 ? -1.926 -2.457 -8.414 1 98.88 68 CYS B O 1
ATOM 2979 N N . PHE B 1 69 ? -3.484 -2.145 -6.895 1 98.94 69 PHE B N 1
ATOM 2980 C CA . PHE B 1 69 ? -3.008 -0.824 -6.508 1 98.94 69 PHE B CA 1
ATOM 2981 C C . PHE B 1 69 ? -1.601 -0.907 -5.926 1 98.94 69 PHE B C 1
ATOM 2983 O O . PHE B 1 69 ? -0.935 0.116 -5.746 1 98.94 69 PHE B O 1
ATOM 2990 N N . GLY B 1 70 ? -1.087 -2.057 -5.656 1 98.88 70 GLY B N 1
ATOM 2991 C CA . GLY B 1 70 ? 0.268 -2.215 -5.152 1 98.88 70 GLY B CA 1
ATOM 2992 C C . GLY B 1 70 ? 1.308 -2.299 -6.254 1 98.88 70 GLY B C 1
ATOM 2993 O O . GLY B 1 70 ? 2.51 -2.27 -5.984 1 98.88 70 GLY B O 1
ATOM 2994 N N . LEU B 1 71 ? 0.927 -2.34 -7.559 1 98.88 71 LEU B N 1
ATOM 2995 C CA . LEU B 1 71 ? 1.809 -2.605 -8.688 1 98.88 71 LEU B CA 1
ATOM 2996 C C . LEU B 1 71 ? 2.877 -1.523 -8.812 1 98.88 71 LEU B C 1
ATOM 2998 O O . LEU B 1 71 ? 4.07 -1.828 -8.867 1 98.88 71 LEU B O 1
ATOM 3002 N N . PRO B 1 72 ? 2.482 -0.187 -8.789 1 98.81 72 PRO B N 1
ATOM 3003 C CA . PRO B 1 72 ? 3.527 0.819 -9 1 98.81 72 PRO B CA 1
ATOM 3004 C C . PRO B 1 72 ? 4.605 0.783 -7.918 1 98.81 72 PRO B C 1
ATOM 3006 O O . PRO B 1 72 ? 5.797 0.882 -8.227 1 98.81 72 PRO B O 1
ATOM 3009 N N . GLY B 1 73 ? 4.137 0.621 -6.672 1 98.69 73 GLY B N 1
ATOM 3010 C CA . GLY B 1 73 ? 5.094 0.557 -5.582 1 98.69 73 GLY B CA 1
ATOM 3011 C C . GLY B 1 73 ? 6.039 -0.623 -5.688 1 98.69 73 GLY B C 1
ATOM 3012 O O . GLY B 1 73 ? 7.25 -0.473 -5.5 1 98.69 73 GLY B O 1
ATOM 3013 N N . LEU B 1 74 ? 5.508 -1.78 -5.992 1 98.88 74 LEU B N 1
ATOM 3014 C CA . LEU B 1 74 ? 6.316 -2.986 -6.117 1 98.88 74 LEU B CA 1
ATOM 3015 C C . LEU B 1 74 ? 7.324 -2.852 -7.254 1 98.88 74 LEU B C 1
ATOM 3017 O O . LEU B 1 74 ? 8.5 -3.199 -7.098 1 98.88 74 LEU B O 1
ATOM 3021 N N . LEU B 1 75 ? 6.879 -2.373 -8.438 1 98.81 75 LEU B N 1
ATOM 3022 C CA . LEU B 1 75 ? 7.738 -2.215 -9.602 1 98.81 75 LEU B CA 1
ATOM 3023 C C . LEU B 1 75 ? 8.867 -1.233 -9.32 1 98.81 75 LEU B C 1
ATOM 3025 O O . LEU B 1 75 ? 10.031 -1.505 -9.641 1 98.81 75 LEU B O 1
ATOM 3029 N N . ALA B 1 76 ? 8.523 -0.093 -8.695 1 98.19 76 ALA B N 1
ATOM 3030 C CA . ALA B 1 76 ? 9.531 0.908 -8.352 1 98.19 76 ALA B CA 1
ATOM 3031 C C . ALA B 1 76 ? 10.57 0.341 -7.387 1 98.19 76 ALA B C 1
ATOM 3033 O O . ALA B 1 76 ? 11.773 0.529 -7.574 1 98.19 76 ALA B O 1
ATOM 3034 N N . SER B 1 77 ? 10.078 -0.362 -6.383 1 97.62 77 SER B N 1
ATOM 3035 C CA . SER B 1 77 ? 10.969 -0.973 -5.406 1 97.62 77 SER B CA 1
ATOM 3036 C C . SER B 1 77 ? 11.867 -2.02 -6.055 1 97.62 77 SER B C 1
ATOM 3038 O O . SER B 1 77 ? 13.039 -2.15 -5.695 1 97.62 77 SER B O 1
ATOM 3040 N N . ALA B 1 78 ? 11.32 -2.812 -6.969 1 97.94 78 ALA B N 1
ATOM 3041 C CA . ALA B 1 78 ? 12.109 -3.807 -7.688 1 97.94 78 ALA B CA 1
ATOM 3042 C C . ALA B 1 78 ? 13.266 -3.15 -8.438 1 97.94 78 ALA B C 1
ATOM 3044 O O . ALA B 1 78 ? 14.383 -3.658 -8.43 1 97.94 78 ALA B O 1
ATOM 3045 N N . G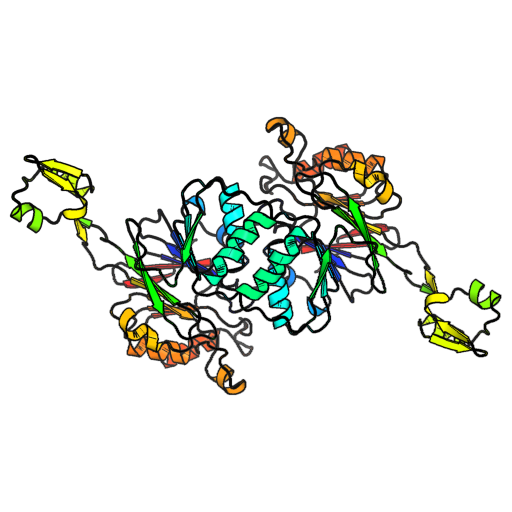LY B 1 79 ? 12.984 -2.039 -9.07 1 96.69 79 GLY B N 1
ATOM 3046 C CA . GLY B 1 79 ? 14.039 -1.302 -9.742 1 96.69 79 GLY B CA 1
ATOM 3047 C C . GLY B 1 79 ? 15.117 -0.811 -8.797 1 96.69 79 GLY B C 1
ATOM 3048 O O . GLY B 1 79 ? 16.312 -0.947 -9.086 1 96.69 79 GLY B O 1
ATOM 3049 N N . MET B 1 80 ? 14.75 -0.289 -7.695 1 94.12 80 MET B N 1
ATOM 3050 C CA . MET B 1 80 ? 15.672 0.281 -6.719 1 94.12 80 MET B CA 1
ATOM 3051 C C . MET B 1 80 ? 16.5 -0.812 -6.043 1 94.12 80 MET B C 1
ATOM 3053 O O . MET B 1 80 ? 17.562 -0.542 -5.496 1 94.12 80 MET B O 1
ATOM 3057 N N . SER B 1 81 ? 15.93 -2.025 -6.102 1 93 81 SER B N 1
ATOM 3058 C CA . SER B 1 81 ? 16.625 -3.143 -5.477 1 93 81 SER B CA 1
ATOM 3059 C C . SER B 1 81 ? 17.625 -3.771 -6.438 1 93 81 SER B C 1
ATOM 3061 O O . SER B 1 81 ? 18.266 -4.785 -6.117 1 93 81 SER B O 1
ATOM 3063 N N . GLY B 1 82 ? 17.734 -3.27 -7.617 1 93 82 GLY B N 1
ATOM 3064 C CA . GLY B 1 82 ? 18.766 -3.689 -8.539 1 93 82 GLY B CA 1
ATOM 3065 C C . GLY B 1 82 ? 18.312 -4.758 -9.516 1 93 82 GLY B C 1
ATOM 3066 O O . GLY B 1 82 ? 19.125 -5.426 -10.148 1 93 82 GLY B O 1
ATOM 3067 N N . ARG B 1 83 ? 17.016 -5.012 -9.586 1 96 83 ARG B N 1
ATOM 3068 C CA . ARG B 1 83 ? 16.516 -5.957 -10.586 1 96 83 ARG B CA 1
ATOM 3069 C C . ARG B 1 83 ? 16.922 -5.527 -11.992 1 96 83 ARG B C 1
ATOM 3071 O O . ARG B 1 83 ? 16.859 -4.348 -12.336 1 96 83 ARG B O 1
ATOM 3078 N N . THR B 1 84 ? 17.281 -6.484 -12.805 1 96.56 84 THR B N 1
ATOM 3079 C CA . THR B 1 84 ? 17.656 -6.184 -14.18 1 96.56 84 THR B CA 1
ATOM 3080 C C . THR B 1 84 ? 16.938 -7.109 -15.156 1 96.56 84 THR B C 1
ATOM 3082 O O . THR B 1 84 ? 16.781 -6.781 -16.328 1 96.56 84 THR B O 1
ATOM 3085 N N . ALA B 1 85 ? 16.484 -8.305 -14.656 1 96.94 85 ALA B N 1
ATOM 3086 C CA . ALA B 1 85 ? 15.82 -9.273 -15.516 1 96.94 85 ALA B CA 1
ATOM 3087 C C . ALA B 1 85 ? 14.445 -8.773 -15.945 1 96.94 85 ALA B C 1
ATOM 3089 O O . ALA B 1 85 ? 13.734 -8.133 -15.164 1 96.94 85 ALA B O 1
ATOM 3090 N N . PRO B 1 86 ? 14.078 -9.094 -17.141 1 98.12 86 PRO B N 1
ATOM 3091 C CA . PRO B 1 86 ? 12.742 -8.703 -17.594 1 98.12 86 PRO B CA 1
ATOM 3092 C C . PRO B 1 86 ? 11.633 -9.258 -16.688 1 98.12 86 PRO B C 1
ATOM 3094 O O . PRO B 1 86 ? 11.812 -10.305 -16.062 1 98.12 86 PRO B O 1
ATOM 3097 N N . LEU B 1 87 ? 10.57 -8.531 -16.609 1 98.62 87 LEU B N 1
ATOM 3098 C CA . LEU B 1 87 ? 9.398 -8.938 -15.828 1 98.62 87 LEU B CA 1
ATOM 3099 C C . LEU B 1 87 ? 8.148 -8.93 -16.688 1 98.62 87 LEU B C 1
ATOM 3101 O O . LEU B 1 87 ? 7.832 -7.922 -17.328 1 98.62 87 LEU B O 1
ATOM 3105 N N . ASP B 1 88 ? 7.5 -10.102 -16.797 1 98.69 88 ASP B N 1
ATOM 3106 C CA . ASP B 1 88 ? 6.211 -10.172 -17.484 1 98.69 88 ASP B CA 1
ATOM 3107 C C . ASP B 1 88 ? 5.074 -9.75 -16.547 1 98.69 88 ASP B C 1
ATOM 3109 O O . ASP B 1 88 ? 4.977 -10.25 -15.422 1 98.69 88 ASP B O 1
ATOM 3113 N N . LEU B 1 89 ? 4.316 -8.82 -16.984 1 98.88 89 LEU B N 1
ATOM 3114 C CA . LEU B 1 89 ? 3.127 -8.367 -16.266 1 98.88 89 LEU B CA 1
ATOM 3115 C C . LEU B 1 89 ? 1.868 -8.633 -17.078 1 98.88 89 LEU B C 1
ATOM 3117 O O . LEU B 1 89 ? 1.581 -7.906 -18.047 1 98.88 89 LEU B O 1
ATOM 3121 N N . VAL B 1 90 ? 1.196 -9.688 -16.75 1 98.94 90 VAL B N 1
ATOM 3122 C CA . VAL B 1 90 ? -0.057 -10.07 -17.406 1 98.94 90 VAL B CA 1
ATOM 3123 C C . VAL B 1 90 ? -1.231 -9.43 -16.656 1 98.94 90 VAL B C 1
ATOM 3125 O O . VAL B 1 90 ? -1.491 -9.742 -15.5 1 98.94 90 VAL B O 1
ATOM 3128 N N . LEU B 1 91 ? -1.932 -8.523 -17.297 1 98.88 91 LEU B N 1
ATOM 3129 C CA . LEU B 1 91 ? -3.002 -7.789 -16.641 1 98.88 91 LEU B CA 1
ATOM 3130 C C . LEU B 1 91 ? -4.027 -7.289 -17.641 1 98.88 91 LEU B C 1
ATOM 3132 O O . LEU B 1 91 ? -3.744 -7.234 -18.844 1 98.88 91 LEU B O 1
ATOM 3136 N N . PRO B 1 92 ? -5.289 -6.969 -17.203 1 98.88 92 PRO B N 1
ATOM 3137 C CA . PRO B 1 92 ? -6.277 -6.418 -18.141 1 98.88 92 PRO B CA 1
ATOM 3138 C C . PRO B 1 92 ? -5.742 -5.223 -18.922 1 98.88 92 PRO B C 1
ATOM 3140 O O . PRO B 1 92 ? -5.066 -4.359 -18.359 1 98.88 92 PRO B O 1
ATOM 3143 N N . ALA B 1 93 ? -6.062 -5.188 -20.203 1 98.69 93 ALA B N 1
ATOM 3144 C CA . ALA B 1 93 ? -5.594 -4.121 -21.094 1 98.69 93 ALA B CA 1
ATOM 3145 C C . ALA B 1 93 ? -5.977 -2.75 -20.547 1 98.69 93 ALA B C 1
ATOM 3147 O O . ALA B 1 93 ? -5.23 -1.781 -20.703 1 98.69 93 ALA B O 1
ATOM 3148 N N . ALA B 1 94 ? -7.078 -2.688 -19.891 1 98.44 94 ALA B N 1
ATOM 3149 C CA . ALA B 1 94 ? -7.609 -1.441 -19.344 1 98.44 94 ALA B CA 1
ATOM 3150 C C . ALA B 1 94 ? -6.648 -0.833 -18.328 1 98.44 94 ALA B C 1
ATOM 3152 O O . ALA B 1 94 ? -6.738 0.356 -18.016 1 98.44 94 ALA B O 1
ATOM 3153 N N . LEU B 1 95 ? -5.715 -1.61 -17.797 1 98.81 95 LEU B N 1
ATOM 3154 C CA . LEU B 1 95 ? -4.797 -1.144 -16.766 1 98.81 95 LEU B CA 1
ATOM 3155 C C . LEU B 1 95 ? -3.459 -0.737 -17.375 1 98.81 95 LEU B C 1
ATOM 3157 O O . LEU B 1 95 ? -2.605 -0.174 -16.688 1 98.81 95 LEU B O 1
ATOM 3161 N N . HIS B 1 96 ? -3.18 -1.01 -18.656 1 98.88 96 HIS B N 1
ATOM 3162 C CA . HIS B 1 96 ? -1.868 -0.784 -19.25 1 98.88 96 HIS B CA 1
ATOM 3163 C C . HIS B 1 96 ? -1.459 0.681 -19.141 1 98.88 96 HIS B C 1
ATOM 3165 O O . HIS B 1 96 ? -0.364 0.991 -18.672 1 98.88 96 HIS B O 1
ATOM 3171 N N . ASP B 1 97 ? -2.371 1.534 -19.547 1 98.81 97 ASP B N 1
ATOM 3172 C CA . ASP B 1 97 ? -2.059 2.961 -19.531 1 98.81 97 ASP B CA 1
ATOM 3173 C C . ASP B 1 97 ? -1.861 3.455 -18.094 1 98.81 97 ASP B C 1
ATOM 3175 O O . ASP B 1 97 ? -1.039 4.34 -17.844 1 98.81 97 ASP B O 1
ATOM 3179 N N . TRP B 1 98 ? -2.641 2.916 -17.219 1 98.81 98 TRP B N 1
ATOM 3180 C CA . TRP B 1 98 ? -2.512 3.303 -15.812 1 98.81 98 TRP B CA 1
ATOM 3181 C C . TRP B 1 98 ? -1.133 2.939 -15.273 1 98.81 98 TRP B C 1
ATOM 3183 O O . TRP B 1 98 ? -0.499 3.742 -14.586 1 98.81 98 TRP B O 1
ATOM 3193 N N . VAL B 1 99 ? -0.661 1.739 -15.562 1 98.81 99 VAL B N 1
ATOM 3194 C CA . VAL B 1 99 ? 0.663 1.319 -15.117 1 98.81 99 VAL B CA 1
ATOM 3195 C C . VAL B 1 99 ? 1.725 2.246 -15.703 1 98.81 99 VAL B C 1
ATOM 3197 O O . VAL B 1 99 ? 2.588 2.75 -14.984 1 98.81 99 VAL B O 1
ATOM 3200 N N . ARG B 1 100 ? 1.65 2.508 -16.984 1 98.69 100 ARG B N 1
ATOM 3201 C CA . ARG B 1 100 ? 2.617 3.373 -17.641 1 98.69 100 ARG B CA 1
ATOM 3202 C C . ARG B 1 100 ? 2.607 4.773 -17.047 1 98.69 100 ARG B C 1
ATOM 3204 O O . ARG B 1 100 ? 3.664 5.348 -16.781 1 98.69 100 ARG B O 1
ATOM 3211 N N . LEU B 1 101 ? 1.402 5.285 -16.844 1 98.81 101 LEU B N 1
ATOM 3212 C CA . LEU B 1 101 ? 1.272 6.641 -16.328 1 98.81 101 LEU B CA 1
ATOM 3213 C C . LEU B 1 101 ? 1.756 6.719 -14.883 1 98.81 101 LEU B C 1
ATOM 3215 O O . LEU B 1 101 ? 2.334 7.73 -14.477 1 98.81 101 LEU B O 1
ATOM 3219 N N . SER B 1 102 ? 1.495 5.684 -14.102 1 98.81 102 SER B N 1
ATOM 3220 C CA . SER B 1 102 ? 1.988 5.656 -12.727 1 98.81 102 SER B CA 1
ATOM 3221 C C . SER B 1 102 ? 3.5 5.855 -12.68 1 98.81 102 SER B C 1
ATOM 3223 O O . SER B 1 102 ? 3.998 6.66 -11.891 1 98.81 102 SER B O 1
ATOM 3225 N N . LEU B 1 103 ? 4.176 5.125 -13.516 1 98.56 103 LEU B N 1
ATOM 3226 C CA . LEU B 1 103 ? 5.633 5.184 -13.539 1 98.56 103 LEU B CA 1
ATOM 3227 C C . LEU B 1 103 ? 6.113 6.516 -14.102 1 98.56 103 LEU B C 1
ATOM 3229 O O . LEU B 1 103 ? 7.012 7.148 -13.539 1 98.56 103 LEU B O 1
ATOM 3233 N N . ALA B 1 104 ? 5.484 7.004 -15.141 1 98.56 104 ALA B N 1
ATOM 3234 C CA . ALA B 1 104 ? 5.891 8.25 -15.789 1 98.56 104 ALA B CA 1
ATOM 3235 C C . ALA B 1 104 ? 5.633 9.453 -14.883 1 98.56 104 ALA B C 1
ATOM 3237 O O . ALA B 1 104 ? 6.523 10.281 -14.68 1 98.56 104 ALA B O 1
ATOM 3238 N N . ALA B 1 105 ? 4.434 9.555 -14.297 1 98.5 105 ALA B N 1
ATOM 3239 C CA . ALA B 1 105 ? 4.031 10.719 -13.5 1 98.5 105 ALA B CA 1
ATOM 3240 C C . ALA B 1 105 ? 4.859 10.82 -12.227 1 98.5 105 ALA B C 1
ATOM 3242 O O . ALA B 1 105 ? 5.094 11.922 -11.719 1 98.5 105 ALA B O 1
ATOM 3243 N N . SER B 1 106 ? 5.316 9.711 -11.711 1 98.44 106 SER B N 1
ATOM 3244 C CA . SER B 1 106 ? 6.082 9.695 -10.461 1 98.44 106 SER B CA 1
ATOM 3245 C C . SER B 1 106 ? 7.578 9.805 -10.734 1 98.44 106 SER B C 1
ATOM 3247 O O . SER B 1 106 ? 8.391 9.727 -9.805 1 98.44 106 SER B O 1
ATOM 3249 N N . ASP B 1 107 ? 7.961 9.891 -11.992 1 97.81 107 ASP B N 1
ATOM 3250 C CA . ASP B 1 107 ? 9.367 9.945 -12.383 1 97.81 107 ASP B CA 1
ATOM 3251 C C . ASP B 1 107 ? 10.117 8.688 -11.938 1 97.81 107 ASP B C 1
ATOM 3253 O O . ASP B 1 107 ? 11.242 8.773 -11.453 1 97.81 107 ASP B O 1
ATOM 3257 N N . SER B 1 108 ? 9.422 7.52 -12.102 1 96.81 108 SER B N 1
ATOM 3258 C CA . SER B 1 108 ? 10.031 6.242 -11.75 1 96.81 108 SER B CA 1
ATOM 3259 C C . SER B 1 108 ? 10.727 5.613 -12.945 1 96.81 108 SER B C 1
ATOM 3261 O O . SER B 1 108 ? 10.164 5.539 -14.039 1 96.81 108 SER B O 1
ATOM 3263 N N . PHE B 1 109 ? 11.961 5.215 -12.664 1 93.81 109 PHE B N 1
ATOM 3264 C CA . PHE B 1 109 ? 12.742 4.539 -13.695 1 93.81 109 PHE B CA 1
ATOM 3265 C C . PHE B 1 109 ? 12.938 3.068 -13.344 1 93.81 109 PHE B C 1
ATOM 3267 O O . PHE B 1 109 ? 13.273 2.736 -12.203 1 93.81 109 PHE B O 1
ATOM 3274 N N . LEU B 1 110 ? 12.664 2.168 -14.32 1 97.56 110 LEU B N 1
ATOM 3275 C CA . LEU B 1 110 ? 12.906 0.739 -14.156 1 97.56 110 LEU B CA 1
ATOM 3276 C C . LEU B 1 110 ? 14.141 0.303 -14.93 1 97.56 110 LEU B C 1
ATOM 3278 O O . LEU B 1 110 ? 14.188 0.431 -16.156 1 97.56 110 LEU B O 1
ATOM 3282 N N . PRO B 1 111 ? 15.172 -0.2 -14.281 1 97.81 111 PRO B N 1
ATOM 3283 C CA . PRO B 1 111 ? 16.375 -0.675 -14.977 1 97.81 111 PRO B CA 1
ATOM 3284 C C . PRO B 1 111 ? 16.188 -2.045 -15.617 1 97.81 111 PRO B C 1
ATOM 3286 O O . PRO B 1 111 ? 17.156 -2.732 -15.922 1 97.81 111 PRO B O 1
ATOM 3289 N N . PHE B 1 112 ? 14.992 -2.52 -15.789 1 98.25 112 PHE B N 1
ATOM 3290 C CA . PHE B 1 112 ? 14.648 -3.783 -16.422 1 98.25 112 PHE B CA 1
ATOM 3291 C C . PHE B 1 112 ? 13.469 -3.604 -17.375 1 98.25 112 PHE B C 1
ATOM 3293 O O . PHE B 1 112 ? 12.719 -2.629 -17.281 1 98.25 112 PHE B O 1
ATOM 3300 N N . GLU B 1 113 ? 13.336 -4.531 -18.25 1 98.44 113 GLU B N 1
ATOM 3301 C CA . GLU B 1 113 ? 12.227 -4.492 -19.203 1 98.44 113 GLU B CA 1
ATOM 3302 C C . GLU B 1 113 ? 10.93 -4.961 -18.562 1 98.44 113 GLU B C 1
ATOM 3304 O O . GLU B 1 113 ? 10.867 -6.059 -18 1 98.44 113 GLU B O 1
ATOM 3309 N N . LEU B 1 114 ? 9.953 -4.117 -18.562 1 98.69 114 LEU B N 1
ATOM 3310 C CA . LEU B 1 114 ? 8.602 -4.484 -18.156 1 98.69 114 LEU B CA 1
ATOM 3311 C C . LEU B 1 114 ? 7.727 -4.801 -19.359 1 98.69 114 LEU B C 1
ATOM 3313 O O . LEU B 1 114 ? 7.473 -3.926 -20.188 1 98.69 114 LEU B O 1
ATOM 3317 N N . ARG B 1 115 ? 7.328 -6.016 -19.484 1 98.69 115 ARG B N 1
ATOM 3318 C CA . ARG B 1 115 ? 6.5 -6.434 -20.625 1 98.69 115 ARG B CA 1
ATOM 3319 C C . ARG B 1 115 ? 5.035 -6.543 -20.203 1 98.69 115 ARG B C 1
ATOM 3321 O O . ARG B 1 115 ? 4.66 -7.441 -19.453 1 98.69 115 ARG B O 1
ATOM 3328 N N . LEU B 1 116 ? 4.25 -5.625 -20.672 1 98.69 116 LEU B N 1
ATOM 3329 C CA . LEU B 1 116 ? 2.814 -5.648 -20.391 1 98.69 116 LEU B CA 1
ATOM 3330 C C . LEU B 1 116 ? 2.094 -6.566 -21.375 1 98.69 116 LEU B C 1
ATOM 3332 O O . LEU B 1 116 ? 2.156 -6.355 -22.594 1 98.69 116 LEU B O 1
ATOM 3336 N N . LEU B 1 117 ? 1.512 -7.555 -20.828 1 98.75 117 LEU B N 1
ATOM 3337 C CA . LEU B 1 117 ? 0.757 -8.516 -21.625 1 98.75 117 LEU B CA 1
ATOM 3338 C C . LEU B 1 117 ? -0.724 -8.477 -21.266 1 98.75 117 LEU B C 1
ATOM 3340 O O . LEU B 1 117 ? -1.088 -8.617 -20.094 1 98.75 117 LEU B O 1
ATOM 3344 N N . ALA B 1 118 ? -1.633 -8.281 -22.25 1 98.75 118 ALA B N 1
ATOM 3345 C CA . ALA B 1 118 ? -3.072 -8.227 -22 1 98.75 118 ALA B CA 1
ATOM 3346 C C . ALA B 1 118 ? -3.619 -9.609 -21.672 1 98.75 118 ALA B C 1
ATOM 3348 O O . ALA B 1 118 ? -3.445 -10.562 -22.438 1 98.75 118 ALA B O 1
ATOM 3349 N N . VAL B 1 119 ? -4.27 -9.641 -20.547 1 98 119 VAL B N 1
ATOM 3350 C CA . VAL B 1 119 ? -4.801 -10.922 -20.078 1 98 119 VAL B CA 1
ATOM 3351 C C . VAL B 1 119 ? -5.809 -11.453 -21.094 1 98 119 VAL B C 1
ATOM 3353 O O . VAL B 1 119 ? -5.906 -12.664 -21.312 1 98 119 VAL B O 1
ATOM 3356 N N . GLU B 1 120 ? -6.559 -10.578 -21.828 1 97.19 120 GLU B N 1
ATOM 3357 C CA . GLU B 1 120 ? -7.594 -10.922 -22.797 1 97.19 120 GLU B CA 1
ATOM 3358 C C . GLU B 1 120 ? -7 -11.633 -24 1 97.19 120 GLU B C 1
ATOM 3360 O O . GLU B 1 120 ? -7.695 -12.367 -24.703 1 97.19 120 GLU B O 1
ATOM 3365 N N . GLN B 1 121 ? -5.766 -11.461 -24.203 1 94.62 121 GLN B N 1
ATOM 3366 C CA . GLN B 1 121 ? -5.102 -12.008 -25.375 1 94.62 121 GLN B CA 1
ATOM 3367 C C . GLN B 1 121 ? -4.035 -13.023 -24.984 1 94.62 121 GLN B C 1
ATOM 3369 O O . GLN B 1 121 ? -3.191 -13.398 -25.812 1 94.62 121 GLN B O 1
ATOM 3374 N N . LEU B 1 122 ? -4.254 -13.344 -23.672 1 89.88 122 LEU B N 1
ATOM 3375 C CA . LEU B 1 122 ? -3.215 -14.242 -23.172 1 89.88 122 LEU B CA 1
ATOM 3376 C C . LEU B 1 122 ? -3.432 -15.664 -23.688 1 89.88 122 LEU B C 1
ATOM 3378 O O . LEU B 1 122 ? -4.48 -16.266 -23.438 1 89.88 122 LEU B O 1
ATOM 3382 N N . GLY B 1 123 ? -2.818 -16.172 -24.781 1 89.56 123 GLY B N 1
ATOM 3383 C CA . GLY B 1 123 ? -2.818 -17.609 -25.016 1 89.56 123 GLY B CA 1
ATOM 3384 C C . GLY B 1 123 ? -2.275 -18.406 -23.844 1 89.56 123 GLY B C 1
ATOM 3385 O O . GLY B 1 123 ? -2.818 -18.344 -22.75 1 89.56 123 GLY B O 1
ATOM 3386 N N . GLU B 1 124 ? -1.397 -19 -23.781 1 95.62 124 GLU B N 1
ATOM 3387 C CA . GLU B 1 124 ? -0.676 -19.672 -22.703 1 95.62 124 GLU B CA 1
ATOM 3388 C C . GLU B 1 124 ? 0.65 -18.984 -22.422 1 95.62 124 GLU B C 1
ATOM 3390 O O . GLU B 1 124 ? 1.399 -18.641 -23.328 1 95.62 124 GLU B O 1
ATOM 3395 N N . TRP B 1 125 ? 0.823 -18.578 -21.203 1 97.81 125 TRP B N 1
ATOM 3396 C CA . TRP B 1 125 ? 2.125 -18.094 -20.734 1 97.81 125 TRP B CA 1
ATOM 3397 C C . TRP B 1 125 ? 2.994 -19.25 -20.266 1 97.81 125 TRP B C 1
ATOM 3399 O O . TRP B 1 125 ? 2.5 -20.188 -19.641 1 97.81 125 TRP B O 1
ATOM 3409 N N . ARG B 1 126 ? 4.285 -19.188 -20.562 1 95.69 126 ARG B N 1
ATOM 3410 C CA . ARG B 1 126 ? 5.129 -20.312 -20.188 1 95.69 126 ARG B CA 1
ATOM 3411 C C . ARG B 1 126 ? 6.496 -19.844 -19.703 1 95.69 126 ARG B C 1
ATOM 3413 O O . ARG B 1 126 ? 7.047 -18.875 -20.234 1 95.69 126 ARG B O 1
ATOM 3420 N N . SER B 1 127 ? 6.941 -20.406 -18.688 1 92.81 127 SER B N 1
ATOM 3421 C CA . SER B 1 127 ? 8.359 -20.453 -18.344 1 92.81 127 SER B CA 1
ATOM 3422 C C . SER B 1 127 ? 8.938 -21.828 -18.609 1 92.81 127 SER B C 1
ATOM 3424 O O . SER B 1 127 ? 8.328 -22.641 -19.312 1 92.81 127 SER B O 1
ATOM 3426 N N . ASP B 1 128 ? 10.18 -22.078 -18.141 1 85.81 128 ASP B N 1
ATOM 3427 C CA . ASP B 1 128 ? 10.797 -23.391 -18.328 1 85.81 128 ASP B CA 1
ATOM 3428 C C . ASP B 1 128 ? 10.125 -24.453 -17.453 1 85.81 128 ASP B C 1
ATOM 3430 O O . ASP B 1 128 ? 10.164 -25.641 -17.781 1 85.81 128 ASP B O 1
ATOM 3434 N N . THR B 1 129 ? 9.391 -23.984 -16.453 1 89.5 129 THR B N 1
ATOM 3435 C CA . THR B 1 129 ? 8.945 -24.984 -15.484 1 89.5 129 THR B CA 1
ATOM 3436 C C . THR B 1 129 ? 7.438 -24.891 -15.266 1 89.5 129 THR B C 1
ATOM 3438 O O . THR B 1 129 ? 6.848 -25.766 -14.625 1 89.5 129 THR B O 1
ATOM 3441 N N . LEU B 1 130 ? 6.77 -23.812 -15.82 1 94.62 130 LEU B N 1
ATOM 3442 C CA . LEU B 1 130 ? 5.348 -23.625 -15.547 1 94.62 130 LEU B CA 1
ATOM 3443 C C . LEU B 1 130 ? 4.629 -23.078 -16.781 1 94.62 130 LEU B C 1
ATOM 3445 O O . LEU B 1 130 ? 5.191 -22.281 -17.531 1 94.62 130 LEU B O 1
ATOM 3449 N N . ALA B 1 131 ? 3.463 -23.609 -16.953 1 96.75 131 ALA B N 1
ATOM 3450 C CA . ALA B 1 131 ? 2.527 -23.016 -17.906 1 96.75 131 ALA B CA 1
ATOM 3451 C C . ALA B 1 131 ? 1.336 -22.391 -17.203 1 96.75 131 ALA B C 1
ATOM 3453 O O . ALA B 1 131 ? 0.833 -22.938 -16.219 1 96.75 131 ALA B O 1
ATOM 3454 N N . VAL B 1 132 ? 0.895 -21.219 -17.688 1 98.44 132 VAL B N 1
ATOM 3455 C CA . VAL B 1 132 ? -0.241 -20.531 -17.078 1 98.44 132 VAL B CA 1
ATOM 3456 C C . VAL B 1 132 ? -1.3 -20.25 -18.141 1 98.44 132 VAL B C 1
ATOM 3458 O O . VAL B 1 132 ? -1.005 -19.641 -19.172 1 98.44 132 VAL B O 1
ATOM 3461 N N . SER B 1 133 ? -2.488 -20.75 -17.953 1 98.06 133 SER B N 1
ATOM 3462 C CA . SER B 1 133 ? -3.637 -20.422 -18.797 1 98.06 133 SER B CA 1
ATOM 3463 C C . SER B 1 133 ? -4.723 -19.719 -18 1 98.06 133 SER B C 1
ATOM 3465 O O . SER B 1 133 ? -4.598 -19.547 -16.781 1 98.06 133 SER B O 1
ATOM 3467 N N . THR B 1 134 ? -5.781 -19.219 -18.703 1 98.38 134 THR B N 1
ATOM 3468 C CA . THR B 1 134 ? -6.824 -18.438 -18.031 1 98.38 134 THR B CA 1
ATOM 3469 C C . THR B 1 134 ? -8.188 -19.109 -18.203 1 98.38 134 THR B C 1
ATOM 3471 O O . THR B 1 134 ? -8.383 -19.891 -19.125 1 98.38 134 THR B O 1
ATOM 3474 N N . VAL B 1 135 ? -9.031 -18.875 -17.281 1 98.25 135 VAL B N 1
ATOM 3475 C CA . VAL B 1 135 ? -10.453 -19.188 -17.359 1 98.25 135 VAL B CA 1
ATOM 3476 C C . VAL B 1 135 ? -11.281 -17.938 -17.125 1 98.25 135 VAL B C 1
ATOM 3478 O O . VAL B 1 135 ? -11.047 -17.203 -16.156 1 98.25 135 VAL B O 1
ATOM 3481 N N . GLN B 1 136 ? -12.203 -17.625 -18.031 1 98.25 136 GLN B N 1
ATOM 3482 C CA . GLN B 1 136 ? -13.078 -16.484 -17.828 1 98.25 136 GLN B CA 1
ATOM 3483 C C . GLN B 1 136 ? -14.039 -16.719 -16.672 1 98.25 136 GLN B C 1
ATOM 3485 O O . GLN B 1 136 ? -14.602 -17.812 -16.531 1 98.25 136 GLN B O 1
ATOM 3490 N N . LEU B 1 137 ? -14.219 -15.695 -15.836 1 98.62 137 LEU B N 1
ATOM 3491 C CA . LEU B 1 137 ? -15.07 -15.789 -14.656 1 98.62 137 LEU B CA 1
ATOM 3492 C C . LEU B 1 137 ? -16.266 -14.836 -14.773 1 98.62 137 LEU B C 1
ATOM 3494 O O . LEU B 1 137 ? -16.469 -14.227 -15.82 1 98.62 137 LEU B O 1
ATOM 3498 N N . SER B 1 138 ? -17.141 -14.875 -13.727 1 98.62 138 SER B N 1
ATOM 3499 C CA . SER B 1 138 ? -18.297 -13.992 -13.633 1 98.62 138 SER B CA 1
ATOM 3500 C C . SER B 1 138 ? -18.141 -13.008 -12.477 1 98.62 138 SER B C 1
ATOM 3502 O O . SER B 1 138 ? -18.047 -13.422 -11.312 1 98.62 138 SER B O 1
ATOM 3504 N N . HIS B 1 139 ? -18.094 -11.758 -12.719 1 98.31 139 HIS B N 1
ATOM 3505 C CA . HIS B 1 139 ? -17.953 -10.656 -11.773 1 98.31 139 HIS B CA 1
ATOM 3506 C C . HIS B 1 139 ? -18.453 -9.352 -12.375 1 98.31 139 HIS B C 1
ATOM 3508 O O . HIS B 1 139 ? -18.844 -9.305 -13.547 1 98.31 139 HIS B O 1
ATOM 3514 N N . ARG B 1 140 ? -18.578 -8.258 -11.617 1 96.25 140 ARG B N 1
ATOM 3515 C CA . ARG B 1 140 ? -19.109 -6.969 -12.062 1 96.25 140 ARG B CA 1
ATOM 3516 C C . ARG B 1 140 ? -18.266 -6.391 -13.188 1 96.25 140 ARG B C 1
ATOM 3518 O O . ARG B 1 140 ? -18.75 -5.617 -14.008 1 96.25 140 ARG B O 1
ATOM 3525 N N . VAL B 1 141 ? -16.984 -6.691 -13.219 1 98.19 141 VAL B N 1
ATOM 3526 C CA . VAL B 1 141 ? -16.031 -6.383 -14.289 1 98.19 141 VAL B CA 1
ATOM 3527 C C . VAL B 1 141 ? -15.398 -7.672 -14.805 1 98.19 141 VAL B C 1
ATOM 3529 O O . VAL B 1 141 ? -15.445 -8.703 -14.133 1 98.19 141 VAL B O 1
ATOM 3532 N N . PRO B 1 142 ? -14.883 -7.676 -16.078 1 98.38 142 PRO B N 1
ATOM 3533 C CA . PRO B 1 142 ? -14.211 -8.891 -16.531 1 98.38 142 PRO B CA 1
ATOM 3534 C C . PRO B 1 142 ? -13.156 -9.398 -15.555 1 98.38 142 PRO B C 1
ATOM 3536 O O . PRO B 1 142 ? -12.359 -8.609 -15.047 1 98.38 142 PRO B O 1
ATOM 3539 N N . SER B 1 143 ? -13.203 -10.633 -15.219 1 98.69 143 SER B N 1
ATOM 3540 C CA . SER B 1 143 ? -12.305 -11.297 -14.281 1 98.69 143 SER B CA 1
ATOM 3541 C C . SER B 1 143 ? -11.859 -12.664 -14.797 1 98.69 143 SER B C 1
ATOM 3543 O O . SER B 1 143 ? -12.555 -13.273 -15.617 1 98.69 143 SER B O 1
ATOM 3545 N N . VAL B 1 144 ? -10.711 -13.141 -14.367 1 98.81 144 VAL B N 1
ATOM 3546 C CA . VAL B 1 144 ? -10.219 -14.438 -14.836 1 98.81 144 VAL B CA 1
ATOM 3547 C C . VAL B 1 144 ? -9.633 -15.219 -13.664 1 98.81 144 VAL B C 1
ATOM 3549 O O . VAL B 1 144 ? -9.328 -14.641 -12.617 1 98.81 144 VAL B O 1
ATOM 3552 N N . ALA B 1 145 ? -9.562 -16.5 -13.836 1 98.81 145 ALA B N 1
ATOM 3553 C CA . ALA B 1 145 ? -8.719 -17.391 -13.031 1 98.81 145 ALA B CA 1
ATOM 3554 C C . ALA B 1 145 ? -7.441 -17.75 -13.781 1 98.81 145 ALA B C 1
ATOM 3556 O O . ALA B 1 145 ? -7.441 -17.859 -15.016 1 98.81 145 ALA B O 1
ATOM 3557 N N . PHE B 1 146 ? -6.395 -17.906 -13.07 1 98.88 146 PHE B N 1
ATOM 3558 C CA . PHE B 1 146 ? -5.152 -18.406 -13.648 1 98.88 146 PHE B CA 1
ATOM 3559 C C . PHE B 1 146 ? -4.922 -19.859 -13.25 1 98.88 146 PHE B C 1
ATOM 3561 O O . PHE B 1 146 ? -5.016 -20.203 -12.078 1 98.88 146 PHE B O 1
ATOM 3568 N N . VAL B 1 147 ? -4.645 -20.672 -14.227 1 98.5 147 VAL B N 1
ATOM 3569 C CA . VAL B 1 147 ? -4.352 -22.078 -14.016 1 98.5 147 VAL B CA 1
ATOM 3570 C C . VAL B 1 147 ? -2.855 -22.328 -14.203 1 98.5 147 VAL B C 1
ATOM 3572 O O . VAL B 1 147 ? -2.328 -22.172 -15.305 1 98.5 147 VAL B O 1
ATOM 3575 N N . PHE B 1 148 ? -2.207 -22.688 -13.133 1 98.19 148 PHE B N 1
ATOM 3576 C CA . PHE B 1 148 ? -0.785 -23.016 -13.156 1 98.19 148 PHE B CA 1
ATOM 3577 C C . PHE B 1 148 ? -0.575 -24.516 -13.312 1 98.19 148 PHE B C 1
ATOM 3579 O O . PHE B 1 148 ? -1.102 -25.297 -12.531 1 98.19 148 PHE B O 1
ATOM 3586 N N . THR B 1 149 ? 0.18 -24.891 -14.281 1 96.19 149 THR B N 1
ATOM 3587 C CA . THR B 1 149 ? 0.495 -26.281 -14.531 1 96.19 149 THR B CA 1
ATOM 3588 C C . THR B 1 149 ? 2.006 -26.5 -14.578 1 96.19 149 THR B C 1
ATOM 3590 O O . THR B 1 149 ? 2.703 -25.875 -15.375 1 96.19 149 THR B O 1
ATOM 3593 N N . GLU B 1 150 ? 2.5 -27.359 -13.727 1 94.06 150 GLU B N 1
ATOM 3594 C CA . GLU B 1 150 ? 3.916 -27.719 -13.773 1 94.06 150 GLU B CA 1
ATOM 3595 C C . GLU B 1 150 ? 4.277 -28.359 -15.109 1 94.06 150 GLU B C 1
ATOM 3597 O O . GLU B 1 150 ? 3.5 -29.156 -15.656 1 94.06 150 GLU B O 1
ATOM 3602 N N . LEU B 1 151 ? 5.434 -27.969 -15.547 1 89.81 151 LEU B N 1
ATOM 3603 C CA . LEU B 1 151 ? 5.934 -28.562 -16.781 1 89.81 151 LEU B CA 1
ATOM 3604 C C . LEU B 1 151 ? 7.078 -29.531 -16.5 1 89.81 151 LEU B C 1
ATOM 3606 O O . LEU B 1 151 ? 8 -29.203 -15.75 1 89.81 151 LEU B O 1
ATOM 3610 N N . ASN B 1 152 ? 6.996 -30.719 -17.094 1 83.12 152 ASN B N 1
ATOM 3611 C CA . ASN B 1 152 ? 8.031 -31.75 -17.062 1 83.12 152 ASN B CA 1
ATOM 3612 C C . ASN B 1 152 ? 8.57 -31.953 -15.641 1 83.12 152 ASN B C 1
ATOM 3614 O O . ASN B 1 152 ? 9.781 -31.891 -15.422 1 83.12 152 ASN B O 1
ATOM 3618 N N . PRO B 1 153 ? 7.648 -32.219 -14.758 1 86.69 153 PRO B N 1
ATOM 3619 C CA . PRO B 1 153 ? 8.148 -32.406 -13.391 1 86.69 153 PRO B CA 1
ATOM 3620 C C . PRO B 1 153 ? 9.094 -33.594 -13.266 1 86.69 153 PRO B C 1
ATOM 3622 O O . PRO B 1 153 ? 8.773 -34.688 -13.734 1 86.69 153 PRO B O 1
ATOM 3625 N N . GLU B 1 154 ? 10.328 -33.344 -12.586 1 82.12 154 GLU B N 1
ATOM 3626 C CA . GLU B 1 154 ? 11.359 -34.344 -12.367 1 82.12 154 GLU B CA 1
ATOM 3627 C C . GLU B 1 154 ? 11.617 -35.156 -13.633 1 82.12 154 GLU B C 1
ATOM 3629 O O . GLU B 1 154 ? 11.445 -36.375 -13.641 1 82.12 154 GLU B O 1
ATOM 3634 N N . PRO B 1 155 ? 12.039 -34.406 -14.586 1 82.75 155 PRO B N 1
ATOM 3635 C CA . PRO B 1 155 ? 12.172 -35.094 -15.875 1 82.75 155 PRO B CA 1
ATOM 3636 C C . PRO B 1 155 ? 13.227 -36.188 -15.852 1 82.75 155 PRO B C 1
ATOM 3638 O O . PRO B 1 155 ? 14.25 -36.062 -15.172 1 82.75 155 PRO B O 1
ATOM 3641 N N . ARG B 1 156 ? 12.859 -37.312 -16.438 1 87.12 156 ARG B N 1
ATOM 3642 C CA . ARG B 1 156 ? 13.781 -38.438 -16.672 1 87.12 156 ARG B CA 1
ATOM 3643 C C . ARG B 1 156 ? 13.93 -38.719 -18.156 1 87.12 156 ARG B C 1
ATOM 3645 O O . ARG B 1 156 ? 13.102 -38.312 -18.969 1 87.12 156 ARG B O 1
ATOM 3652 N N . LEU B 1 157 ? 15.047 -39.344 -18.375 1 90.06 157 LEU B N 1
ATOM 3653 C CA . LEU B 1 157 ? 15.305 -39.688 -19.766 1 90.06 157 LEU B CA 1
ATOM 3654 C C . LEU B 1 157 ? 14.203 -40.594 -20.328 1 90.06 157 LEU B C 1
ATOM 3656 O O . LEU B 1 157 ? 13.789 -41.531 -19.656 1 90.06 157 LEU B O 1
ATOM 3660 N N . ASP B 1 158 ? 13.672 -40.188 -21.438 1 90.31 158 ASP B N 1
ATOM 3661 C CA . ASP B 1 158 ? 12.758 -41.062 -22.172 1 90.31 158 ASP B CA 1
ATOM 3662 C C . ASP B 1 158 ? 13.508 -42.219 -22.844 1 90.31 158 ASP B C 1
ATOM 3664 O O . ASP B 1 158 ? 13.75 -42.156 -24.047 1 90.31 158 ASP B O 1
ATOM 3668 N N . VAL B 1 159 ? 13.773 -43.125 -22.047 1 89.62 159 VAL B N 1
ATOM 3669 C CA . VAL B 1 159 ? 14.617 -44.219 -22.469 1 89.62 159 VAL B CA 1
ATOM 3670 C C . VAL B 1 159 ? 13.992 -44.938 -23.672 1 89.62 159 VAL B C 1
ATOM 3672 O O . VAL B 1 159 ? 14.695 -45.344 -24.594 1 89.62 159 VAL B O 1
ATOM 3675 N N . GLN B 1 160 ? 12.688 -45.062 -23.656 1 90.88 160 GLN B N 1
ATOM 3676 C CA . GLN B 1 160 ? 12 -45.75 -24.766 1 90.88 160 GLN B CA 1
ATOM 3677 C C . GLN B 1 160 ? 12.219 -45 -26.078 1 90.88 160 GLN B C 1
ATOM 3679 O O . GLN B 1 160 ? 12.5 -45.625 -27.109 1 90.88 160 GLN B O 1
ATOM 3684 N N . ARG B 1 161 ? 12.094 -43.719 -25.922 1 92 161 ARG B N 1
ATOM 3685 C CA . ARG B 1 161 ? 12.305 -42.906 -27.125 1 92 161 ARG B CA 1
ATOM 3686 C C . ARG B 1 161 ? 13.75 -43 -27.594 1 92 161 ARG B C 1
ATOM 3688 O O . ARG B 1 161 ? 14.016 -43.125 -28.797 1 92 161 ARG B O 1
ATOM 3695 N N . LEU B 1 162 ? 14.617 -42.906 -26.703 1 91.94 162 LEU B N 1
ATOM 3696 C CA . LEU B 1 162 ? 16.031 -42.969 -27.031 1 91.94 162 LEU B CA 1
ATOM 3697 C C . LEU B 1 162 ? 16.375 -44.281 -27.688 1 91.94 162 LEU B C 1
ATOM 3699 O O . LEU B 1 162 ? 17.094 -44.344 -28.688 1 91.94 162 LEU B O 1
ATOM 3703 N N . ASP B 1 163 ? 15.852 -45.344 -27.141 1 92.69 163 ASP B N 1
ATOM 3704 C CA . ASP B 1 163 ? 16.062 -46.656 -27.703 1 92.69 163 ASP B CA 1
ATOM 3705 C C . ASP B 1 163 ? 15.461 -46.781 -29.109 1 92.69 163 ASP B C 1
ATOM 3707 O O . ASP B 1 163 ? 16.094 -47.312 -30.016 1 92.69 163 ASP B O 1
ATOM 3711 N N . ALA B 1 164 ? 14.352 -46.219 -29.219 1 93.75 164 ALA B N 1
ATOM 3712 C CA . ALA B 1 164 ? 13.633 -46.281 -30.5 1 93.75 164 ALA B CA 1
ATOM 3713 C C . ALA B 1 164 ? 14.391 -45.531 -31.594 1 93.75 164 ALA B C 1
ATOM 3715 O O . ALA B 1 164 ? 14.375 -45.938 -32.75 1 93.75 164 ALA B O 1
ATOM 3716 N N . GLU B 1 165 ? 15.016 -44.5 -31.172 1 92.81 165 GLU B N 1
ATOM 3717 C CA . GLU B 1 165 ? 15.727 -43.688 -32.156 1 92.81 165 GLU B CA 1
ATOM 3718 C C . GLU B 1 165 ? 17.172 -44.156 -32.312 1 92.81 165 GLU B C 1
ATOM 3720 O O . GLU B 1 165 ? 17.938 -43.562 -33.094 1 92.81 165 GLU B O 1
ATOM 3725 N N . GLY B 1 166 ? 17.547 -45.125 -31.562 1 89.94 166 GLY B N 1
ATOM 3726 C CA . GLY B 1 166 ? 18.859 -45.75 -31.703 1 89.94 166 GLY B CA 1
ATOM 3727 C C . GLY B 1 166 ? 19.969 -44.875 -31.141 1 89.94 166 GLY B C 1
ATOM 3728 O O . GLY B 1 166 ? 21.109 -44.938 -31.625 1 89.94 166 GLY B O 1
ATOM 3729 N N . ILE B 1 167 ? 19.594 -44.062 -30.25 1 91.38 167 ILE B N 1
ATOM 3730 C CA . ILE B 1 167 ? 20.625 -43.25 -29.625 1 91.38 167 ILE B CA 1
ATOM 3731 C C . ILE B 1 167 ? 21.406 -44.062 -28.609 1 91.38 167 ILE B C 1
ATOM 3733 O O . ILE B 1 167 ? 20.844 -44.656 -27.688 1 91.38 167 ILE B O 1
ATOM 3737 N N . PRO B 1 168 ? 22.781 -44.156 -28.797 1 89.94 168 PRO B N 1
ATOM 3738 C CA . PRO B 1 168 ? 23.562 -45.062 -27.969 1 89.94 168 PRO B CA 1
ATOM 3739 C C . PRO B 1 168 ? 23.656 -44.625 -26.5 1 89.94 168 PRO B C 1
ATOM 3741 O O . PRO B 1 168 ? 23.75 -43.406 -26.234 1 89.94 168 PRO B O 1
ATOM 3744 N N . ARG B 1 169 ? 23.594 -45.594 -25.625 1 90.56 169 ARG B N 1
ATOM 3745 C CA . ARG B 1 169 ? 23.781 -45.344 -24.203 1 90.56 169 ARG B CA 1
ATOM 3746 C C . ARG B 1 169 ? 25.172 -44.844 -23.891 1 90.56 169 ARG B C 1
ATOM 3748 O O . ARG B 1 169 ? 26.109 -45.062 -24.672 1 90.56 169 ARG B O 1
ATOM 3755 N N . GLY B 1 170 ? 25.375 -44.094 -22.703 1 88.31 170 GLY B N 1
ATOM 3756 C CA . GLY B 1 170 ? 26.672 -43.5 -22.344 1 88.31 170 GLY B CA 1
ATOM 3757 C C . GLY B 1 170 ? 26.594 -42.031 -22.031 1 88.31 170 GLY B C 1
ATOM 3758 O O . GLY B 1 170 ? 25.594 -41.531 -21.5 1 88.31 170 GLY B O 1
ATOM 3759 N N . PRO B 1 171 ? 27.672 -41.406 -22.344 1 89.25 171 PRO B N 1
ATOM 3760 C CA . PRO B 1 171 ? 27.797 -40 -21.984 1 89.25 171 PRO B CA 1
ATOM 3761 C C . PRO B 1 171 ? 26.719 -39.125 -22.641 1 89.25 171 PRO B C 1
ATOM 3763 O O . PRO B 1 171 ? 26.297 -38.125 -22.078 1 89.25 171 PRO B O 1
ATOM 3766 N N . LEU B 1 172 ? 26.312 -39.594 -23.844 1 90.69 172 LEU B N 1
ATOM 3767 C CA . LEU B 1 172 ? 25.297 -38.875 -24.578 1 90.69 172 LEU B CA 1
ATOM 3768 C C . LEU B 1 172 ? 23.984 -38.812 -23.781 1 90.69 172 LEU B C 1
ATOM 3770 O O . LEU B 1 172 ? 23.344 -37.781 -23.703 1 90.69 172 LEU B O 1
ATOM 3774 N N . TRP B 1 173 ? 23.562 -39.938 -23.203 1 91.31 173 TRP B N 1
ATOM 3775 C CA . TRP B 1 173 ? 22.359 -40 -22.391 1 91.31 173 TRP B CA 1
ATOM 3776 C C . TRP B 1 173 ? 22.469 -39.094 -21.156 1 91.31 173 TRP B C 1
ATOM 3778 O O . TRP B 1 173 ? 21.484 -38.469 -20.75 1 91.31 173 TRP B O 1
ATOM 3788 N N . GLY B 1 174 ? 23.641 -39.031 -20.672 1 89.5 174 GLY B N 1
ATOM 3789 C CA . GLY B 1 174 ? 23.859 -38.156 -19.531 1 89.5 174 GLY B CA 1
ATOM 3790 C C . GLY B 1 174 ? 23.672 -36.688 -19.859 1 89.5 174 GLY B C 1
ATOM 3791 O O . GLY B 1 174 ? 23.047 -35.938 -19.094 1 89.5 174 GLY B O 1
ATOM 3792 N N . GLU B 1 175 ? 24.141 -36.344 -21 1 89.88 175 GLU B N 1
ATOM 3793 C CA . GLU B 1 175 ? 24.016 -34.969 -21.438 1 89.88 175 GLU B CA 1
ATOM 3794 C C . GLU B 1 175 ? 22.562 -34.625 -21.734 1 89.88 175 GLU B C 1
ATOM 3796 O O . GLU B 1 175 ? 22.078 -33.531 -21.375 1 89.88 175 GLU B O 1
ATOM 3801 N N . LEU B 1 176 ? 21.906 -35.562 -22.344 1 89.81 176 LEU B N 1
ATOM 3802 C CA . LEU B 1 176 ? 20.5 -35.344 -22.641 1 89.81 176 LEU B CA 1
ATOM 3803 C C . LEU B 1 176 ? 19.672 -35.312 -21.359 1 89.81 176 LEU B C 1
ATOM 3805 O O . LEU B 1 176 ? 18.719 -34.531 -21.266 1 89.81 176 LEU B O 1
ATOM 3809 N N . ALA B 1 177 ? 20.109 -36.062 -20.391 1 86.62 177 ALA B N 1
ATOM 3810 C CA . ALA B 1 177 ? 19.422 -36.094 -19.109 1 86.62 177 ALA B CA 1
ATOM 3811 C C . ALA B 1 177 ? 19.516 -34.75 -18.406 1 86.62 177 ALA B C 1
ATOM 3813 O O . ALA B 1 177 ? 18.609 -34.375 -17.656 1 86.62 177 ALA B O 1
ATOM 3814 N N . LYS B 1 178 ? 20.531 -34.062 -18.75 1 83.62 178 LYS B N 1
ATOM 3815 C CA . LYS B 1 178 ? 20.75 -32.75 -18.156 1 83.62 178 LYS B CA 1
ATOM 3816 C C . LYS B 1 178 ? 20.062 -31.656 -18.984 1 83.62 178 LYS B C 1
ATOM 3818 O O . LYS B 1 178 ? 20.156 -30.469 -18.656 1 83.62 178 LYS B O 1
ATOM 3823 N N . GLY B 1 179 ? 19.375 -32 -19.938 1 81.69 179 GLY B N 1
ATOM 3824 C CA . GLY B 1 179 ? 18.625 -31.078 -20.766 1 81.69 179 GLY B CA 1
ATOM 3825 C C . GLY B 1 179 ? 19.484 -30.375 -21.812 1 81.69 179 GLY B C 1
ATOM 3826 O O . GLY B 1 179 ? 19.047 -29.422 -22.438 1 81.69 179 GLY B O 1
ATOM 3827 N N . LEU B 1 180 ? 20.703 -30.984 -22.031 1 87 180 LEU B N 1
ATOM 3828 C CA . LEU B 1 180 ? 21.641 -30.328 -22.938 1 87 180 LEU B CA 1
ATOM 3829 C C . LEU B 1 180 ? 21.359 -30.734 -24.375 1 87 180 LEU B C 1
ATOM 3831 O O . LEU B 1 180 ? 20.781 -31.797 -24.625 1 87 180 LEU B O 1
ATOM 3835 N N . THR B 1 181 ? 21.672 -29.781 -25.281 1 90.62 181 THR B N 1
ATOM 3836 C CA . THR B 1 181 ? 21.625 -30.078 -26.703 1 90.62 181 THR B CA 1
ATOM 3837 C C . THR B 1 181 ? 22.938 -30.719 -27.172 1 90.62 181 THR B C 1
ATOM 3839 O O . THR B 1 181 ? 24.016 -30.172 -26.922 1 90.62 181 THR B O 1
ATOM 3842 N N . VAL B 1 182 ? 22.859 -31.859 -27.781 1 91.06 182 VAL B N 1
ATOM 3843 C CA . VAL B 1 182 ? 24.062 -32.594 -28.203 1 91.06 182 VAL B CA 1
ATOM 3844 C C . VAL B 1 182 ? 23.938 -33 -29.656 1 91.06 182 VAL B C 1
ATOM 3846 O O . VAL B 1 182 ? 22.828 -33.156 -30.172 1 91.06 182 VAL B O 1
ATOM 3849 N N . GLU B 1 183 ? 25.062 -32.969 -30.312 1 91.5 183 GLU B N 1
ATOM 3850 C CA . GLU B 1 183 ? 25.094 -33.438 -31.703 1 91.5 183 GLU B CA 1
ATOM 3851 C C . GLU B 1 183 ? 25.375 -34.938 -31.75 1 91.5 183 GLU B C 1
ATOM 3853 O O . GLU B 1 183 ? 26.266 -35.438 -31.047 1 91.5 183 GLU B O 1
ATOM 3858 N N . HIS B 1 184 ? 24.578 -35.688 -32.531 1 90.19 184 HIS B N 1
ATOM 3859 C CA . HIS B 1 184 ? 24.781 -37.125 -32.781 1 90.19 184 HIS B CA 1
ATOM 3860 C C . HIS B 1 184 ? 24.375 -37.5 -34.188 1 90.19 184 HIS B C 1
ATOM 3862 O O . HIS B 1 184 ? 23.234 -37.219 -34.594 1 90.19 184 HIS B O 1
ATOM 3868 N N . ALA B 1 185 ? 25.406 -38.125 -34.844 1 90 185 ALA B N 1
ATOM 3869 C CA . ALA B 1 185 ? 25.156 -38.625 -36.188 1 90 185 ALA B CA 1
ATOM 3870 C C . ALA B 1 185 ? 24.609 -37.531 -37.094 1 90 185 ALA B C 1
ATOM 3872 O O . ALA B 1 185 ? 23.641 -37.75 -37.844 1 90 185 ALA B O 1
ATOM 3873 N N . GLY B 1 186 ? 25.016 -36.25 -36.969 1 88.5 186 GLY B N 1
ATOM 3874 C CA . GLY B 1 186 ? 24.656 -35.156 -37.844 1 88.5 186 GLY B CA 1
ATOM 3875 C C . GLY B 1 186 ? 23.375 -34.438 -37.406 1 88.5 186 GLY B C 1
ATOM 3876 O O . GLY B 1 186 ? 22.906 -33.531 -38.094 1 88.5 186 GLY B O 1
ATOM 3877 N N . ARG B 1 187 ? 22.703 -34.969 -36.406 1 91.31 187 ARG B N 1
ATOM 3878 C CA . ARG B 1 187 ? 21.484 -34.375 -35.906 1 91.31 187 ARG B CA 1
ATOM 3879 C C . ARG B 1 187 ? 21.719 -33.688 -34.531 1 91.31 187 ARG B C 1
ATOM 3881 O O . ARG B 1 187 ? 22.516 -34.156 -33.75 1 91.31 187 ARG B O 1
ATOM 3888 N N . MET B 1 188 ? 21.109 -32.594 -34.312 1 91.56 188 MET B N 1
ATOM 3889 C CA . MET B 1 188 ? 21.094 -31.953 -33 1 91.56 188 MET B CA 1
ATOM 3890 C C . MET B 1 188 ? 19.969 -32.5 -32.156 1 91.56 188 MET B C 1
ATOM 3892 O O . MET B 1 188 ? 18.797 -32.469 -32.531 1 91.56 188 MET B O 1
ATOM 3896 N N . LEU B 1 189 ? 20.328 -33.156 -31.109 1 91.44 189 LEU B N 1
ATOM 3897 C CA . LEU B 1 189 ? 19.359 -33.688 -30.141 1 91.44 189 LEU B CA 1
ATOM 3898 C C . LEU B 1 189 ? 19.141 -32.719 -29 1 91.44 189 LEU B C 1
ATOM 3900 O O . LEU B 1 189 ? 20.094 -32.375 -28.266 1 91.44 189 LEU B O 1
ATOM 3904 N N . HIS B 1 190 ? 17.938 -32.25 -28.812 1 90.12 190 HIS B N 1
ATOM 3905 C CA . HIS B 1 190 ? 17.609 -31.359 -27.703 1 90.12 190 HIS B CA 1
ATOM 3906 C C . HIS B 1 190 ? 17.172 -32.156 -26.469 1 90.12 190 HIS B C 1
ATOM 3908 O O . HIS B 1 190 ? 16.219 -32.938 -26.531 1 90.12 190 HIS B O 1
ATOM 3914 N N . GLY B 1 191 ? 17.938 -31.984 -25.438 1 87.19 191 GLY B N 1
ATOM 3915 C CA . GLY B 1 191 ? 17.656 -32.719 -24.219 1 87.19 191 GLY B CA 1
ATOM 3916 C C . GLY B 1 191 ? 16.203 -32.688 -23.828 1 87.19 191 GLY B C 1
ATOM 3917 O O . GLY B 1 191 ? 15.633 -33.688 -23.438 1 87.19 191 GLY B O 1
ATOM 3918 N N . ARG B 1 192 ? 15.5 -31.609 -24 1 82.62 192 ARG B N 1
ATOM 3919 C CA . ARG B 1 192 ? 14.109 -31.438 -23.609 1 82.62 192 ARG B CA 1
ATOM 3920 C C . ARG B 1 192 ? 13.203 -32.406 -24.328 1 82.62 192 ARG B C 1
ATOM 3922 O O . ARG B 1 192 ? 12.156 -32.812 -23.812 1 82.62 192 ARG B O 1
ATOM 3929 N N . ASP B 1 193 ? 13.695 -32.844 -25.547 1 84.88 193 ASP B N 1
ATOM 3930 C CA . ASP B 1 193 ? 12.883 -33.719 -26.375 1 84.88 193 ASP B CA 1
ATOM 3931 C C . ASP B 1 193 ? 12.961 -35.156 -25.844 1 84.88 193 ASP B C 1
ATOM 3933 O O . ASP B 1 193 ? 12.148 -36 -26.219 1 84.88 193 ASP B O 1
ATOM 3937 N N . TYR B 1 194 ? 13.922 -35.406 -25.047 1 87.75 194 TYR B N 1
ATOM 3938 C CA . TYR B 1 194 ? 14.148 -36.781 -24.594 1 87.75 194 TYR B CA 1
ATOM 3939 C C . TYR B 1 194 ? 13.891 -36.906 -23.094 1 87.75 194 TYR B C 1
ATOM 3941 O O . TYR B 1 194 ? 14.297 -37.875 -22.469 1 87.75 194 TYR B O 1
ATOM 3949 N N . LEU B 1 195 ? 13.344 -35.844 -22.562 1 86.88 195 LEU B N 1
ATOM 3950 C CA . LEU B 1 195 ? 12.977 -35.875 -21.156 1 86.88 195 LEU B CA 1
ATOM 3951 C C . LEU B 1 195 ? 11.461 -36 -21 1 86.88 195 LEU B C 1
ATOM 3953 O O . LEU B 1 195 ? 10.703 -35.469 -21.797 1 86.88 195 LEU B O 1
ATOM 3957 N N . ARG B 1 196 ? 11.117 -36.938 -20.078 1 84.19 196 ARG B N 1
ATOM 3958 C CA . ARG B 1 196 ? 9.703 -37.094 -19.75 1 84.19 196 ARG B CA 1
ATOM 3959 C C . ARG B 1 196 ? 9.461 -36.906 -18.266 1 84.19 196 ARG B C 1
ATOM 3961 O O . ARG B 1 196 ? 10.312 -37.25 -17.438 1 84.19 196 ARG B O 1
ATOM 3968 N N . ALA B 1 197 ? 8.195 -36.469 -17.984 1 84.81 197 ALA B N 1
ATOM 3969 C CA . ALA B 1 197 ? 7.824 -36.25 -16.578 1 84.81 197 ALA B CA 1
ATOM 3970 C C . ALA B 1 197 ? 7.789 -37.562 -15.82 1 84.81 197 ALA B C 1
ATOM 3972 O O . ALA B 1 197 ? 7.332 -38.594 -16.344 1 84.81 197 ALA B O 1
ATOM 3973 N N . SER B 1 198 ? 8.406 -37.625 -14.68 1 83.94 198 SER B N 1
ATOM 3974 C CA . SER B 1 198 ? 8.43 -38.844 -13.883 1 83.94 198 SER B CA 1
ATOM 3975 C C . SER B 1 198 ? 7.238 -38.906 -12.938 1 83.94 198 SER B C 1
ATOM 3977 O O . SER B 1 198 ? 7.02 -39.938 -12.266 1 83.94 198 SER B O 1
ATOM 3979 N N . ARG B 1 199 ? 6.555 -37.844 -12.812 1 85.56 199 ARG B N 1
ATOM 3980 C CA . ARG B 1 199 ? 5.34 -37.781 -12 1 85.56 199 ARG B CA 1
ATOM 3981 C C . ARG B 1 199 ? 4.312 -36.844 -12.633 1 85.56 199 ARG B C 1
ATOM 3983 O O . ARG B 1 199 ? 4.656 -36.031 -13.484 1 85.56 199 ARG B O 1
ATOM 3990 N N . PRO B 1 200 ? 3.021 -37.031 -12.203 1 88.06 200 PRO B N 1
ATOM 3991 C CA . PRO B 1 200 ? 2.008 -36.125 -12.727 1 88.06 200 PRO B CA 1
ATOM 3992 C C . PRO B 1 200 ? 2.305 -34.656 -12.383 1 88.06 200 PRO B C 1
ATOM 3994 O O . PRO B 1 200 ? 2.881 -34.375 -11.328 1 88.06 200 PRO B O 1
ATOM 3997 N N . ALA B 1 201 ? 1.93 -33.812 -13.312 1 92.62 201 ALA B N 1
ATOM 3998 C CA . ALA B 1 201 ? 2.102 -32.375 -13.109 1 92.62 201 ALA B CA 1
ATOM 3999 C C . ALA B 1 201 ? 1.144 -31.844 -12.047 1 92.62 201 ALA B C 1
ATOM 4001 O O . ALA B 1 201 ? -0.036 -32.219 -12.031 1 92.62 201 ALA B O 1
ATOM 4002 N N . ARG B 1 202 ? 1.715 -31.141 -11.141 1 94.81 202 ARG B N 1
ATOM 4003 C CA . ARG B 1 202 ? 0.839 -30.422 -10.211 1 94.81 202 ARG B CA 1
ATOM 4004 C C . ARG B 1 202 ? 0.123 -29.281 -10.906 1 94.81 202 ARG B C 1
ATOM 4006 O O . ARG B 1 202 ? 0.713 -28.578 -11.734 1 94.81 202 ARG B O 1
ATOM 4013 N N . ARG B 1 203 ? -1.143 -29.078 -10.539 1 96.5 203 ARG B N 1
ATOM 4014 C CA . ARG B 1 203 ? -1.983 -28.047 -11.133 1 96.5 203 ARG B CA 1
ATOM 4015 C C . ARG B 1 203 ? -2.711 -27.25 -10.055 1 96.5 203 ARG B C 1
ATOM 4017 O O . ARG B 1 203 ? -3.271 -27.812 -9.117 1 96.5 203 ARG B O 1
ATOM 4024 N N . VAL B 1 204 ? -2.654 -25.922 -10.148 1 98.25 204 VAL B N 1
ATOM 4025 C CA . VAL B 1 204 ? -3.264 -25.016 -9.188 1 98.25 204 VAL B CA 1
ATOM 4026 C C . VAL B 1 204 ? -4.102 -23.969 -9.914 1 98.25 204 VAL B C 1
ATOM 4028 O O . VAL B 1 204 ? -3.672 -23.422 -10.93 1 98.25 204 VAL B O 1
ATOM 4031 N N . ILE B 1 205 ? -5.309 -23.734 -9.484 1 98.81 205 ILE B N 1
ATOM 4032 C CA . ILE B 1 205 ? -6.125 -22.625 -9.969 1 98.81 205 ILE B CA 1
ATOM 4033 C C . ILE B 1 205 ? -6.164 -21.516 -8.914 1 98.81 205 ILE B C 1
ATOM 4035 O O . ILE B 1 205 ? -6.484 -21.766 -7.754 1 98.81 205 ILE B O 1
ATOM 4039 N N . VAL B 1 206 ? -5.754 -20.344 -9.242 1 98.88 206 VAL B N 1
ATOM 4040 C CA . VAL B 1 206 ? -5.949 -19.156 -8.422 1 98.88 206 VAL B CA 1
ATOM 4041 C C . VAL B 1 206 ? -6.992 -18.25 -9.07 1 98.88 206 VAL B C 1
ATOM 4043 O O . VAL B 1 206 ? -6.742 -17.656 -10.125 1 98.88 206 VAL B O 1
ATOM 4046 N N . CYS B 1 207 ? -8.07 -18.062 -8.422 1 98.62 207 CYS B N 1
ATOM 4047 C CA . CYS B 1 207 ? -9.227 -17.391 -9 1 98.62 207 CYS B CA 1
ATOM 4048 C C . CYS B 1 207 ? -9.234 -15.906 -8.641 1 98.62 207 CYS B C 1
ATOM 4050 O O . CYS B 1 207 ? -8.867 -15.531 -7.531 1 98.62 207 CYS B O 1
ATOM 4052 N N . GLY B 1 208 ? -9.664 -15.062 -9.625 1 98.62 208 GLY B N 1
ATOM 4053 C CA . GLY B 1 208 ? -10.117 -13.727 -9.289 1 98.62 208 GLY B CA 1
ATOM 4054 C C . GLY B 1 208 ? -11.508 -13.703 -8.672 1 98.62 208 GLY B C 1
ATOM 4055 O O . GLY B 1 208 ? -12.039 -14.75 -8.289 1 98.62 208 GLY B O 1
ATOM 4056 N N . ASP B 1 209 ? -12.062 -12.57 -8.516 1 98.81 209 ASP B N 1
ATOM 4057 C CA . ASP B 1 209 ? -13.422 -12.461 -8.008 1 98.81 209 ASP B CA 1
ATOM 4058 C C . ASP B 1 209 ? -14.422 -13.141 -8.945 1 98.81 209 ASP B C 1
ATOM 4060 O O . ASP B 1 209 ? -14.305 -13.031 -10.164 1 98.81 209 ASP B O 1
ATOM 4064 N N . ASN B 1 210 ? -15.305 -13.883 -8.391 1 98.75 210 ASN B N 1
ATOM 4065 C CA . ASN B 1 210 ? -16.172 -14.773 -9.148 1 98.75 210 ASN B CA 1
ATOM 4066 C C . ASN B 1 210 ? -17.469 -15.062 -8.391 1 98.75 210 ASN B C 1
ATOM 4068 O O . ASN B 1 210 ? -17.438 -15.344 -7.191 1 98.75 210 ASN B O 1
ATOM 4072 N N . ASP B 1 211 ? -18.609 -14.984 -9.07 1 98 211 ASP B N 1
ATOM 4073 C CA . ASP B 1 211 ? -19.859 -15.32 -8.398 1 98 211 ASP B CA 1
ATOM 4074 C C . ASP B 1 211 ? -20.5 -16.578 -9 1 98 211 ASP B C 1
ATOM 4076 O O . ASP B 1 211 ? -21.641 -16.906 -8.688 1 98 211 ASP B O 1
ATOM 4080 N N . ASN B 1 212 ? -19.766 -17.25 -9.898 1 98.25 212 ASN B N 1
ATOM 4081 C CA . ASN B 1 212 ? -20.234 -18.484 -10.539 1 98.25 212 ASN B CA 1
ATOM 4082 C C . ASN B 1 212 ? -19.141 -19.531 -10.617 1 98.25 212 ASN B C 1
ATOM 4084 O O . ASN B 1 212 ? -18.547 -19.75 -11.68 1 98.25 212 ASN B O 1
ATOM 4088 N N . PRO B 1 213 ? -18.922 -20.281 -9.539 1 98.5 213 PRO B N 1
ATOM 4089 C CA . PRO B 1 213 ? -17.844 -21.266 -9.484 1 98.5 213 PRO B CA 1
ATOM 4090 C C . PRO B 1 213 ? -17.969 -22.328 -10.578 1 98.5 213 PRO B C 1
ATOM 4092 O O . PRO B 1 213 ? -16.953 -22.922 -10.992 1 98.5 213 PRO B O 1
ATOM 4095 N N . GLU B 1 214 ? -19.125 -22.547 -11.156 1 98.44 214 GLU B N 1
ATOM 4096 C CA . GLU B 1 214 ? -19.344 -23.578 -12.164 1 98.44 214 GLU B CA 1
ATOM 4097 C C . GLU B 1 214 ? -18.547 -23.281 -13.438 1 98.44 214 GLU B C 1
ATOM 4099 O O . GLU B 1 214 ? -18.281 -24.188 -14.227 1 98.44 214 GLU B O 1
ATOM 4104 N N . LEU B 1 215 ? -18.203 -22.062 -13.625 1 98.62 215 LEU B N 1
ATOM 4105 C CA . LEU B 1 215 ? -17.422 -21.672 -14.789 1 98.62 215 LEU B CA 1
ATOM 4106 C C . LEU B 1 215 ? -16.047 -22.344 -14.773 1 98.62 215 LEU B C 1
ATOM 4108 O O . LEU B 1 215 ? -15.359 -22.391 -15.797 1 98.62 215 LEU B O 1
ATOM 4112 N N . LEU B 1 216 ? -15.641 -22.906 -13.617 1 98.56 216 LEU B N 1
ATOM 4113 C CA . LEU B 1 216 ? -14.328 -23.531 -13.461 1 98.56 216 LEU B CA 1
ATOM 4114 C C . LEU B 1 216 ? -14.406 -25.031 -13.703 1 98.56 216 LEU B C 1
ATOM 4116 O O . LEU B 1 216 ? -13.398 -25.734 -13.602 1 98.56 216 LEU B O 1
ATOM 4120 N N . ALA B 1 217 ? -15.539 -25.562 -14.062 1 98.38 217 ALA B N 1
ATOM 4121 C CA . ALA B 1 217 ? -15.805 -27 -14.094 1 98.38 217 ALA B CA 1
ATOM 4122 C C . ALA B 1 217 ? -14.766 -27.734 -14.93 1 98.38 217 ALA B C 1
ATOM 4124 O O . ALA B 1 217 ? -14.18 -28.719 -14.484 1 98.38 217 ALA B O 1
ATOM 4125 N N . GLU B 1 218 ? -14.477 -27.266 -16.125 1 97.81 218 GLU B N 1
ATOM 4126 C CA . GLU B 1 218 ? -13.539 -27.938 -17.016 1 97.81 218 GLU B CA 1
ATOM 4127 C C . GLU B 1 218 ? -12.109 -27.844 -16.484 1 97.81 218 GLU B C 1
ATOM 4129 O O . GLU B 1 218 ? -11.398 -28.859 -16.438 1 97.81 218 GLU B O 1
ATOM 4134 N N . ALA B 1 219 ? -11.703 -26.688 -16.062 1 97.06 219 ALA B N 1
ATOM 4135 C CA . ALA B 1 219 ? -10.344 -26.469 -15.578 1 97.06 219 ALA B CA 1
ATOM 4136 C C . ALA B 1 219 ? -10.102 -27.219 -14.273 1 97.06 219 ALA B C 1
ATOM 4138 O O . ALA B 1 219 ? -8.969 -27.578 -13.953 1 97.06 219 ALA B O 1
ATOM 4139 N N . ALA B 1 220 ? -11.141 -27.391 -13.523 1 97.38 220 ALA B N 1
ATOM 4140 C CA . ALA B 1 220 ? -11.023 -28 -12.195 1 97.38 220 ALA B CA 1
ATOM 4141 C C . ALA B 1 220 ? -10.828 -29.516 -12.289 1 97.38 220 ALA B C 1
ATOM 4143 O O . ALA B 1 220 ? -10.516 -30.172 -11.297 1 97.38 220 ALA B O 1
ATOM 4144 N N . LYS B 1 221 ? -11.008 -29.953 -13.555 1 94 221 LYS B N 1
ATOM 4145 C CA . LYS B 1 221 ? -10.766 -31.375 -13.734 1 94 221 LYS B CA 1
ATOM 4146 C C . LYS B 1 221 ? -9.312 -31.734 -13.422 1 94 221 LYS B C 1
ATOM 4148 O O . LYS B 1 221 ? -8.391 -31.156 -13.992 1 94 221 LYS B O 1
ATOM 4153 N N . ASP B 1 222 ? -8.984 -32.531 -12.492 1 88.56 222 ASP B N 1
ATOM 4154 C CA . ASP B 1 222 ? -7.695 -33.094 -12.086 1 88.56 222 ASP B CA 1
ATOM 4155 C C . ASP B 1 222 ? -6.805 -31.984 -11.492 1 88.56 222 ASP B C 1
ATOM 4157 O O . ASP B 1 222 ? -5.578 -32.031 -11.633 1 88.56 222 ASP B O 1
ATOM 4161 N N . VAL B 1 223 ? -7.402 -30.891 -11.055 1 95.81 223 VAL B N 1
ATOM 4162 C CA . VAL B 1 223 ? -6.617 -29.859 -10.383 1 95.81 223 VAL B CA 1
ATOM 4163 C C . VAL B 1 223 ? -6.254 -30.328 -8.969 1 95.81 223 VAL B C 1
ATOM 4165 O O . VAL B 1 223 ? -7.031 -31.047 -8.328 1 95.81 223 VAL B O 1
ATOM 4168 N N . ASP B 1 224 ? -5.102 -29.969 -8.547 1 97.12 224 ASP B N 1
ATOM 4169 C CA . ASP B 1 224 ? -4.68 -30.344 -7.203 1 97.12 224 ASP B CA 1
ATOM 4170 C C . ASP B 1 224 ? -5.211 -29.375 -6.16 1 97.12 224 ASP B C 1
ATOM 4172 O O . ASP B 1 224 ? -5.629 -29.781 -5.074 1 97.12 224 ASP B O 1
ATOM 4176 N N . VAL B 1 225 ? -5.168 -28.094 -6.422 1 98.56 225 VAL B N 1
ATOM 4177 C CA . VAL B 1 225 ? -5.59 -27.062 -5.477 1 98.56 225 VAL B CA 1
ATOM 4178 C C . VAL B 1 225 ? -6.449 -26.016 -6.191 1 98.56 225 VAL B C 1
ATOM 4180 O O . VAL B 1 225 ? -6.086 -25.547 -7.273 1 98.56 225 VAL B O 1
ATOM 4183 N N . LEU B 1 226 ? -7.59 -25.719 -5.645 1 98.81 226 LEU B N 1
ATOM 4184 C CA . LEU B 1 226 ? -8.414 -24.594 -6.059 1 98.81 226 LEU B CA 1
ATOM 4185 C C . LEU B 1 226 ? -8.383 -23.484 -5.012 1 98.81 226 LEU B C 1
ATOM 4187 O O . LEU B 1 226 ? -8.836 -23.672 -3.881 1 98.81 226 LEU B O 1
ATOM 4191 N N . VAL B 1 227 ? -7.777 -22.344 -5.34 1 98.94 227 VAL B N 1
ATOM 4192 C CA . VAL B 1 227 ? -7.852 -21.141 -4.531 1 98.94 227 VAL B CA 1
ATOM 4193 C C . VAL B 1 227 ? -8.992 -20.25 -5.027 1 98.94 227 VAL B C 1
ATOM 4195 O O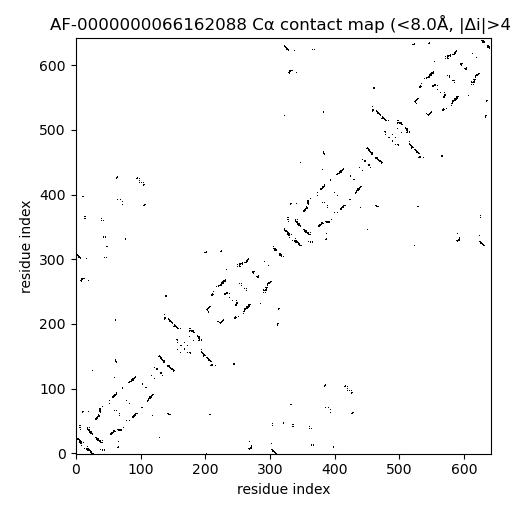 . VAL B 1 227 ? -8.992 -19.812 -6.176 1 98.94 227 VAL B O 1
ATOM 4198 N N . HIS B 1 228 ? -9.984 -19.984 -4.223 1 98.88 228 HIS B N 1
ATOM 4199 C CA . HIS B 1 228 ? -11.172 -19.25 -4.645 1 98.88 228 HIS B CA 1
ATOM 4200 C C . HIS B 1 228 ? -11.617 -18.266 -3.576 1 98.88 228 HIS B C 1
ATOM 4202 O O . HIS B 1 228 ? -11.484 -18.531 -2.379 1 98.88 228 HIS B O 1
ATOM 4208 N N . GLU B 1 229 ? -12.133 -17.172 -3.979 1 98.81 229 GLU B N 1
ATOM 4209 C CA . GLU B 1 229 ? -12.688 -16.219 -3.023 1 98.81 229 GLU B CA 1
ATOM 4210 C C . GLU B 1 229 ? -13.906 -16.797 -2.312 1 98.81 229 GLU B C 1
ATOM 4212 O O . GLU B 1 229 ? -14.672 -17.562 -2.902 1 98.81 229 GLU B O 1
ATOM 4217 N N . ALA B 1 230 ? -14.023 -16.484 -1.106 1 98.44 230 ALA B N 1
ATOM 4218 C CA . ALA B 1 230 ? -15.234 -16.625 -0.3 1 98.44 230 ALA B CA 1
ATOM 4219 C C . ALA B 1 230 ? -15.531 -15.352 0.479 1 98.44 230 ALA B C 1
ATOM 4221 O O . ALA B 1 230 ? -15.492 -15.344 1.711 1 98.44 230 ALA B O 1
ATOM 4222 N N . THR B 1 231 ? -15.875 -14.375 -0.284 1 98.44 231 THR B N 1
ATOM 4223 C CA . THR B 1 231 ? -16.047 -13.039 0.269 1 98.44 231 THR B CA 1
ATOM 4224 C C . THR B 1 231 ? -17.141 -13.016 1.325 1 98.44 231 THR B C 1
ATOM 4226 O O . THR B 1 231 ? -17.016 -12.352 2.354 1 98.44 231 THR B O 1
ATOM 4229 N N . PHE B 1 232 ? -18.188 -13.852 1.07 1 97.81 232 PHE B N 1
ATOM 4230 C CA . PHE B 1 232 ? -19.344 -13.805 1.955 1 97.81 232 PHE B CA 1
ATOM 4231 C C . PHE B 1 232 ? -19.766 -15.211 2.379 1 97.81 232 PHE B C 1
ATOM 4233 O O . PHE B 1 232 ? -19.281 -16.203 1.824 1 97.81 232 PHE B O 1
ATOM 4240 N N . THR B 1 233 ? -20.609 -15.188 3.434 1 97.75 233 THR B N 1
ATOM 4241 C CA . THR B 1 233 ? -21.438 -16.359 3.688 1 97.75 233 THR B CA 1
ATOM 4242 C C . THR B 1 233 ? -22.828 -16.156 3.086 1 97.75 233 THR B C 1
ATOM 4244 O O . THR B 1 233 ? -23.219 -15.031 2.768 1 97.75 233 THR B O 1
ATOM 4247 N N . GLN B 1 234 ? -23.531 -17.234 2.924 1 96.81 234 GLN B N 1
ATOM 4248 C CA . GLN B 1 234 ? -24.859 -17.156 2.314 1 96.81 234 GLN B CA 1
ATOM 4249 C C . GLN B 1 234 ? -25.781 -16.25 3.111 1 96.81 234 GLN B C 1
ATOM 4251 O O . GLN B 1 234 ? -26.531 -15.453 2.533 1 96.81 234 GLN B O 1
ATOM 4256 N N . PRO B 1 235 ? -25.812 -16.281 4.461 1 96.25 235 PRO B N 1
ATOM 4257 C CA . PRO B 1 235 ? -26.688 -15.398 5.234 1 96.25 235 PRO B CA 1
ATOM 4258 C C . PRO B 1 235 ? -26.391 -13.922 4.984 1 96.25 235 PRO B C 1
ATOM 4260 O O . PRO B 1 235 ? -27.312 -13.102 4.961 1 96.25 235 PRO B O 1
ATOM 4263 N N . ILE B 1 236 ? -25.156 -13.57 4.848 1 94.88 236 ILE B N 1
ATOM 4264 C CA . ILE B 1 236 ? -24.797 -12.188 4.594 1 94.88 236 ILE B CA 1
ATOM 4265 C C . ILE B 1 236 ? -25.344 -11.742 3.242 1 94.88 236 ILE B C 1
ATOM 4267 O O . ILE B 1 236 ? -25.875 -10.641 3.117 1 94.88 236 ILE B O 1
ATOM 4271 N N . ILE B 1 237 ? -25.234 -12.578 2.199 1 95.5 237 ILE B N 1
ATOM 4272 C CA . ILE B 1 237 ? -25.766 -12.273 0.877 1 95.5 237 ILE B CA 1
ATOM 4273 C C . ILE B 1 237 ? -27.281 -12.141 0.955 1 95.5 237 ILE B C 1
ATOM 4275 O O . ILE B 1 237 ? -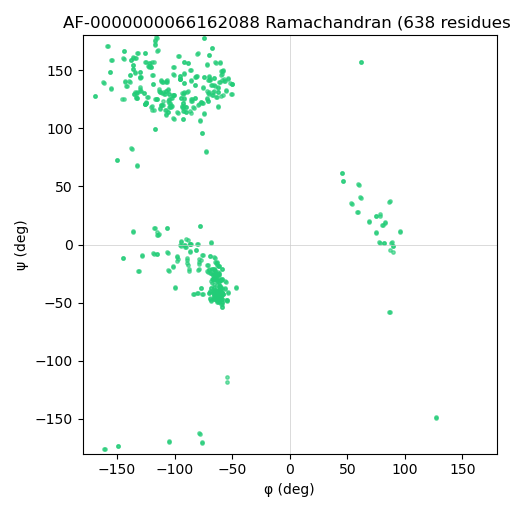27.859 -11.211 0.374 1 95.5 237 ILE B O 1
ATOM 4279 N N . ALA B 1 238 ? -27.906 -13.055 1.646 1 94.5 238 ALA B N 1
ATOM 4280 C CA . ALA B 1 238 ? -29.359 -13.062 1.769 1 94.5 238 ALA B CA 1
ATOM 4281 C C . ALA B 1 238 ? -29.859 -11.789 2.445 1 94.5 238 ALA B C 1
ATOM 4283 O O . ALA B 1 238 ? -30.906 -11.234 2.059 1 94.5 238 ALA B O 1
ATOM 4284 N N . ARG B 1 239 ? -29.219 -11.305 3.459 1 92.88 239 ARG B N 1
ATOM 4285 C CA . ARG B 1 239 ? -29.609 -10.125 4.223 1 92.88 239 ARG B CA 1
ATOM 4286 C C . ARG B 1 239 ? -29.5 -8.859 3.367 1 92.88 239 ARG B C 1
ATOM 4288 O O . ARG B 1 239 ? -30.375 -7.996 3.424 1 92.88 239 ARG B O 1
ATOM 4295 N N . THR B 1 240 ? -28.469 -8.773 2.604 1 88.12 240 THR B N 1
ATOM 4296 C CA . THR B 1 240 ? -28.234 -7.57 1.809 1 88.12 240 THR B CA 1
ATOM 4297 C C . THR B 1 240 ? -28.953 -7.668 0.463 1 88.12 240 THR B C 1
ATOM 4299 O O . THR B 1 240 ? -29.203 -6.648 -0.187 1 88.12 240 THR B O 1
ATOM 4302 N N . GLY B 1 241 ? -29.25 -8.852 0.001 1 88.94 241 GLY B N 1
ATOM 4303 C CA . GLY B 1 241 ? -29.922 -9.109 -1.261 1 88.94 241 GLY B CA 1
ATOM 4304 C C . GLY B 1 241 ? -29.016 -9.008 -2.463 1 88.94 241 GLY B C 1
ATOM 4305 O O . GLY B 1 241 ? -29.469 -9.086 -3.605 1 88.94 241 GLY B O 1
ATOM 4306 N N . VAL B 1 242 ? -27.766 -8.734 -2.178 1 89.69 242 VAL B N 1
ATOM 4307 C CA . VAL B 1 242 ? -26.812 -8.578 -3.275 1 89.69 242 VAL B CA 1
ATOM 4308 C C . VAL B 1 242 ? -25.5 -9.242 -2.918 1 89.69 242 VAL B C 1
ATOM 4310 O O . VAL B 1 242 ? -25.062 -9.195 -1.766 1 89.69 242 VAL B O 1
ATOM 4313 N N . SER B 1 243 ? -24.906 -9.891 -3.842 1 91.44 243 SER B N 1
ATOM 4314 C CA . SER B 1 243 ? -23.609 -10.523 -3.635 1 91.44 243 SER B CA 1
ATOM 4315 C C . SER B 1 243 ? -22.469 -9.641 -4.129 1 91.44 243 SER B C 1
ATOM 4317 O O . SER B 1 243 ? -21.297 -9.938 -3.898 1 91.44 243 SER B O 1
ATOM 4319 N N . PHE B 1 244 ? -22.797 -8.555 -4.91 1 92.31 244 PHE B N 1
ATOM 4320 C CA . PHE B 1 244 ? -21.844 -7.637 -5.523 1 92.31 244 PHE B CA 1
ATOM 4321 C C . PHE B 1 244 ? -20.891 -8.383 -6.445 1 92.31 244 PHE B C 1
ATOM 4323 O O . PHE B 1 244 ? -19.719 -8.023 -6.551 1 92.31 244 PHE B O 1
ATOM 4330 N N . GLY B 1 245 ? -21.312 -9.516 -7.031 1 96.81 245 GLY B N 1
ATOM 4331 C CA . GLY B 1 245 ? -20.5 -10.281 -7.969 1 96.81 245 GLY B CA 1
ATOM 4332 C C . GLY B 1 245 ? -19.531 -11.211 -7.293 1 96.81 245 GLY B C 1
ATOM 4333 O O . GLY B 1 245 ? -18.547 -11.633 -7.902 1 96.81 245 GLY B O 1
ATOM 4334 N N . HIS B 1 246 ? -19.719 -11.555 -6.02 1 98.44 246 HIS B N 1
ATOM 4335 C CA . HIS B 1 246 ? -18.828 -12.43 -5.27 1 98.44 246 HIS B CA 1
ATOM 4336 C C . HIS B 1 246 ? -19.516 -13.727 -4.883 1 98.44 246 HIS B C 1
ATOM 4338 O O . HIS B 1 246 ? -20.734 -13.844 -4.996 1 98.44 246 HIS B O 1
ATOM 4344 N N . SER B 1 247 ? -18.766 -14.695 -4.438 1 98.06 247 SER B N 1
ATOM 4345 C CA . SER B 1 247 ? -19.281 -16 -4.059 1 98.06 247 SER B CA 1
ATOM 4346 C C . SER B 1 247 ? -19.406 -16.141 -2.545 1 98.06 247 SER B C 1
ATOM 4348 O O . SER B 1 247 ? -18.703 -15.453 -1.8 1 98.06 247 SER B O 1
ATOM 4350 N N . SER B 1 248 ? -20.328 -16.984 -2.143 1 98.31 248 SER B N 1
ATOM 4351 C CA . SER B 1 248 ? -20.375 -17.422 -0.75 1 98.31 248 SER B CA 1
ATOM 4352 C C . SER B 1 248 ? -19.5 -18.641 -0.525 1 98.31 248 SER B C 1
ATOM 4354 O O . SER B 1 248 ? -19.203 -19.375 -1.468 1 98.31 248 SER B O 1
ATOM 4356 N N . ALA B 1 249 ? -19.094 -18.812 0.726 1 98.69 249 ALA B N 1
ATOM 4357 C CA . ALA B 1 249 ? -18.344 -20 1.089 1 98.69 249 ALA B CA 1
ATOM 4358 C C . ALA B 1 249 ? -19.109 -21.266 0.723 1 98.69 249 ALA B C 1
ATOM 4360 O O . ALA B 1 249 ? -18.516 -22.234 0.238 1 98.69 249 ALA B O 1
ATOM 4361 N N . ALA B 1 250 ? -20.375 -21.25 0.891 1 98.69 250 ALA B N 1
ATOM 4362 C CA . ALA B 1 250 ? -21.219 -22.406 0.578 1 98.69 250 ALA B CA 1
ATOM 4363 C C . ALA B 1 250 ? -21.172 -22.734 -0.913 1 98.69 250 ALA B C 1
ATOM 4365 O O . ALA B 1 250 ? -21.016 -23.891 -1.297 1 98.69 250 ALA B O 1
ATOM 4366 N N . ALA B 1 251 ? -21.328 -21.766 -1.723 1 98.44 251 ALA B N 1
ATOM 4367 C CA . ALA B 1 251 ? -21.344 -21.953 -3.17 1 98.44 251 ALA B CA 1
ATOM 4368 C C . ALA B 1 251 ? -20.047 -22.562 -3.67 1 98.44 251 ALA B C 1
ATOM 4370 O O . ALA B 1 251 ? -20.047 -23.516 -4.449 1 98.44 251 ALA B O 1
ATOM 4371 N N . VAL B 1 252 ? -18.953 -22.031 -3.223 1 98.75 252 VAL B N 1
ATOM 4372 C CA . VAL B 1 252 ? -17.641 -22.5 -3.648 1 98.75 252 VAL B CA 1
ATOM 4373 C C . VAL B 1 252 ? -17.422 -23.938 -3.152 1 98.75 252 VAL B C 1
ATOM 4375 O O . VAL B 1 252 ? -16.891 -24.781 -3.881 1 98.75 252 VAL B O 1
ATOM 4378 N N . ALA B 1 253 ? -17.828 -24.141 -1.916 1 98.88 253 ALA B N 1
ATOM 4379 C CA . ALA B 1 253 ? -17.672 -25.453 -1.309 1 98.88 253 ALA B CA 1
ATOM 4380 C C . ALA B 1 253 ? -18.484 -26.5 -2.064 1 98.88 253 ALA B C 1
ATOM 4382 O O . ALA B 1 253 ? -18 -27.609 -2.334 1 98.88 253 ALA B O 1
ATOM 4383 N N . ARG B 1 254 ? -19.703 -26.172 -2.4 1 98.75 254 ARG B N 1
ATOM 4384 C CA . ARG B 1 254 ? -20.547 -27.078 -3.164 1 98.75 254 ARG B CA 1
ATOM 4385 C C . ARG B 1 254 ? -19.906 -27.422 -4.504 1 98.75 254 ARG B C 1
ATOM 4387 O O . ARG B 1 254 ? -19.875 -28.594 -4.91 1 98.75 254 ARG B O 1
ATOM 4394 N N . PHE B 1 255 ? -19.453 -26.438 -5.141 1 98.81 255 PHE B N 1
ATOM 4395 C CA . PHE B 1 255 ? -18.781 -26.656 -6.422 1 98.81 255 PHE B CA 1
ATOM 4396 C C . PHE B 1 255 ? -17.578 -27.578 -6.258 1 98.81 255 PHE B C 1
ATOM 4398 O O . PHE B 1 255 ? -17.422 -28.531 -7.016 1 98.81 255 PHE B O 1
ATOM 4405 N N . ALA B 1 256 ? -16.672 -27.203 -5.305 1 98.75 256 ALA B N 1
ATOM 4406 C CA . ALA B 1 256 ? -15.453 -27.984 -5.086 1 98.75 256 ALA B CA 1
ATOM 4407 C C . ALA B 1 256 ? -15.789 -29.453 -4.828 1 98.75 256 ALA B C 1
ATOM 4409 O O . ALA B 1 256 ? -15.102 -30.344 -5.336 1 98.75 256 ALA B O 1
ATOM 4410 N N . GLU B 1 257 ? -16.859 -29.688 -4.027 1 98.31 257 GLU B N 1
ATOM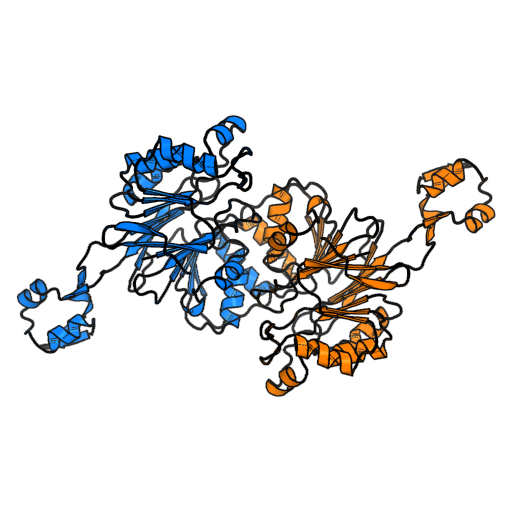 4411 C CA . GLU B 1 257 ? -17.297 -31.047 -3.732 1 98.31 257 GLU B CA 1
ATOM 4412 C C . GLU B 1 257 ? -17.719 -31.781 -5.004 1 98.31 257 GLU B C 1
ATOM 4414 O O . GLU B 1 257 ? -17.266 -32.906 -5.262 1 98.31 257 GLU B O 1
ATOM 4419 N N . THR B 1 258 ? -18.516 -31.141 -5.766 1 97.88 258 THR B N 1
ATOM 4420 C CA . THR B 1 258 ? -19.062 -31.734 -6.98 1 97.88 258 THR B CA 1
ATOM 4421 C C . THR B 1 258 ? -17.969 -31.984 -8 1 97.88 258 THR B C 1
ATOM 4423 O O . THR B 1 258 ? -17.969 -33 -8.688 1 97.88 258 THR B O 1
ATOM 4426 N N . ALA B 1 259 ? -17.047 -31.062 -8.109 1 97.75 259 ALA B N 1
ATOM 4427 C CA . ALA B 1 259 ? -15.969 -31.141 -9.094 1 97.75 259 ALA B CA 1
ATOM 4428 C C . ALA B 1 259 ? -14.883 -32.125 -8.656 1 97.75 259 ALA B C 1
ATOM 4430 O O . ALA B 1 259 ? -13.992 -32.469 -9.438 1 97.75 259 ALA B O 1
ATOM 4431 N N . GLY B 1 260 ? -14.891 -32.562 -7.379 1 96.69 260 GLY B N 1
ATOM 4432 C CA . GLY B 1 260 ? -13.914 -33.5 -6.875 1 96.69 260 GLY B CA 1
ATOM 4433 C C . GLY B 1 260 ? -12.57 -32.875 -6.559 1 96.69 260 GLY B C 1
ATOM 4434 O O . GLY B 1 260 ? -11.531 -33.531 -6.668 1 96.69 260 GLY B O 1
ATOM 4435 N N . VAL B 1 261 ? -12.562 -31.641 -6.273 1 97.12 261 VAL B N 1
ATOM 4436 C CA . VAL B 1 261 ? -11.328 -30.953 -5.895 1 97.12 261 VAL B CA 1
ATOM 4437 C C . VAL B 1 261 ? -10.836 -31.469 -4.551 1 97.12 261 VAL B C 1
ATOM 4439 O O . VAL B 1 261 ? -11.586 -31.5 -3.572 1 97.12 261 VAL B O 1
ATOM 4442 N N . ARG B 1 262 ? -9.633 -31.859 -4.457 1 95.75 262 ARG B N 1
ATOM 4443 C CA . ARG B 1 262 ? -9.102 -32.469 -3.24 1 95.75 262 ARG B CA 1
ATOM 4444 C C . ARG B 1 262 ? -8.75 -31.406 -2.205 1 95.75 262 ARG B C 1
ATOM 4446 O O . ARG B 1 262 ? -8.891 -31.625 -1.001 1 95.75 262 ARG B O 1
ATOM 4453 N N . ASN B 1 263 ? -8.156 -30.312 -2.658 1 98.56 263 ASN B N 1
ATOM 4454 C CA . ASN B 1 263 ? -7.754 -29.219 -1.78 1 98.56 263 ASN B CA 1
ATOM 4455 C C . ASN B 1 263 ? -8.438 -27.906 -2.164 1 98.56 263 ASN B C 1
ATOM 4457 O O . ASN B 1 263 ? -8.234 -27.391 -3.266 1 98.56 263 ASN B O 1
ATOM 4461 N N . LEU B 1 264 ? -9.219 -27.359 -1.271 1 98.81 264 LEU B N 1
ATOM 4462 C CA . LEU B 1 264 ? -9.883 -26.078 -1.45 1 98.81 264 LEU B CA 1
ATOM 4463 C C . LEU B 1 264 ? -9.305 -25.031 -0.502 1 98.81 264 LEU B C 1
ATOM 4465 O O . LEU B 1 264 ? -9.281 -25.234 0.714 1 98.81 264 LEU B O 1
ATOM 4469 N N . VAL B 1 265 ? -8.766 -23.969 -1.035 1 98.94 265 VAL B N 1
ATOM 4470 C CA . VAL B 1 265 ? -8.281 -22.844 -0.245 1 98.94 265 VAL B CA 1
ATOM 4471 C C . VAL B 1 265 ? -9.18 -21.625 -0.464 1 98.94 265 VAL B C 1
ATOM 4473 O O . VAL B 1 265 ? -9.312 -21.156 -1.591 1 98.94 265 VAL B O 1
ATOM 4476 N N . LEU B 1 266 ? -9.773 -21.156 0.613 1 98.94 266 LEU B N 1
ATOM 4477 C CA . LEU B 1 266 ? -10.617 -19.969 0.548 1 98.94 266 LEU B CA 1
ATOM 4478 C C . LEU B 1 266 ? -9.82 -18.719 0.927 1 98.94 266 LEU B C 1
ATOM 4480 O O . LEU B 1 266 ? -8.969 -18.766 1.818 1 98.94 266 LEU B O 1
ATOM 4484 N N . THR B 1 267 ? -10.102 -17.625 0.244 1 98.81 267 THR B N 1
ATOM 4485 C CA . THR B 1 267 ? -9.414 -16.359 0.46 1 98.81 267 THR B CA 1
ATOM 4486 C C . THR B 1 267 ? -10.336 -15.18 0.169 1 98.81 267 THR B C 1
ATOM 4488 O O . THR B 1 267 ? -11.547 -15.359 0.008 1 98.81 267 THR B O 1
ATOM 4491 N N . HIS B 1 268 ? -9.797 -13.891 0.18 1 98.88 268 HIS B N 1
ATOM 4492 C CA . HIS B 1 268 ? -10.523 -12.688 -0.193 1 98.88 268 HIS B CA 1
ATOM 4493 C C . HIS B 1 268 ? -11.75 -12.484 0.695 1 98.88 268 HIS B C 1
ATOM 4495 O O . HIS B 1 268 ? -12.867 -12.336 0.195 1 98.88 268 HIS B O 1
ATOM 4501 N N . PHE B 1 269 ? -11.555 -12.516 1.99 1 98.62 269 PHE B N 1
ATOM 4502 C CA . PHE B 1 269 ? -12.617 -12.453 2.992 1 98.62 269 PHE B CA 1
ATOM 4503 C C . PHE B 1 269 ? -13.031 -11.016 3.25 1 98.62 269 PHE B C 1
ATOM 4505 O O . PHE B 1 269 ? -12.18 -10.133 3.393 1 98.62 269 PHE B O 1
ATOM 4512 N N . SER B 1 270 ? -14.312 -10.828 3.338 1 97.62 270 SER B N 1
ATOM 4513 C CA . SER B 1 270 ? -14.82 -9.5 3.684 1 97.62 270 SER B CA 1
ATOM 4514 C C . SER B 1 270 ? -14.188 -8.992 4.977 1 97.62 270 SER B C 1
ATOM 4516 O O . SER B 1 270 ? -14.016 -9.75 5.93 1 97.62 270 SER B O 1
ATOM 4518 N N . ALA B 1 271 ? -13.922 -7.68 5.02 1 95.88 271 ALA B N 1
ATOM 4519 C CA . ALA B 1 271 ? -13.328 -7.043 6.195 1 95.88 271 ALA B CA 1
ATOM 4520 C C . ALA B 1 271 ? -14.289 -7.094 7.383 1 95.88 271 ALA B C 1
ATOM 4522 O O . ALA B 1 271 ? -13.883 -6.844 8.523 1 95.88 271 ALA B O 1
ATOM 4523 N N . ARG B 1 272 ? -15.516 -7.457 7.176 1 94.75 272 ARG B N 1
ATOM 4524 C CA . ARG B 1 272 ? -16.547 -7.473 8.211 1 94.75 272 ARG B CA 1
ATOM 4525 C C . ARG B 1 272 ? -16.312 -8.602 9.203 1 94.75 272 ARG B C 1
ATOM 4527 O O . ARG B 1 272 ? -16.844 -8.578 10.312 1 94.75 272 ARG B O 1
ATOM 4534 N N . TYR B 1 273 ? -15.578 -9.633 8.773 1 96.12 273 TYR B N 1
ATOM 4535 C CA . TYR B 1 273 ? -15.367 -10.789 9.641 1 96.12 273 TYR B CA 1
ATOM 4536 C C . TYR B 1 273 ? -14.344 -10.477 10.727 1 96.12 273 TYR B C 1
ATOM 4538 O O . TYR B 1 273 ? -13.203 -10.109 10.43 1 96.12 273 TYR B O 1
ATOM 4546 N N . GLN B 1 274 ? -14.734 -10.617 11.938 1 91.06 274 GLN B N 1
ATOM 4547 C CA . GLN B 1 274 ? -13.836 -10.422 13.062 1 91.06 274 GLN B CA 1
ATOM 4548 C C . GLN B 1 274 ? -13.172 -11.734 13.469 1 91.06 274 GLN B C 1
ATOM 4550 O O . GLN B 1 274 ? -13.688 -12.812 13.172 1 91.06 274 GLN B O 1
ATOM 4555 N N . PRO B 1 275 ? -12.047 -11.594 14.117 1 88.56 275 PRO B N 1
ATOM 4556 C CA . PRO B 1 275 ? -11.336 -12.812 14.523 1 88.56 275 PRO B CA 1
ATOM 4557 C C . PRO B 1 275 ? -11.922 -13.445 15.773 1 88.56 275 PRO B C 1
ATOM 4559 O O . PRO B 1 275 ? -11.727 -14.641 16.016 1 88.56 275 PRO B O 1
ATOM 4562 N N . ASP B 1 276 ? -12.648 -12.719 16.609 1 90.44 276 ASP B N 1
ATOM 4563 C CA . ASP B 1 276 ? -13.211 -13.203 17.859 1 90.44 276 ASP B CA 1
ATOM 4564 C C . ASP B 1 276 ? -14.414 -14.117 17.609 1 90.44 276 ASP B C 1
ATOM 4566 O O . ASP B 1 276 ? -15.469 -13.648 17.172 1 90.44 276 ASP B O 1
ATOM 4570 N N . PRO B 1 277 ? -14.242 -15.305 17.906 1 89.81 277 PRO B N 1
ATOM 4571 C CA . PRO B 1 277 ? -15.32 -16.25 17.625 1 89.81 277 PRO B CA 1
ATOM 4572 C C . PRO B 1 277 ? -16.594 -15.953 18.422 1 89.81 277 PRO B C 1
ATOM 4574 O O . PRO B 1 277 ? -17.656 -16.5 18.141 1 89.81 277 PRO B O 1
ATOM 4577 N N . ARG B 1 278 ? -16.484 -15.062 19.562 1 91.75 278 ARG B N 1
ATOM 4578 C CA . ARG B 1 278 ? -17.641 -14.734 20.391 1 91.75 278 ARG B CA 1
ATOM 4579 C C . ARG B 1 278 ? -18.484 -13.641 19.75 1 91.75 278 ARG B C 1
ATOM 4581 O O . ARG B 1 278 ? -19.578 -13.328 20.234 1 91.75 278 ARG B O 1
ATOM 4588 N N . ARG B 1 279 ? -17.953 -13.086 18.562 1 91.06 279 ARG B N 1
ATOM 4589 C CA . ARG B 1 279 ? -18.656 -12.008 17.859 1 91.06 279 ARG B CA 1
ATOM 4590 C C . ARG B 1 279 ? -19.047 -12.438 16.453 1 91.06 279 ARG B C 1
ATOM 4592 O O . ARG B 1 279 ? -18.422 -13.312 15.867 1 91.06 279 ARG B O 1
ATOM 4599 N N . SER B 1 280 ? -20.188 -11.922 16.031 1 92.88 280 SER B N 1
ATOM 4600 C CA . SER B 1 280 ? -20.656 -12.188 14.664 1 92.88 280 SER B CA 1
ATOM 4601 C C . SER B 1 280 ? -20.781 -10.891 13.867 1 92.88 280 SER B C 1
ATOM 4603 O O . SER B 1 280 ? -21.219 -9.867 14.391 1 92.88 280 SER B O 1
ATOM 4605 N N . PRO B 1 281 ? -20.328 -10.953 12.586 1 94.88 281 PRO B N 1
ATOM 4606 C CA . PRO B 1 281 ? -19.797 -12.109 11.859 1 94.88 281 PRO B CA 1
ATOM 4607 C C . PRO B 1 281 ? -18.328 -12.375 12.18 1 94.88 281 PRO B C 1
ATOM 4609 O O . PRO B 1 281 ? -17.562 -11.438 12.383 1 94.88 281 PRO B O 1
ATOM 4612 N N . CYS B 1 282 ? -17.953 -13.562 12.227 1 95.75 282 CYS B N 1
ATOM 4613 C CA . CYS B 1 282 ? -16.562 -13.961 12.453 1 95.75 282 CYS B CA 1
ATOM 4614 C C . CYS B 1 282 ? -16.078 -14.891 11.352 1 95.75 282 CYS B C 1
ATOM 4616 O O . CYS B 1 282 ? -16.875 -15.547 10.68 1 95.75 282 CYS B O 1
ATOM 4618 N N . ILE B 1 283 ? -14.766 -14.938 11.18 1 96.69 283 ILE B N 1
ATOM 4619 C CA . ILE B 1 283 ? -14.125 -15.656 10.086 1 96.69 283 ILE B CA 1
ATOM 4620 C C . ILE B 1 283 ? -14.438 -17.156 10.203 1 96.69 283 ILE B C 1
ATOM 4622 O O . ILE B 1 283 ? -14.508 -17.859 9.195 1 96.69 283 ILE B O 1
ATOM 4626 N N . ASP B 1 284 ? -14.719 -17.672 11.367 1 97 284 ASP B N 1
ATOM 4627 C CA . ASP B 1 284 ? -15.023 -19.078 11.594 1 97 284 ASP B CA 1
ATOM 4628 C C . ASP B 1 284 ? -16.344 -19.469 10.914 1 97 284 ASP B C 1
ATOM 4630 O O . ASP B 1 284 ? -16.516 -20.625 10.523 1 97 284 ASP B O 1
ATOM 4634 N N . GLU B 1 285 ? -17.156 -18.5 10.797 1 97.81 285 GLU B N 1
ATOM 4635 C CA . GLU B 1 285 ? -18.422 -18.766 10.133 1 97.81 285 GLU B CA 1
ATOM 4636 C C . GLU B 1 285 ? -18.219 -19.109 8.664 1 97.81 285 GLU B C 1
ATOM 4638 O O . GLU B 1 285 ? -19.016 -19.859 8.086 1 97.81 285 GLU B O 1
ATOM 4643 N N . VAL B 1 286 ? -17.188 -18.594 8.047 1 98.38 286 VAL B N 1
ATOM 4644 C CA . VAL B 1 286 ? -16.844 -18.953 6.668 1 98.38 286 VAL B CA 1
ATOM 4645 C C . VAL B 1 286 ? -16.422 -20.422 6.598 1 98.38 286 VAL B C 1
ATOM 4647 O O . VAL B 1 286 ? -16.891 -21.156 5.734 1 98.38 286 VAL B O 1
ATOM 4650 N N . ARG B 1 287 ? -15.57 -20.812 7.504 1 98.19 287 ARG B N 1
ATOM 4651 C CA . ARG B 1 287 ? -15.117 -22.203 7.574 1 98.19 287 ARG B CA 1
ATOM 4652 C C . ARG B 1 287 ? -16.281 -23.156 7.781 1 98.19 287 ARG B C 1
ATOM 4654 O O . ARG B 1 287 ? -16.422 -24.156 7.07 1 98.19 287 ARG B O 1
ATOM 4661 N N . GLU B 1 288 ? -17.094 -22.844 8.789 1 98.19 288 GLU B N 1
ATOM 4662 C CA . GLU B 1 288 ? -18.219 -23.688 9.148 1 98.19 288 GLU B CA 1
ATOM 4663 C C . GLU B 1 288 ? -19.172 -23.875 7.969 1 98.19 288 GLU B C 1
ATOM 4665 O O . GLU B 1 288 ? -19.609 -24.984 7.684 1 98.19 288 GLU B O 1
ATOM 4670 N N . GLU B 1 289 ? -19.391 -22.797 7.32 1 98.62 289 GLU B N 1
ATOM 4671 C CA . GLU B 1 289 ? -20.297 -22.875 6.176 1 98.62 289 GLU B CA 1
ATOM 4672 C C . GLU B 1 289 ? -19.703 -23.734 5.07 1 98.62 289 GLU B C 1
ATOM 4674 O O . GLU B 1 289 ? -20.406 -24.562 4.473 1 98.62 289 GLU B O 1
ATOM 4679 N N . ALA B 1 290 ? -18.484 -23.547 4.738 1 98.88 290 ALA B N 1
ATOM 4680 C CA . ALA B 1 290 ? -17.828 -24.328 3.691 1 98.88 290 ALA B CA 1
ATOM 4681 C C . ALA B 1 290 ? -17.812 -25.812 4.051 1 98.88 290 ALA B C 1
ATOM 4683 O O . ALA B 1 290 ? -18.047 -26.656 3.195 1 98.88 290 ALA B O 1
ATOM 4684 N N . GLN B 1 291 ? -17.594 -26.125 5.316 1 98.62 291 GLN B N 1
ATOM 4685 C CA . GLN B 1 291 ? -17.438 -27.5 5.781 1 98.62 291 GLN B CA 1
ATOM 4686 C C . GLN B 1 291 ? -18.734 -28.281 5.672 1 98.62 291 GLN B C 1
ATOM 4688 O O . GLN B 1 291 ? -18.719 -29.5 5.574 1 98.62 291 GLN B O 1
ATOM 4693 N N . VAL B 1 292 ? -19.812 -27.625 5.68 1 98.5 292 VAL B N 1
ATOM 4694 C CA . VAL B 1 292 ? -21.109 -28.266 5.516 1 98.5 292 VAL B CA 1
ATOM 4695 C C . VAL B 1 292 ? -21.203 -28.906 4.133 1 98.5 292 VAL B C 1
ATOM 4697 O O . VAL B 1 292 ? -21.828 -29.953 3.967 1 98.5 292 VAL B O 1
ATOM 4700 N N . HIS B 1 293 ? -20.5 -28.359 3.148 1 98.56 293 HIS B N 1
ATOM 4701 C CA . HIS B 1 293 ? -20.766 -28.734 1.763 1 98.56 293 HIS B CA 1
ATOM 4702 C C . HIS B 1 293 ? -19.531 -29.359 1.124 1 98.56 293 HIS B C 1
ATOM 4704 O O . HIS B 1 293 ? -19.594 -29.844 -0.012 1 98.56 293 HIS B O 1
ATOM 4710 N N . TYR B 1 294 ? -18.469 -29.328 1.793 1 98.69 294 TYR B N 1
ATOM 4711 C CA . TYR B 1 294 ? -17.203 -29.797 1.234 1 98.69 294 TYR B CA 1
ATOM 4712 C C . TYR B 1 294 ? -16.484 -30.703 2.213 1 98.69 294 TYR B C 1
ATOM 4714 O O . TYR B 1 294 ? -16.234 -30.328 3.359 1 98.69 294 TYR B O 1
ATOM 4722 N N . SER B 1 295 ? -16.094 -31.938 1.766 1 98.31 295 SER B N 1
ATOM 4723 C CA . SER B 1 295 ? -15.539 -32.969 2.652 1 98.31 295 SER B CA 1
ATOM 4724 C C . SER B 1 295 ? -14.031 -33.125 2.455 1 98.31 295 SER B C 1
ATOM 4726 O O . SER B 1 295 ? -13.383 -33.875 3.166 1 98.31 295 SER B O 1
ATOM 4728 N N . GLY B 1 296 ? -13.438 -32.438 1.424 1 97.88 296 GLY B N 1
ATOM 4729 C CA . GLY B 1 296 ? -12.008 -32.531 1.175 1 97.88 296 GLY B CA 1
ATOM 4730 C C . GLY B 1 296 ? -11.172 -31.688 2.129 1 97.88 296 GLY B C 1
ATOM 4731 O O . GLY B 1 296 ? -11.602 -31.406 3.25 1 97.88 296 GLY B O 1
ATOM 4732 N N . ASN B 1 297 ? -9.93 -31.438 1.791 1 98.38 297 ASN B N 1
ATOM 4733 C CA . ASN B 1 297 ? -9.008 -30.641 2.586 1 98.38 297 ASN B CA 1
ATOM 4734 C C . ASN B 1 297 ? -9.289 -29.141 2.43 1 98.38 297 ASN B C 1
ATOM 4736 O O . ASN B 1 297 ? -8.945 -28.547 1.407 1 98.38 297 ASN B O 1
ATOM 4740 N N . LEU B 1 298 ? -9.875 -28.578 3.482 1 98.62 298 LEU B N 1
ATOM 4741 C CA . LEU B 1 298 ? -10.273 -27.172 3.463 1 98.62 298 LEU B CA 1
ATOM 4742 C C . LEU B 1 298 ? -9.258 -26.312 4.203 1 98.62 298 LEU B C 1
ATOM 4744 O O . LEU B 1 298 ? -8.867 -26.625 5.332 1 98.62 298 LEU B O 1
ATOM 4748 N N . THR B 1 299 ? -8.828 -25.281 3.547 1 98.62 299 THR B N 1
ATOM 4749 C CA . THR B 1 299 ? -7.934 -24.297 4.152 1 98.62 299 THR B CA 1
ATOM 4750 C C . THR B 1 299 ? -8.5 -22.891 4.008 1 98.62 299 THR B C 1
ATOM 4752 O O . THR B 1 299 ? -8.969 -22.516 2.932 1 98.62 299 THR B O 1
ATOM 4755 N N . LEU B 1 300 ? -8.555 -22.156 5.062 1 98.44 300 LEU B N 1
ATOM 4756 C CA . LEU B 1 300 ? -8.734 -20.703 4.973 1 98.44 300 LEU B CA 1
ATOM 4757 C C . LEU B 1 300 ? -7.391 -19.984 4.949 1 98.44 300 LEU B C 1
ATOM 4759 O O . LEU B 1 300 ? -6.633 -20.047 5.922 1 98.44 300 LEU B O 1
ATOM 4763 N N . ALA B 1 301 ? -7.145 -19.359 3.84 1 98.56 301 ALA B N 1
ATOM 4764 C CA . ALA B 1 301 ? -5.859 -18.672 3.662 1 98.56 301 ALA B CA 1
ATOM 4765 C C . ALA B 1 301 ? -5.637 -17.641 4.75 1 98.56 301 ALA B C 1
ATOM 4767 O O . ALA B 1 301 ? -6.574 -16.953 5.172 1 98.56 301 ALA B O 1
ATOM 4768 N N . GLN B 1 302 ? -4.469 -17.5 5.199 1 97.69 302 GLN B N 1
ATOM 4769 C CA . GLN B 1 302 ? -4.035 -16.484 6.141 1 97.69 302 GLN B CA 1
ATOM 4770 C C . GLN B 1 302 ? -2.779 -15.766 5.641 1 97.69 302 GLN B C 1
ATOM 4772 O O . GLN B 1 302 ? -1.896 -16.406 5.059 1 97.69 302 GLN B O 1
ATOM 4777 N N . ASP B 1 303 ? -2.742 -14.5 5.922 1 98.38 303 ASP B N 1
ATOM 4778 C CA . ASP B 1 303 ? -1.572 -13.734 5.5 1 98.38 303 ASP B CA 1
ATOM 4779 C C . ASP B 1 303 ? -0.286 -14.359 6.039 1 98.38 303 ASP B C 1
ATOM 4781 O O . ASP B 1 303 ? -0.22 -14.75 7.207 1 98.38 303 ASP B O 1
ATOM 4785 N N . LEU B 1 304 ? 0.709 -14.5 5.105 1 98.31 304 LEU B N 1
ATOM 4786 C CA . LEU B 1 304 ? 2.09 -14.883 5.383 1 98.31 304 LEU B CA 1
ATOM 4787 C C . LEU B 1 304 ? 2.188 -16.375 5.684 1 98.31 304 LEU B C 1
ATOM 4789 O O . LEU B 1 304 ? 3.227 -16.859 6.152 1 98.31 304 LEU B O 1
ATOM 4793 N N . GLN B 1 305 ? 1.131 -17.141 5.465 1 98.19 305 GLN B N 1
ATOM 4794 C CA . GLN B 1 305 ? 1.217 -18.594 5.578 1 98.19 305 GLN B CA 1
ATOM 4795 C C . GLN B 1 305 ? 1.549 -19.234 4.234 1 98.19 305 GLN B C 1
ATOM 4797 O O . GLN B 1 305 ? 1.031 -18.812 3.195 1 98.19 305 GLN B O 1
ATOM 4802 N N . ARG B 1 306 ? 2.385 -20.188 4.285 1 98.06 306 ARG B N 1
ATOM 4803 C CA . ARG B 1 306 ? 2.852 -20.922 3.115 1 98.06 306 ARG B CA 1
ATOM 4804 C C . ARG B 1 306 ? 2.342 -22.359 3.135 1 98.06 306 ARG B C 1
ATOM 4806 O O . ARG B 1 306 ? 2.293 -22.984 4.191 1 98.06 306 ARG B O 1
ATOM 4813 N N . TYR B 1 307 ? 1.971 -22.891 2 1 98.19 307 TYR B N 1
ATOM 4814 C CA . TYR B 1 307 ? 1.451 -24.234 1.846 1 98.19 307 TYR B CA 1
ATOM 4815 C C . TYR B 1 307 ? 2.184 -24.984 0.735 1 98.19 307 TYR B C 1
ATOM 4817 O O . TYR B 1 307 ? 2.389 -24.438 -0.353 1 98.19 307 TYR B O 1
ATOM 4825 N N . HIS B 1 308 ? 2.529 -26.172 1.042 1 97.38 308 HIS B N 1
ATOM 4826 C CA . HIS B 1 308 ? 3.23 -27.031 0.093 1 97.38 308 HIS B CA 1
ATOM 4827 C C . HIS B 1 308 ? 2.273 -28.016 -0.564 1 97.38 308 HIS B C 1
ATOM 4829 O O . HIS B 1 308 ? 1.473 -28.656 0.118 1 97.38 308 HIS B O 1
ATOM 4835 N N . ILE B 1 309 ? 2.318 -28.047 -1.882 1 96.44 309 ILE B N 1
ATOM 4836 C CA . ILE B 1 309 ? 1.591 -29.062 -2.637 1 96.44 309 ILE B CA 1
ATOM 4837 C C . ILE B 1 309 ? 2.502 -30.266 -2.904 1 96.44 309 ILE B C 1
ATOM 4839 O O . ILE B 1 309 ? 3.383 -30.203 -3.768 1 96.44 309 ILE B O 1
ATOM 4843 N N . GLY B 1 310 ? 2.223 -31.328 -2.219 1 92.19 310 GLY B N 1
ATOM 4844 C CA . GLY B 1 310 ? 3.041 -32.531 -2.33 1 92.19 310 GLY B CA 1
ATOM 4845 C C . GLY B 1 310 ? 2.936 -33.188 -3.686 1 92.19 310 GLY B C 1
ATOM 4846 O O . GLY B 1 310 ? 2.031 -32.906 -4.465 1 92.19 310 GLY B O 1
ATOM 4847 N N . ARG B 1 311 ? 3.814 -34.156 -3.938 1 86.88 311 ARG B N 1
ATOM 4848 C CA . ARG B 1 311 ? 3.797 -34.938 -5.18 1 86.88 311 ARG B CA 1
ATOM 4849 C C . ARG B 1 311 ? 2.523 -35.75 -5.293 1 86.88 311 ARG B C 1
ATOM 4851 O O . ARG B 1 311 ? 2.084 -36.094 -6.398 1 86.88 311 ARG B O 1
ATOM 4858 N N . ASP B 1 312 ? 1.976 -36.031 -4.164 1 86.69 312 ASP B N 1
ATOM 4859 C CA . ASP B 1 312 ? 0.738 -36.812 -4.129 1 86.69 312 ASP B CA 1
ATOM 4860 C C . ASP B 1 312 ? -0.481 -35.906 -4.281 1 86.69 312 ASP B C 1
ATOM 4862 O O . ASP B 1 312 ? -1.62 -36.375 -4.238 1 86.69 312 ASP B O 1
ATOM 4866 N N . GLY B 1 313 ? -0.22 -34.625 -4.422 1 88.62 313 GLY B N 1
ATOM 4867 C CA . GLY B 1 313 ? -1.308 -33.688 -4.617 1 88.62 313 GLY B CA 1
ATOM 4868 C C . GLY B 1 313 ? -1.893 -33.156 -3.316 1 88.62 313 GLY B C 1
ATOM 4869 O O . GLY B 1 313 ? -2.838 -32.375 -3.326 1 88.62 313 GLY B O 1
ATOM 4870 N N . CYS B 1 314 ? -1.331 -33.594 -2.223 1 92.19 314 CYS B N 1
ATOM 4871 C CA . CYS B 1 314 ? -1.834 -33.125 -0.931 1 92.19 314 CYS B CA 1
ATOM 4872 C C . CYS B 1 314 ? -1.287 -31.75 -0.584 1 92.19 314 CYS B C 1
ATOM 4874 O O . CYS B 1 314 ? -0.141 -31.438 -0.908 1 92.19 314 CYS B O 1
ATOM 4876 N N . LEU B 1 315 ? -2.092 -30.953 0.061 1 97.19 315 LEU B N 1
ATOM 4877 C CA . LEU B 1 315 ? -1.711 -29.609 0.491 1 97.19 315 LEU B CA 1
ATOM 4878 C C . LEU B 1 315 ? -1.446 -29.578 1.993 1 97.19 315 LEU B C 1
ATOM 4880 O O . LEU B 1 315 ? -2.285 -30.016 2.785 1 97.19 315 LEU B O 1
ATOM 4884 N N . GLY B 1 316 ? -0.249 -29.109 2.371 1 96.56 316 GLY B N 1
ATOM 4885 C CA . GLY B 1 316 ? 0.095 -28.984 3.781 1 96.56 316 GLY B CA 1
ATOM 4886 C C . GLY B 1 316 ? 0.752 -27.672 4.133 1 96.56 316 GLY B C 1
ATOM 4887 O O . GLY B 1 316 ? 1.502 -27.109 3.328 1 96.56 316 GLY B O 1
ATOM 4888 N N . ARG B 1 317 ? 0.505 -27.203 5.324 1 96.06 317 ARG B N 1
ATOM 4889 C CA . ARG B 1 317 ? 1.103 -25.953 5.793 1 96.06 317 ARG B CA 1
ATOM 4890 C C . ARG B 1 317 ? 2.598 -26.125 6.039 1 96.06 317 ARG B C 1
ATOM 4892 O O . ARG B 1 317 ? 3.029 -27.125 6.609 1 96.06 317 ARG B O 1
ATOM 4899 N N . VAL B 1 318 ? 3.336 -25.188 5.496 1 93.19 318 VAL B N 1
ATOM 4900 C CA . VAL B 1 318 ? 4.773 -25.156 5.746 1 93.19 318 VAL B CA 1
ATOM 4901 C C . VAL B 1 318 ? 5.055 -24.406 7.047 1 93.19 318 VAL B C 1
ATOM 4903 O O . VAL B 1 318 ? 4.594 -23.281 7.234 1 93.19 318 VAL B O 1
ATOM 4906 N N . THR B 1 319 ? 5.754 -25.016 8.055 1 85.19 319 THR B N 1
ATOM 4907 C CA . THR B 1 319 ? 6.062 -24.359 9.328 1 85.19 319 THR B CA 1
ATOM 4908 C C . THR B 1 319 ? 7.414 -23.656 9.258 1 85.19 319 THR B C 1
ATOM 4910 O O . THR B 1 319 ? 8.312 -24.094 8.539 1 85.19 319 THR B O 1
ATOM 4913 N N . GLY B 1 320 ? 7.695 -22.453 9.953 1 68.81 320 GLY B N 1
ATOM 4914 C CA . GLY B 1 320 ? 8.961 -21.781 10.148 1 68.81 320 GLY B CA 1
ATOM 4915 C C . GLY B 1 320 ? 9.312 -20.828 9.016 1 68.81 320 GLY B C 1
ATOM 4916 O O . GLY B 1 320 ? 10.375 -20.953 8.398 1 68.81 320 GLY B O 1
ATOM 4917 N N . ILE B 1 321 ? 8.43 -20.156 8.469 1 61.44 321 ILE B N 1
ATOM 4918 C CA . ILE B 1 321 ? 8.812 -19.188 7.449 1 61.44 321 ILE B CA 1
ATOM 4919 C C . ILE B 1 321 ? 9.406 -17.953 8.109 1 61.44 321 ILE B C 1
ATOM 4921 O O . ILE B 1 321 ? 8.938 -17.516 9.172 1 61.44 321 ILE B O 1
#

Foldseek 3Di:
DKKAWAFFAAPCDDPFGAFGKMKAADPVRQAIEIEFFAACSVVSVVVDPDDPLRYAEYHFFADDRSRHVNPLVSQLVCQVVPRAEEYEYEYAPVCVVVSVCSCVVVVGDHNYHYHYHHLVPCDWDDDPFWIWHWFWAWAPGTGIKIKIKTDQAPWAFQVVVCVVVVPDDDPVNVCLRVQHWDDDPNDTDGSVVGIHRPAGIAMEIATDFHAQLVSCLVVLQVHLEYEFEAQAAPVVCVVVVHPNRHYHLQNNLQSCAVSVHQYYEYGNYYPQADCDPVDPPHPVVSVVNSVVRHPHHYHYDGRRWMWDQDSVSDIDTDPDD/DKKAWAFFAAPCDDPFGAFGKMKAAFPVRQAIEIEFFAACSVVSVVVDPDDPLRYAEYHYFADDRSRHVNPLVSQLVCQVVPRAEEYEYEYAPVCVVVSVCSCVVVVGDHNYHYHYHHLVPCDWDDDPFWIWHWFWAWAPGTGIKIKIKTDQAPWAFQVVVCVVVVPDDDPVRVCLRVQHWDDDPNDTDGSVVGIHRPAGIAMEIATDFHAQLVSCLVVLQVHLEYEFEAAAAPVVCVVVVHPNRHYHLQNNLQSCAVSVHQYYEYGNYYPQADCDPVDPPHPVVSVVNSVVRHPHHYHYDGRRWMWDQDSVSDIDTDPDD

InterPro domains:
  IPR013471 Ribonuclease Z/BN [MF_01818] (1-309)
  IPR013471 Ribonuclease Z/BN [cd07717] (3-308)
  IPR036866 Ribonuclease Z/Hydroxyacylglutathione hydrolase-like [G3DSA:3.60.15.10] (1-309)
  IPR036866 Ribonuclease Z/Hydroxyacylglutathione hydrolase-like [SSF56281] (1-308)

Organism: Pseudomonas putida (strain W619) (NCBI:txid390235)

Nearest PDB structures (foldseek):
  4gcw-assembly1_A  TM=8.486E-01  e=9.863E-33  Bacillus subtilis subsp. subtilis str. 168
  2fk6-assembly1_A-2  TM=8.471E-01  e=1.104E-31  Bacillus subtilis
  2cbn-assembly1_A-2  TM=8.109E-01  e=2.506E-30  Escherichia coli
  1y44-assembly1_A  TM=9.023E-01  e=2.480E-28  Bacillus subtilis
  1y44-assembly1_B  TM=8.236E-01  e=3.550E-29  Bacillus subtilis

pLDDT: mean 95.4, std 4.97, range [61.44, 98.94]

Radius of gyration: 29.25 Å; Cα contacts (8 Å, |Δi|>4): 1564; chains: 2; bounding box: 61×98×65 Å

Sequence (642 aa):
MDLLFLGTSAGVPTKARNVSATAVIEASGSHWYLVDCGEGTQHQLLHTPLSVRDLRAIFITHVHGDHCFGLPGLLASAGMSGRTAPLDLVLPAALHDWVRLSLAASDSFLPFELRLLAVEQLGEWRSDTLAVSTVQLSHRVPSVAFVFTELNPEPRLDVQRLDAEGIPRGPLWGELAKGLTVEHAGRMLHGRDYLRASRPARRVIVCGDNDNPELLAEAAKDVDVLVHEATFTQPIIARTGVSFGHSSAAAVARFAETAGVRNLVLTHFSARYQPDPRRSPCIDEVREEAQVHYSGNLTLAQDLQRYHIGRDGCLGRVTGIMDLLFLGTSAGVPTKARNVSATAVIEASGSHWYLVDCGEGTQHQLLHTPLSVRDLRAIFITHVHGDHCFGLPGLLASAGMSGRTAPLDLVLPAALHDWVRLSLAASDSFLPFELRLLAVEQLGEWRSDTLAVSTVQLSHRVPSVAFVFTELNPEPRLDVQRLDAEGIPRGPLWGELAKGLTVEHAGRMLHGRDYLRASRPARRVIVCGDNDNPELLAEAAKDVDVLVHEATFTQPIIARTGVSFGHSSAAAVARFAETAGVRNLVLTHFSARYQPDPRRSPCIDEVREEAQVHYSGNLTLAQDLQRYHIGRDGCLGRVTGI

Solvent-accessible surface area (backbone atoms only — not comparable to full-atom values): 32534 Å² total; per-residue (Å²): 65,33,41,34,30,47,13,28,13,32,75,38,65,51,96,80,23,36,16,25,20,36,36,42,30,44,69,86,61,69,39,32,32,34,42,26,28,2,47,44,40,60,62,42,38,70,73,47,93,67,51,71,75,34,43,50,36,39,37,34,38,38,54,42,46,34,27,41,51,17,44,64,60,38,53,47,44,35,24,76,70,66,33,52,69,60,33,41,36,33,25,47,62,71,44,51,63,46,56,54,40,49,33,58,47,22,71,53,69,60,68,34,52,75,44,82,37,40,48,90,72,53,66,72,48,71,62,93,49,38,35,36,37,73,43,72,47,40,37,88,54,79,21,24,25,41,36,40,32,44,38,58,35,72,52,35,63,32,58,68,59,37,56,73,69,64,54,66,84,57,73,61,49,53,40,30,55,70,50,34,73,44,78,54,97,93,37,80,44,50,7,68,80,41,41,34,51,69,48,81,57,57,26,38,37,47,45,31,60,33,49,46,65,72,67,42,54,75,72,40,55,86,28,28,33,41,34,37,45,27,40,36,42,60,69,60,29,62,73,69,71,52,57,84,35,39,24,23,21,41,58,44,19,40,43,36,44,74,59,62,38,51,26,42,34,36,31,32,29,39,65,74,44,34,87,52,83,94,44,85,56,20,54,63,56,41,52,55,44,19,53,76,44,27,87,56,49,77,40,75,60,45,53,76,43,34,33,38,44,44,94,84,45,48,75,42,77,55,83,87,123,63,33,41,36,29,47,13,27,15,32,75,38,65,51,96,80,23,36,15,26,20,36,34,42,32,44,69,85,62,71,40,32,32,34,41,27,28,2,48,41,39,60,63,44,39,71,74,48,93,67,51,71,76,35,44,51,36,38,39,34,37,38,53,41,46,33,26,42,51,16,44,63,59,38,52,47,43,34,25,76,71,64,35,50,69,61,32,42,37,32,26,48,61,72,43,51,63,46,55,53,39,48,34,58,47,22,71,53,72,61,68,34,52,75,43,81,36,40,50,90,70,54,66,70,48,71,60,92,50,38,35,37,38,72,41,73,48,40,37,88,54,81,18,24,26,42,36,40,34,46,39,60,36,73,53,34,61,32,57,68,59,36,57,73,70,64,55,66,83,59,72,61,49,54,41,29,55,70,48,36,74,41,79,54,97,92,38,79,44,51,7,68,78,39,41,36,51,70,49,81,58,57,27,38,36,47,45,30,61,31,50,46,66,70,67,42,54,74,72,40,55,86,30,30,35,43,36,36,46,27,39,35,42,61,68,60,28,63,74,69,69,50,56,85,36,38,23,23,20,41,57,45,19,39,44,36,43,73,59,63,39,51,26,41,32,35,30,32,30,40,65,72,44,35,87,51,81,93,45,85,56,20,53,61,57,41,53,55,43,18,53,75,45,27,86,58,50,76,41,75,61,46,54,78,44,34,32,37,45,42,93,86,44,47,75,41,77,56,82,88,124